Protein AF-A0A957FTQ5-F1 (afdb_monomer_lite)

pLDDT: mean 94.62, std 9.76, range [37.03, 98.94]

Secondary structure (DSSP, 8-state):
------TTSHHHHHHHHHHHHHHHHHH---EEEETTGGGSBHHHHHHHHHHHHT--HHHHSS-GGG-EEEE-----GGGGGGBTBSB--HHHHTTTT-EEEEHHHHHHHH-S-TT--GGGGG---TTTTTTTS--HHHHHHS-HHHHHHHHHHHHHHHHHHHTTTBTT-EEE-TTS-EEEGGGSEETTEES--BSSGGGEEE-S--SSS--HHHHHHHHS-TTS-HHHHHHHHHHHHHHHHTSSSEE---TTGGGT---TT-S--TTSHHHHH---TTSS--STTS-PPPHHHHGGGHHHHHHHHT-GGGS--HHHHHHHHHHHHHHHHHHTT-GGGG--SHHHHHHHEEEES-STTS-TTEEEEEEES-SSS--S-TTEEEEEEEEE-SSS-EEEE-GGGTT---EE-HHHHT-S-TTGGG-EEETTTTEEEE-TTEEEEEEEE-----EEEEETTEE--TTT-EEEEEEEETT--EEEEEEEEE-SSS-EEEEEEEEEESSEEEE----SEE-TT-EEEEEEEE--SS-EEEEEEEEEEESS-TTSPSEEEEEEEEEEPPP-------PPP-PPP-

Sequence (578 aa):
CCQNTATEHNMMEKLMVDSLVTWAKYYKVDSFRFDLMGHHMKSNMLNVRAALDALTLENDGVDGSAIYLYGEGWNFGEVVNNTRGENATQLNMAGTGIGTFSDRLRDAVRGPGPFNSGDSLQQQGFVNGLYYDPNPWQASVSTEAEQKDRLLLLADQIRVGLAGNLADYEFVDRNGNLVTGDQVDYNGSPAGYTEDPQEVVTYVSKHDNQTLYDINAYAIPTTTLMTDRIRIQHLGLSIVSLGQGIHFFHAGSDMLRSKSLDRDSYDSGDWYNVLDFSYEETGWGRGLPRQDTNGSNWYLMEPRLADANLMPESADIVYSKELFKEWMQIRTSTPLFSLETKQDVMERMAFHNTGPDQVPGVIVMSLSDMVDGADLDPRHESVVVVFNATDEAQSLTITETVGMGYVLHPVQQASLDTVVQGATFDTASGTFDVPARTTAVFIVQEPYAELVVTESGTMVENGVSAIDFMSTTVGTQVVKTFTVSNTGTSVLNLSDLTVTGDGFSLVDFGNTAVAPGTATTFQIVLDADMASSYDATVSFVHNGDITTTPFTFDVMGEVVTEPVTEYKTFLPLVFKNN

Structure (mmCIF, N/CA/C/O backbone):
data_AF-A0A957FTQ5-F1
#
_entry.id   AF-A0A957FTQ5-F1
#
loop_
_atom_site.group_PDB
_atom_site.id
_atom_site.type_symbol
_atom_site.label_atom_id
_atom_site.label_alt_id
_atom_site.label_comp_id
_atom_site.label_asym_id
_atom_site.label_entity_id
_atom_site.label_seq_id
_atom_site.pdbx_PDB_ins_code
_atom_site.Cartn_x
_atom_site.Cartn_y
_atom_site.Cartn_z
_atom_site.occupancy
_atom_site.B_iso_or_equiv
_atom_site.auth_seq_id
_atom_site.auth_comp_id
_atom_site.auth_asym_id
_atom_site.auth_atom_id
_atom_site.pdbx_PDB_model_num
ATOM 1 N N . CYS A 1 1 ? 18.681 -20.640 -4.372 1.00 78.69 1 CYS A N 1
ATOM 2 C CA . CYS A 1 1 ? 19.814 -19.982 -3.675 1.00 78.69 1 CYS A CA 1
ATOM 3 C C . CYS A 1 1 ? 20.767 -21.011 -3.057 1.00 78.69 1 CYS A C 1
ATOM 5 O O . CYS A 1 1 ? 21.954 -20.947 -3.345 1.00 78.69 1 CYS A O 1
ATOM 7 N N . CYS A 1 2 ? 20.262 -21.961 -2.262 1.00 93.56 2 CYS A N 1
ATOM 8 C CA . CYS A 1 2 ? 21.055 -22.953 -1.524 1.00 93.56 2 CYS A CA 1
ATOM 9 C C . CYS A 1 2 ? 20.547 -24.384 -1.812 1.00 93.56 2 CYS A C 1
ATOM 11 O O . CYS A 1 2 ? 20.375 -24.750 -2.974 1.00 93.56 2 CYS A O 1
ATOM 13 N N . GLN A 1 3 ? 20.317 -25.202 -0.780 1.00 95.94 3 GLN A N 1
ATOM 14 C CA . GLN A 1 3 ? 19.712 -26.529 -0.885 1.00 95.94 3 GLN A CA 1
ATOM 15 C C . GLN A 1 3 ? 18.188 -26.431 -0.745 1.00 95.94 3 GLN A C 1
ATOM 17 O O . GLN A 1 3 ? 17.690 -26.163 0.347 1.00 95.94 3 GLN A O 1
ATOM 22 N N . ASN A 1 4 ? 17.457 -26.668 -1.836 1.00 96.38 4 ASN A N 1
ATOM 23 C CA . ASN A 1 4 ? 15.994 -26.693 -1.805 1.00 96.38 4 ASN A CA 1
ATOM 24 C C . ASN A 1 4 ? 15.495 -27.778 -0.836 1.00 96.38 4 ASN A C 1
ATOM 26 O O . ASN A 1 4 ? 16.063 -28.874 -0.761 1.00 96.38 4 ASN A O 1
ATOM 30 N N . THR A 1 5 ? 14.436 -27.464 -0.091 1.00 97.25 5 THR A N 1
ATOM 31 C CA . THR A 1 5 ? 13.735 -28.444 0.750 1.00 97.25 5 THR A CA 1
ATOM 32 C C . THR A 1 5 ? 12.653 -29.157 -0.063 1.00 97.25 5 THR A C 1
ATOM 34 O O . THR A 1 5 ? 12.297 -28.703 -1.144 1.00 97.25 5 THR A O 1
ATOM 37 N N . ALA A 1 6 ? 12.153 -30.287 0.442 1.00 97.44 6 ALA A N 1
ATOM 38 C CA . ALA A 1 6 ? 11.118 -31.086 -0.216 1.00 97.44 6 ALA A CA 1
ATOM 39 C C . ALA A 1 6 ? 9.905 -31.217 0.713 1.00 97.44 6 ALA A C 1
ATOM 41 O O . ALA A 1 6 ? 9.793 -32.187 1.469 1.00 97.44 6 ALA A O 1
ATOM 42 N N . THR A 1 7 ? 9.045 -30.196 0.731 1.00 97.06 7 THR A N 1
ATOM 43 C CA . THR A 1 7 ? 7.860 -30.158 1.612 1.00 97.06 7 THR A CA 1
ATOM 44 C C . THR A 1 7 ? 6.735 -31.089 1.164 1.00 97.06 7 THR A C 1
ATOM 46 O O . THR A 1 7 ? 5.869 -31.434 1.963 1.00 97.06 7 THR A O 1
ATOM 49 N N . GLU A 1 8 ? 6.831 -31.639 -0.045 1.00 96.81 8 GLU A N 1
ATOM 50 C CA . GLU A 1 8 ? 6.043 -32.783 -0.502 1.00 96.81 8 GLU A CA 1
ATOM 51 C C . GLU A 1 8 ? 6.326 -34.079 0.286 1.00 96.81 8 GLU A C 1
ATOM 53 O O . GLU A 1 8 ? 5.558 -35.036 0.201 1.00 96.81 8 GLU A O 1
ATOM 58 N N . HIS A 1 9 ? 7.418 -34.149 1.059 1.00 98.31 9 HIS A N 1
ATOM 59 C CA . HIS A 1 9 ? 7.707 -35.286 1.933 1.00 98.31 9 HIS A CA 1
ATOM 60 C C . HIS A 1 9 ? 7.138 -35.079 3.344 1.00 98.31 9 HIS A C 1
ATOM 62 O O . HIS A 1 9 ? 7.484 -34.120 4.034 1.00 98.31 9 HIS A O 1
ATOM 68 N N . ASN A 1 10 ? 6.381 -36.067 3.836 1.00 98.25 10 ASN A N 1
ATOM 69 C CA . ASN A 1 10 ? 5.628 -36.008 5.100 1.00 98.25 10 ASN A CA 1
ATOM 70 C C . ASN A 1 10 ? 6.411 -35.477 6.314 1.00 98.25 10 ASN A C 1
ATOM 72 O O . ASN A 1 10 ? 5.873 -34.728 7.122 1.00 98.25 10 ASN A O 1
ATOM 76 N N . MET A 1 11 ? 7.676 -35.876 6.489 1.00 98.56 11 MET A N 1
ATOM 77 C CA . MET A 1 11 ? 8.453 -35.443 7.660 1.00 98.56 11 MET A CA 1
ATOM 78 C C . MET A 1 11 ? 8.959 -34.005 7.545 1.00 98.56 11 MET A C 1
ATOM 80 O O . MET A 1 11 ? 9.164 -33.361 8.571 1.00 98.56 11 MET A O 1
ATOM 84 N N . MET A 1 12 ? 9.144 -33.500 6.324 1.00 98.56 12 MET A N 1
ATOM 85 C CA . MET A 1 12 ? 9.480 -32.098 6.102 1.00 98.56 12 MET A CA 1
ATOM 86 C C . MET A 1 12 ? 8.242 -31.216 6.292 1.00 98.56 12 MET A C 1
ATOM 88 O O . MET A 1 12 ? 8.332 -30.195 6.968 1.00 98.56 12 MET A O 1
ATOM 92 N N . GLU A 1 13 ? 7.078 -31.638 5.784 1.00 98.50 13 GLU A N 1
ATOM 93 C CA . GLU A 1 13 ? 5.801 -30.973 6.076 1.00 98.50 13 GLU A CA 1
ATOM 94 C C . GLU A 1 13 ? 5.534 -30.927 7.583 1.00 98.50 13 GLU A C 1
ATOM 96 O O . GLU A 1 13 ? 5.262 -29.860 8.128 1.00 98.50 13 GLU A O 1
ATOM 101 N N . LYS A 1 14 ? 5.676 -32.063 8.279 1.00 98.62 14 LYS A N 1
ATOM 102 C CA . LYS A 1 14 ? 5.512 -32.113 9.734 1.00 98.62 14 LYS A CA 1
ATOM 103 C C . LYS A 1 14 ? 6.434 -31.123 10.444 1.00 98.62 14 LYS A C 1
ATOM 105 O O . LYS A 1 14 ? 5.976 -30.407 11.326 1.00 98.62 14 LYS A O 1
ATOM 110 N N . LEU A 1 15 ? 7.715 -31.085 10.070 1.00 98.75 15 LEU A N 1
ATOM 111 C CA . LEU A 1 15 ? 8.677 -30.152 10.657 1.00 98.75 15 LEU A CA 1
ATOM 112 C C . LEU A 1 15 ? 8.245 -28.695 10.450 1.00 98.75 15 LEU A C 1
ATOM 114 O O . LEU A 1 15 ? 8.338 -27.896 11.379 1.00 98.75 15 LEU A O 1
ATOM 118 N N . MET A 1 16 ? 7.761 -28.363 9.251 1.00 98.50 16 MET A N 1
ATOM 119 C CA . MET A 1 16 ? 7.247 -27.035 8.931 1.00 98.50 16 MET A CA 1
ATOM 120 C C . MET A 1 16 ? 6.049 -26.682 9.826 1.00 98.50 16 MET A C 1
ATOM 122 O O . MET A 1 16 ? 6.104 -25.683 10.536 1.00 98.50 16 MET A O 1
ATOM 126 N N . VAL A 1 17 ? 5.012 -27.525 9.868 1.00 98.75 17 VAL A N 1
ATOM 127 C CA . VAL A 1 17 ? 3.804 -27.286 10.681 1.00 98.75 17 VAL A CA 1
ATOM 128 C C . VAL A 1 17 ? 4.137 -27.177 12.174 1.00 98.75 17 VAL A C 1
ATOM 130 O O . VAL A 1 17 ? 3.756 -26.199 12.817 1.00 98.75 17 VAL A O 1
ATOM 133 N N . ASP A 1 18 ? 4.896 -28.132 12.723 1.00 98.75 18 ASP A N 1
ATOM 134 C CA . ASP A 1 18 ? 5.285 -28.139 14.140 1.00 98.75 18 ASP A CA 1
ATOM 135 C C . ASP A 1 18 ? 6.076 -26.869 14.510 1.00 98.75 18 ASP A C 1
ATOM 137 O O . ASP A 1 18 ? 5.90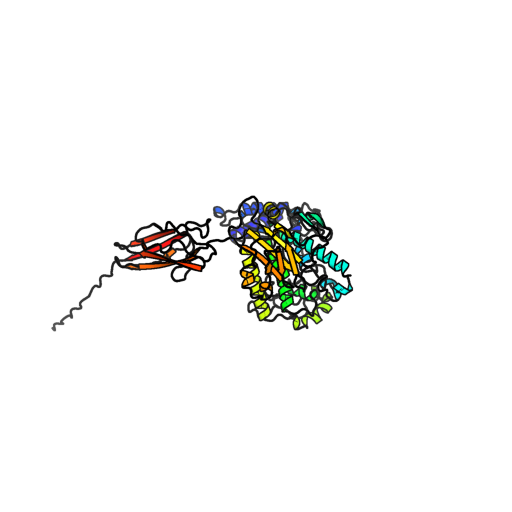0 -26.309 15.597 1.00 98.75 18 ASP A O 1
ATOM 141 N N . SER A 1 19 ? 6.944 -26.394 13.607 1.00 98.69 19 SER A N 1
ATOM 142 C CA . SER A 1 19 ? 7.718 -25.171 13.823 1.00 98.69 19 SER A CA 1
ATOM 143 C C . SER A 1 19 ? 6.811 -23.947 13.913 1.00 98.69 19 SER A C 1
ATOM 145 O O . SER A 1 19 ? 6.982 -23.150 14.834 1.00 98.69 19 SER A O 1
ATOM 147 N N . LEU A 1 20 ? 5.853 -23.780 12.996 1.00 98.62 20 LEU A N 1
ATOM 148 C CA . LEU A 1 20 ? 4.942 -22.631 13.021 1.00 98.62 20 LEU A CA 1
ATOM 149 C C . LEU A 1 20 ? 4.049 -22.628 14.264 1.00 98.62 20 LEU A C 1
ATOM 151 O O . LEU A 1 20 ? 3.944 -21.600 14.930 1.00 98.62 20 LEU A O 1
ATOM 155 N N . VAL A 1 21 ? 3.488 -23.782 14.637 1.00 98.69 21 VAL A N 1
ATOM 156 C CA . VAL A 1 21 ? 2.702 -23.918 15.875 1.00 98.69 21 VAL A CA 1
ATOM 157 C C . VAL A 1 21 ? 3.542 -23.557 17.102 1.00 98.69 21 VAL A C 1
ATOM 159 O O . VAL A 1 21 ? 3.053 -22.894 18.014 1.00 98.69 21 VAL A O 1
ATOM 162 N N . THR A 1 22 ? 4.824 -23.934 17.122 1.00 98.69 22 THR A N 1
ATOM 163 C CA . THR A 1 22 ? 5.744 -23.568 18.210 1.00 98.69 22 THR A CA 1
ATOM 164 C C . THR A 1 22 ? 5.930 -22.050 18.300 1.00 98.69 22 THR A C 1
ATOM 166 O O . THR A 1 22 ? 5.827 -21.491 19.394 1.00 98.69 22 THR A O 1
ATOM 169 N N . TRP A 1 23 ? 6.169 -21.373 17.172 1.00 98.81 23 TRP A N 1
ATOM 170 C CA . TRP A 1 23 ? 6.298 -19.912 17.126 1.00 98.81 23 TRP A CA 1
ATOM 171 C C . TRP A 1 23 ? 5.013 -19.205 17.564 1.00 98.81 23 TRP A C 1
ATOM 173 O O . TRP A 1 23 ? 5.064 -18.339 18.436 1.00 98.81 23 TRP A O 1
ATOM 183 N N . ALA A 1 24 ? 3.860 -19.618 17.041 1.00 98.62 24 ALA A N 1
ATOM 184 C CA . ALA A 1 24 ? 2.569 -19.057 17.428 1.00 98.62 24 ALA A CA 1
ATOM 185 C C . ALA A 1 24 ? 2.313 -19.245 18.934 1.00 98.62 24 ALA A C 1
ATOM 187 O O . ALA A 1 24 ? 2.136 -18.283 19.677 1.00 98.62 24 ALA A O 1
ATOM 188 N N . LYS A 1 25 ? 2.391 -20.483 19.430 1.00 98.19 25 LYS A N 1
ATOM 189 C CA . LYS A 1 25 ? 2.033 -20.813 20.813 1.00 98.19 25 LYS A CA 1
ATOM 190 C C . LYS A 1 25 ? 2.977 -20.208 21.847 1.00 98.19 25 LYS A C 1
ATOM 192 O O . LYS A 1 25 ? 2.510 -19.675 22.854 1.00 98.19 25 LYS A O 1
ATOM 197 N N . TYR A 1 26 ? 4.289 -20.310 21.643 1.00 98.38 26 TYR A N 1
ATOM 198 C CA . TYR A 1 26 ? 5.268 -19.956 22.678 1.00 98.38 26 TYR A CA 1
ATOM 199 C C . TYR A 1 26 ? 5.860 -18.560 22.520 1.00 98.38 26 TYR A C 1
ATOM 201 O O . TYR A 1 26 ? 6.306 -17.992 23.515 1.00 98.38 26 TYR A O 1
ATOM 209 N N . TYR A 1 27 ? 5.837 -18.006 21.308 1.00 98.44 27 TYR A N 1
ATOM 210 C CA . TYR A 1 27 ? 6.378 -16.678 21.018 1.00 98.44 27 TYR A CA 1
ATOM 211 C C . TYR A 1 27 ? 5.308 -15.669 20.609 1.00 98.44 27 TYR A C 1
ATOM 213 O O . TYR A 1 27 ? 5.648 -14.506 20.426 1.00 98.44 27 TYR A O 1
ATOM 221 N N . LYS A 1 28 ? 4.037 -16.093 20.525 1.00 98.12 28 LYS A N 1
ATOM 222 C CA . LYS A 1 28 ? 2.887 -15.220 20.247 1.00 98.12 28 LYS A CA 1
ATOM 223 C C . LYS A 1 28 ? 3.059 -14.453 18.934 1.00 98.12 28 LYS A C 1
ATOM 225 O O . LYS A 1 28 ? 2.785 -13.269 18.864 1.00 98.12 28 LYS A O 1
ATOM 230 N N . VAL A 1 29 ? 3.590 -15.131 17.914 1.00 98.31 29 VAL A N 1
ATOM 231 C CA . VAL A 1 29 ? 3.756 -14.553 16.575 1.00 98.31 29 VAL A CA 1
ATOM 232 C C . VAL A 1 29 ? 2.392 -14.460 15.890 1.00 98.31 29 VAL A C 1
ATOM 234 O O . VAL A 1 29 ? 1.739 -15.486 15.704 1.00 98.31 29 VAL A O 1
ATOM 237 N N . ASP A 1 30 ? 2.011 -13.251 15.477 1.00 97.62 30 ASP A N 1
ATOM 238 C CA . ASP A 1 30 ? 0.689 -12.950 14.901 1.00 97.62 30 ASP A CA 1
ATOM 239 C C . ASP A 1 30 ? 0.612 -13.137 13.377 1.00 97.62 30 ASP A C 1
ATOM 241 O O . ASP A 1 30 ? -0.463 -13.100 12.783 1.00 97.62 30 ASP A O 1
ATOM 245 N N . SER A 1 31 ? 1.746 -13.330 12.699 1.00 98.00 31 SER A N 1
ATOM 246 C CA . SER A 1 31 ? 1.761 -13.548 11.252 1.00 98.00 31 SER A CA 1
ATOM 247 C C . SER A 1 31 ? 3.033 -14.235 10.763 1.00 98.00 31 SER A C 1
ATOM 249 O O . SER A 1 31 ? 4.118 -14.040 11.314 1.00 98.00 31 SER A O 1
ATOM 251 N N . PHE A 1 32 ? 2.913 -15.005 9.678 1.00 98.75 32 PHE A N 1
ATOM 252 C CA . PHE A 1 32 ? 4.036 -15.666 9.019 1.00 98.75 32 PHE A CA 1
ATOM 253 C C . PHE A 1 32 ? 4.122 -15.295 7.538 1.00 98.75 32 PHE A C 1
ATOM 255 O O . PHE A 1 32 ? 3.193 -15.535 6.766 1.00 98.75 32 PHE A O 1
ATOM 262 N N . ARG A 1 33 ? 5.293 -14.779 7.140 1.00 98.75 33 ARG A N 1
ATOM 263 C CA . ARG A 1 33 ? 5.687 -14.583 5.740 1.00 98.75 33 ARG A CA 1
ATOM 264 C C . ARG A 1 33 ? 6.520 -15.769 5.266 1.00 98.75 33 ARG A C 1
ATOM 266 O O . ARG A 1 33 ? 7.644 -15.950 5.733 1.00 98.75 33 ARG A O 1
ATOM 273 N N . PHE A 1 34 ? 6.036 -16.501 4.272 1.00 98.75 34 PHE A N 1
ATOM 274 C CA . PHE A 1 34 ? 6.755 -17.604 3.637 1.00 98.75 34 PHE A CA 1
ATOM 275 C C . PHE A 1 34 ? 7.680 -17.102 2.524 1.00 98.75 34 PHE A C 1
ATOM 277 O O . PHE A 1 34 ? 7.236 -16.547 1.513 1.00 98.75 34 PHE A O 1
ATOM 284 N N . ASP A 1 35 ? 8.982 -17.275 2.745 1.00 98.50 35 ASP A N 1
ATOM 285 C CA . ASP A 1 35 ? 10.015 -17.068 1.730 1.00 98.50 35 ASP A CA 1
ATOM 286 C C . ASP A 1 35 ? 9.852 -18.078 0.597 1.00 98.50 35 ASP A C 1
ATOM 288 O O . ASP A 1 35 ? 9.646 -19.261 0.867 1.00 98.50 35 ASP A O 1
ATOM 292 N N . LEU A 1 36 ? 9.896 -17.604 -0.653 1.00 98.19 36 LEU A N 1
ATOM 293 C CA . LEU A 1 36 ? 9.707 -18.429 -1.851 1.00 98.19 36 LEU A CA 1
ATOM 294 C C . LEU A 1 36 ? 8.556 -19.445 -1.720 1.00 98.19 36 LEU A C 1
ATOM 296 O O . LEU A 1 36 ? 8.712 -20.611 -2.083 1.00 98.19 36 LEU A O 1
ATOM 300 N N . MET A 1 37 ? 7.396 -19.000 -1.218 1.00 98.75 37 MET A N 1
ATOM 301 C CA . MET A 1 37 ? 6.216 -19.837 -0.954 1.00 98.75 37 MET A CA 1
ATOM 302 C C . MET A 1 37 ? 5.847 -20.755 -2.129 1.00 98.75 37 MET A C 1
ATOM 304 O O . MET A 1 37 ? 5.471 -21.902 -1.908 1.00 98.75 37 MET A O 1
ATOM 308 N N . GLY A 1 38 ? 6.065 -20.315 -3.373 1.00 98.31 38 GLY A N 1
ATOM 309 C CA . GLY A 1 38 ? 5.889 -21.136 -4.575 1.00 98.31 38 GLY A CA 1
ATOM 310 C C . GLY A 1 38 ? 6.717 -22.431 -4.632 1.00 98.31 38 GLY A C 1
ATOM 311 O O . GLY A 1 38 ? 6.435 -23.266 -5.483 1.00 98.31 38 GLY A O 1
ATOM 312 N N . HIS A 1 39 ? 7.706 -22.642 -3.756 1.00 98.50 39 HIS A N 1
ATOM 313 C CA . HIS A 1 39 ? 8.457 -23.904 -3.620 1.00 98.50 39 HIS A CA 1
ATOM 314 C C . HIS A 1 39 ? 7.833 -24.886 -2.609 1.00 98.50 39 HIS A C 1
ATOM 316 O O . HIS A 1 39 ? 8.331 -25.999 -2.444 1.00 98.50 39 HIS A O 1
ATOM 322 N N . HIS A 1 40 ? 6.735 -24.504 -1.956 1.00 98.50 40 HIS A N 1
ATOM 323 C CA . HIS A 1 40 ? 5.926 -25.373 -1.105 1.00 98.50 40 HIS A CA 1
ATOM 324 C C . HIS A 1 40 ? 4.700 -25.903 -1.855 1.00 98.50 40 HIS A C 1
ATOM 326 O O . HIS A 1 40 ? 4.244 -25.284 -2.819 1.00 98.50 40 HIS A O 1
ATOM 332 N N . MET A 1 41 ? 4.132 -27.034 -1.423 1.00 98.38 41 MET A N 1
ATOM 333 C CA . MET A 1 41 ? 2.850 -27.495 -1.974 1.00 98.38 41 MET A CA 1
ATOM 334 C C . MET A 1 41 ? 1.708 -26.632 -1.433 1.00 98.38 41 MET A C 1
ATOM 336 O O . MET A 1 41 ? 1.699 -26.282 -0.251 1.00 98.38 41 MET A O 1
ATOM 340 N N . LYS A 1 42 ? 0.683 -26.370 -2.250 1.00 98.69 42 LYS A N 1
ATOM 341 C CA . LYS A 1 42 ? -0.560 -25.725 -1.792 1.00 98.69 42 LYS A CA 1
ATOM 342 C C . LYS A 1 42 ? -1.164 -26.467 -0.598 1.00 98.69 42 LYS A C 1
ATOM 344 O O . LYS A 1 42 ? -1.554 -25.848 0.387 1.00 98.69 42 LYS A O 1
ATOM 349 N N . SER A 1 43 ? -1.161 -27.801 -0.638 1.00 98.62 43 SER A N 1
ATOM 350 C CA . SER A 1 43 ? -1.638 -28.635 0.471 1.00 98.62 43 SER A CA 1
ATOM 351 C C . SER A 1 43 ? -0.868 -28.398 1.770 1.00 98.62 43 SER A C 1
ATOM 353 O O . SER A 1 43 ? -1.472 -28.411 2.837 1.00 98.62 43 SER A O 1
ATOM 355 N N . ASN A 1 44 ? 0.443 -28.139 1.695 1.00 98.50 44 ASN A N 1
ATOM 356 C CA . ASN A 1 44 ? 1.238 -27.842 2.883 1.00 98.50 44 ASN A CA 1
ATOM 357 C C . ASN A 1 44 ? 0.778 -26.530 3.531 1.00 98.50 44 ASN A C 1
ATOM 359 O O . ASN A 1 44 ? 0.652 -26.459 4.751 1.00 98.50 44 ASN A O 1
ATOM 363 N N . MET A 1 45 ? 0.483 -25.512 2.719 1.00 98.75 45 MET A N 1
ATOM 364 C CA . MET A 1 45 ? 0.006 -24.213 3.199 1.00 98.75 45 MET A CA 1
ATOM 365 C C . MET A 1 45 ? -1.380 -24.307 3.843 1.00 98.75 45 MET A C 1
ATOM 367 O O . MET A 1 45 ? -1.601 -23.746 4.913 1.00 98.75 45 MET A O 1
ATOM 371 N N . LEU A 1 46 ? -2.288 -25.088 3.252 1.00 98.81 46 LEU A N 1
ATOM 372 C CA . LEU A 1 46 ? -3.608 -25.356 3.832 1.00 98.81 46 LEU A CA 1
ATOM 373 C C . LEU A 1 46 ? -3.513 -26.144 5.148 1.00 98.81 46 LEU A C 1
ATOM 375 O O . LEU A 1 46 ? -4.237 -25.855 6.098 1.00 98.81 46 LEU A O 1
ATOM 379 N N . ASN A 1 47 ? -2.582 -27.097 5.240 1.00 98.81 47 ASN A N 1
ATOM 380 C CA . ASN A 1 47 ? -2.326 -27.832 6.479 1.00 98.81 47 ASN A CA 1
ATOM 381 C C . ASN A 1 47 ? -1.745 -26.926 7.577 1.00 98.81 47 ASN A C 1
ATOM 383 O O . ASN A 1 47 ? -2.108 -27.075 8.743 1.00 98.81 47 ASN A O 1
ATOM 387 N N . VAL A 1 48 ? -0.884 -25.967 7.220 1.00 98.75 48 VAL A N 1
ATOM 388 C CA . VAL A 1 48 ? -0.404 -24.926 8.145 1.00 98.75 48 VAL A CA 1
ATOM 389 C C . VAL A 1 48 ? -1.559 -24.061 8.642 1.00 98.75 48 VAL A C 1
ATOM 391 O O . VAL A 1 48 ? -1.686 -23.884 9.851 1.00 98.75 48 VAL A O 1
ATOM 394 N N . ARG A 1 49 ? -2.409 -23.556 7.738 1.00 98.69 49 ARG A N 1
ATOM 395 C CA . ARG A 1 49 ? -3.590 -22.750 8.086 1.00 98.69 49 ARG A CA 1
ATOM 396 C C . ARG A 1 49 ? -4.475 -23.481 9.094 1.00 98.69 49 ARG A C 1
ATOM 398 O O . ARG A 1 49 ? -4.684 -22.976 10.192 1.00 98.69 49 ARG A O 1
ATOM 405 N N . ALA A 1 50 ? -4.861 -24.718 8.779 1.00 98.75 50 ALA A N 1
ATOM 406 C CA . ALA A 1 50 ? -5.689 -25.542 9.656 1.00 98.75 50 ALA A CA 1
ATOM 407 C C . ALA A 1 50 ? -5.037 -25.822 11.025 1.00 98.75 50 ALA A C 1
ATOM 409 O O . ALA A 1 50 ? -5.728 -25.880 12.040 1.00 98.75 50 ALA A O 1
ATOM 410 N N . ALA A 1 51 ? -3.713 -26.006 11.073 1.00 98.75 51 ALA A N 1
ATOM 411 C CA . ALA A 1 51 ? -2.996 -26.226 12.327 1.00 98.75 51 ALA A CA 1
ATOM 412 C C . ALA A 1 51 ? -2.938 -24.968 13.206 1.00 98.75 51 ALA A C 1
ATOM 414 O O . ALA A 1 51 ? -2.994 -25.087 14.429 1.00 98.75 51 ALA A O 1
ATOM 415 N N . LEU A 1 52 ? -2.827 -23.783 12.600 1.00 98.69 52 LEU A N 1
ATOM 416 C CA . LEU A 1 52 ? -2.878 -22.513 13.319 1.00 98.69 52 LEU A CA 1
ATOM 417 C C . LEU A 1 52 ? -4.297 -22.213 13.804 1.00 98.69 52 LEU A C 1
ATOM 419 O O . LEU A 1 52 ? -4.446 -21.893 14.974 1.00 98.69 52 LEU A O 1
ATOM 423 N N . ASP A 1 53 ? -5.327 -22.421 12.978 1.00 98.50 53 ASP A N 1
ATOM 424 C CA . ASP A 1 53 ? -6.741 -22.199 13.346 1.00 98.50 53 ASP A CA 1
ATOM 425 C C . ASP A 1 53 ? -7.197 -23.028 14.552 1.00 98.50 53 ASP A C 1
ATOM 427 O O . ASP A 1 53 ? -8.128 -22.656 15.260 1.00 98.50 53 ASP A O 1
ATOM 431 N N . ALA A 1 54 ? -6.540 -24.162 14.800 1.00 98.56 54 ALA A N 1
ATOM 432 C CA . ALA A 1 54 ? -6.826 -25.015 15.946 1.00 98.56 54 ALA A CA 1
ATOM 433 C C . ALA A 1 54 ? -6.324 -24.444 17.288 1.00 98.56 54 ALA A C 1
ATOM 435 O O . ALA A 1 54 ? -6.695 -24.979 18.335 1.00 98.56 54 ALA A O 1
ATOM 436 N N . LEU A 1 55 ? -5.477 -23.407 17.277 1.00 98.56 55 LEU A N 1
ATOM 437 C CA . LEU A 1 55 ? -4.953 -22.784 18.491 1.00 98.56 55 LEU A CA 1
ATOM 438 C C . LEU A 1 55 ? -5.980 -21.818 19.086 1.00 98.56 55 LEU A C 1
ATOM 440 O O . LEU A 1 55 ? -6.505 -20.954 18.385 1.00 98.56 55 LEU A O 1
ATOM 444 N N . THR A 1 56 ? -6.238 -21.935 20.390 1.00 98.56 56 THR A N 1
ATOM 445 C CA . THR A 1 56 ? -7.221 -21.084 21.080 1.00 98.56 56 THR A CA 1
ATOM 446 C C . THR A 1 56 ? -6.629 -20.343 22.273 1.00 98.56 56 THR A C 1
ATOM 448 O O . THR A 1 56 ? -5.663 -20.790 22.899 1.00 98.56 56 THR A O 1
ATOM 451 N N . LEU A 1 57 ? -7.241 -19.213 22.648 1.00 97.38 57 LEU A N 1
ATOM 452 C CA . LEU A 1 57 ? -6.826 -18.450 23.830 1.00 97.38 57 LEU A CA 1
ATOM 453 C C . LEU A 1 57 ? -6.859 -19.309 25.103 1.00 97.38 57 LEU A C 1
ATOM 455 O O . LEU A 1 57 ? -5.952 -19.217 25.924 1.00 97.38 57 LEU A O 1
ATOM 459 N N . GLU A 1 58 ? -7.857 -20.184 25.239 1.00 97.88 58 GLU A N 1
ATOM 460 C CA . GLU A 1 58 ? -8.011 -21.065 26.401 1.00 97.88 58 GLU A CA 1
ATOM 461 C C . GLU A 1 58 ? -6.884 -22.107 26.515 1.00 97.88 58 GLU A C 1
ATOM 463 O O . GLU A 1 58 ? -6.323 -22.294 27.595 1.00 97.88 58 GLU A O 1
ATOM 468 N N . ASN A 1 59 ? -6.533 -22.781 25.415 1.00 97.88 59 ASN A N 1
ATOM 469 C CA . ASN A 1 59 ? -5.623 -23.935 25.450 1.00 97.88 59 ASN A CA 1
ATOM 470 C C . ASN A 1 59 ? -4.167 -23.584 25.112 1.00 97.88 59 ASN A C 1
ATOM 472 O O . ASN A 1 59 ? -3.228 -24.255 25.561 1.00 97.88 59 ASN A O 1
ATOM 476 N N . ASP A 1 60 ? -3.969 -22.543 24.309 1.00 98.25 60 ASP A N 1
ATOM 477 C CA . ASP A 1 60 ? -2.682 -22.186 23.712 1.00 98.25 60 ASP A CA 1
ATOM 478 C C . ASP A 1 60 ? -2.267 -20.745 24.035 1.00 98.25 60 ASP A C 1
ATOM 480 O O . ASP A 1 60 ? -1.096 -20.380 23.871 1.00 98.25 60 ASP A O 1
ATOM 484 N N . GLY A 1 61 ? -3.192 -19.931 24.552 1.00 97.50 61 GLY A N 1
ATOM 485 C CA . GLY A 1 61 ? -2.959 -18.527 24.869 1.00 97.50 61 GLY A CA 1
ATOM 486 C C . GLY A 1 61 ? -2.727 -17.669 23.627 1.00 97.50 61 GLY A C 1
ATOM 487 O O . GLY A 1 61 ? -1.954 -16.718 23.718 1.00 97.50 61 GLY A O 1
ATOM 488 N N . VAL A 1 62 ? -3.286 -18.057 22.477 1.00 98.12 62 VAL A N 1
ATOM 489 C CA . VAL A 1 62 ? -3.330 -17.281 21.223 1.00 98.12 62 VAL A CA 1
ATOM 490 C C . VAL A 1 62 ? -4.645 -17.549 20.504 1.00 98.12 62 VAL A C 1
ATOM 492 O O . VAL A 1 62 ? -5.128 -18.676 20.531 1.00 98.12 62 VAL A O 1
ATOM 495 N N . ASP A 1 63 ? -5.209 -16.540 19.848 1.00 98.19 63 ASP A N 1
ATOM 496 C CA . ASP A 1 63 ? -6.267 -16.760 18.864 1.00 98.19 63 ASP A CA 1
ATOM 497 C C . ASP A 1 63 ? -5.623 -17.127 17.525 1.00 98.19 63 ASP A C 1
ATOM 499 O O . ASP A 1 63 ? -5.101 -16.275 16.807 1.00 98.19 63 ASP A O 1
ATOM 503 N N . GLY A 1 64 ? -5.608 -18.420 17.215 1.00 98.12 64 GLY A N 1
ATOM 504 C CA . GLY A 1 64 ? -5.004 -18.933 15.997 1.00 98.12 64 GLY A CA 1
ATOM 505 C C . GLY A 1 64 ? -5.705 -18.485 14.716 1.00 98.12 64 GLY A C 1
ATOM 506 O O . GLY A 1 64 ? -5.049 -18.354 13.679 1.00 98.12 64 GLY A O 1
ATOM 507 N N . SER A 1 65 ? -7.008 -18.198 14.791 1.00 97.00 65 SER A N 1
ATOM 508 C CA . SER A 1 65 ? -7.802 -17.751 13.642 1.00 97.00 65 SER A CA 1
ATOM 509 C C . SER A 1 65 ? -7.423 -16.340 13.181 1.00 97.00 65 SER A C 1
ATOM 511 O O . SER A 1 65 ? -7.513 -16.039 11.994 1.00 97.00 65 SER A O 1
ATOM 513 N N . ALA A 1 66 ? -6.897 -15.513 14.091 1.00 97.25 66 ALA A N 1
ATOM 514 C CA . ALA A 1 66 ? -6.411 -14.167 13.798 1.00 97.25 66 ALA A CA 1
ATOM 515 C C . ALA A 1 66 ? -4.993 -14.135 13.188 1.00 97.25 66 ALA A C 1
ATOM 517 O O . ALA A 1 66 ? -4.553 -13.092 12.706 1.00 97.25 66 ALA A O 1
ATOM 518 N N . ILE A 1 67 ? -4.254 -15.255 13.197 1.00 98.50 67 ILE A N 1
ATOM 519 C CA . ILE A 1 67 ? -2.883 -15.290 12.669 1.00 98.50 67 ILE A CA 1
ATOM 520 C C . ILE A 1 67 ? -2.916 -15.157 11.149 1.00 98.50 67 ILE A C 1
ATOM 522 O O . ILE A 1 67 ? -3.498 -16.008 10.484 1.00 98.50 67 ILE A O 1
ATOM 526 N N . TYR A 1 68 ? -2.231 -14.174 10.567 1.00 98.44 68 TYR A N 1
ATOM 527 C CA . TYR A 1 68 ? -2.231 -13.975 9.112 1.00 98.44 68 TYR A CA 1
ATOM 528 C C . TYR A 1 68 ? -1.102 -14.744 8.403 1.00 98.44 68 TYR A C 1
ATOM 530 O O . TYR A 1 68 ? 0.052 -14.729 8.846 1.00 98.44 68 TYR A O 1
ATOM 538 N N . LEU A 1 69 ? -1.404 -15.386 7.269 1.00 98.69 69 LEU A N 1
ATOM 539 C CA . LEU A 1 69 ? -0.437 -16.124 6.448 1.00 98.69 69 LEU A CA 1
ATOM 540 C C . LEU A 1 69 ? -0.278 -15.467 5.085 1.00 98.69 69 LEU A C 1
ATOM 542 O O . LEU A 1 69 ? -1.265 -15.227 4.398 1.00 98.69 69 LEU A O 1
ATOM 546 N N . TYR A 1 70 ? 0.966 -15.252 4.664 1.00 98.81 70 TYR A N 1
ATOM 547 C CA . TYR A 1 70 ? 1.251 -14.759 3.321 1.00 98.81 70 TYR A CA 1
ATOM 548 C C . TYR A 1 70 ? 2.640 -15.167 2.833 1.00 98.81 70 TYR A C 1
ATOM 550 O O . TYR A 1 70 ? 3.474 -15.632 3.610 1.00 98.81 70 TYR A O 1
ATOM 558 N N . GLY A 1 71 ? 2.942 -14.982 1.548 1.00 98.75 71 GLY A N 1
ATOM 559 C CA . GLY A 1 71 ? 4.263 -15.327 1.033 1.00 98.75 71 GLY A CA 1
ATOM 560 C C . GLY A 1 71 ? 4.551 -14.936 -0.409 1.00 98.75 71 GLY A C 1
ATOM 561 O O . GLY A 1 71 ? 3.826 -14.195 -1.069 1.00 98.75 71 GLY A O 1
ATOM 562 N N . GLU A 1 72 ? 5.682 -15.430 -0.893 1.00 98.81 72 GLU A N 1
ATOM 563 C CA . GLU A 1 72 ? 6.164 -15.216 -2.257 1.00 98.81 72 GLU A CA 1
ATOM 564 C C . GLU A 1 72 ? 5.703 -16.325 -3.203 1.00 98.81 72 GLU A C 1
ATOM 566 O O . GLU A 1 72 ? 6.393 -17.326 -3.406 1.00 98.81 72 GLU A O 1
ATOM 571 N N . GLY A 1 73 ? 4.530 -16.142 -3.804 1.00 98.25 73 GLY A N 1
ATOM 572 C CA . GLY A 1 73 ? 3.916 -17.104 -4.725 1.00 98.25 73 GLY A CA 1
ATOM 573 C C . GLY A 1 73 ? 4.551 -17.167 -6.123 1.00 98.25 73 GLY A C 1
ATOM 574 O O . GLY A 1 73 ? 3.838 -17.393 -7.100 1.00 98.25 73 GLY A O 1
ATOM 575 N N . TRP A 1 74 ? 5.861 -16.943 -6.252 1.00 98.00 74 TRP A N 1
ATOM 576 C CA . TRP A 1 74 ? 6.564 -16.917 -7.539 1.00 98.00 74 TRP A CA 1
ATOM 577 C C . TRP A 1 74 ? 6.631 -18.311 -8.185 1.00 98.00 74 TRP A C 1
ATOM 579 O O . TRP A 1 74 ? 6.916 -19.305 -7.517 1.00 98.00 74 TRP A O 1
ATOM 589 N N . ASN A 1 75 ? 6.435 -18.385 -9.503 1.00 96.75 75 ASN A N 1
ATOM 590 C CA . ASN A 1 75 ? 6.412 -19.643 -10.258 1.00 96.75 75 ASN A CA 1
ATOM 591 C C . ASN A 1 75 ? 7.701 -19.832 -11.082 1.00 96.75 75 ASN A C 1
ATOM 593 O O . ASN A 1 75 ? 7.789 -19.377 -12.222 1.00 96.75 75 ASN A O 1
ATOM 597 N N . PHE A 1 76 ? 8.716 -20.491 -10.516 1.00 96.31 76 PHE A N 1
ATOM 598 C CA . PHE A 1 76 ? 9.995 -20.754 -11.192 1.00 96.31 76 PHE A CA 1
ATOM 599 C C . PHE A 1 76 ? 10.692 -22.009 -10.638 1.00 96.31 76 PHE A C 1
ATOM 601 O O . PHE A 1 76 ? 10.211 -22.632 -9.698 1.00 96.31 76 PHE A O 1
ATOM 608 N N . GLY A 1 77 ? 11.835 -22.386 -11.220 1.00 96.06 77 GLY A N 1
ATOM 609 C CA . GLY A 1 77 ? 12.657 -23.494 -10.719 1.00 96.06 77 GLY A CA 1
ATOM 610 C C . GLY A 1 77 ? 12.105 -24.879 -11.069 1.00 96.06 77 GLY A C 1
ATOM 611 O O . GLY A 1 77 ? 11.465 -25.069 -12.101 1.00 96.06 77 GLY A O 1
ATOM 612 N N . GLU A 1 78 ? 12.387 -25.875 -10.230 1.00 95.88 78 GLU A N 1
ATOM 613 C CA . GLU A 1 78 ? 11.981 -27.273 -10.424 1.00 95.88 78 GLU A CA 1
ATOM 614 C C . GLU A 1 78 ? 10.495 -27.536 -10.161 1.00 95.88 78 GLU A C 1
ATOM 616 O O . GLU A 1 78 ? 9.988 -28.580 -10.573 1.00 95.88 78 GLU A O 1
ATOM 621 N N . VAL A 1 79 ? 9.828 -26.616 -9.461 1.00 96.62 79 VAL A N 1
ATOM 622 C CA . VAL A 1 79 ? 8.404 -26.680 -9.097 1.00 96.62 79 VAL A CA 1
ATOM 623 C C . VAL A 1 79 ? 7.496 -26.059 -10.156 1.00 96.62 79 VAL A C 1
ATOM 625 O O . VAL A 1 79 ? 6.284 -26.253 -10.098 1.00 96.62 79 VAL A O 1
ATOM 628 N N . VAL A 1 80 ? 8.078 -25.349 -11.131 1.00 95.69 80 VAL A N 1
ATOM 629 C CA . VAL A 1 80 ? 7.352 -24.535 -12.111 1.00 95.69 80 VAL A CA 1
ATOM 630 C C . VAL A 1 80 ? 6.202 -25.304 -12.760 1.00 95.69 80 VAL A C 1
ATOM 632 O O . VAL A 1 80 ? 6.356 -26.470 -13.134 1.00 95.69 80 VAL A O 1
ATOM 635 N N . ASN A 1 81 ? 5.050 -24.652 -12.908 1.00 95.19 81 ASN A N 1
ATOM 636 C CA . ASN A 1 81 ? 3.859 -25.219 -13.551 1.00 95.19 81 ASN A CA 1
ATOM 637 C C . ASN A 1 81 ? 3.448 -26.575 -12.955 1.00 95.19 81 ASN A C 1
ATOM 639 O O . ASN A 1 81 ? 3.154 -27.524 -13.684 1.00 95.19 81 ASN A O 1
ATOM 643 N N . ASN A 1 82 ? 3.455 -26.662 -11.623 1.00 97.38 82 ASN A N 1
ATOM 644 C CA . ASN A 1 82 ? 3.058 -27.838 -10.858 1.00 97.38 82 ASN A CA 1
ATOM 645 C C . ASN A 1 82 ? 3.896 -29.103 -11.142 1.00 97.38 82 ASN A C 1
ATOM 647 O O . ASN A 1 82 ? 3.426 -30.225 -10.940 1.00 97.38 82 ASN A O 1
ATOM 651 N N . THR A 1 83 ? 5.145 -28.963 -11.609 1.00 97.00 83 THR A N 1
ATOM 652 C CA . THR A 1 83 ? 5.984 -30.109 -12.028 1.00 97.00 83 THR A CA 1
ATOM 653 C C . THR A 1 83 ? 6.232 -31.116 -10.893 1.00 97.00 83 THR A C 1
ATOM 655 O O . THR A 1 83 ? 6.471 -32.298 -11.150 1.00 97.00 83 THR A O 1
ATOM 658 N N . ARG A 1 84 ? 6.155 -30.676 -9.630 1.00 95.75 84 ARG A N 1
ATOM 659 C CA . ARG A 1 84 ? 6.330 -31.515 -8.427 1.00 95.75 84 ARG A CA 1
ATOM 660 C C . ARG A 1 84 ? 5.041 -31.747 -7.630 1.00 95.75 84 ARG A C 1
ATOM 662 O O . ARG A 1 84 ? 5.100 -32.351 -6.567 1.00 95.75 84 ARG A O 1
ATOM 669 N N . GLY A 1 85 ? 3.897 -31.321 -8.161 1.00 96.94 85 GLY A N 1
ATOM 670 C CA . GLY A 1 85 ? 2.628 -31.204 -7.442 1.00 96.94 85 GLY A CA 1
ATOM 671 C C . GLY A 1 85 ? 2.098 -29.774 -7.516 1.00 96.94 85 GLY A C 1
ATOM 672 O O . GLY A 1 85 ? 2.825 -28.877 -7.934 1.00 96.94 85 GLY A O 1
ATOM 673 N N . GLU A 1 86 ? 0.833 -29.563 -7.146 1.00 98.25 86 GLU A N 1
ATOM 674 C CA . GLU A 1 86 ? 0.236 -28.221 -7.104 1.00 98.25 86 GLU A CA 1
ATOM 675 C C . GLU A 1 86 ? 0.958 -27.368 -6.053 1.00 98.25 86 GLU A C 1
ATOM 677 O O . GLU A 1 86 ? 0.787 -27.557 -4.845 1.00 98.25 86 GLU A O 1
ATOM 682 N N . ASN A 1 87 ? 1.819 -26.463 -6.515 1.00 98.00 87 ASN A N 1
ATOM 683 C CA . ASN A 1 87 ? 2.659 -25.636 -5.658 1.00 98.00 87 ASN A CA 1
ATOM 684 C C . ASN A 1 87 ? 1.961 -24.320 -5.283 1.00 98.00 87 ASN A C 1
ATOM 686 O O . ASN A 1 87 ? 1.043 -23.879 -5.968 1.00 98.00 87 ASN A O 1
ATOM 690 N N . ALA A 1 88 ? 2.369 -23.681 -4.190 1.00 98.50 88 ALA A N 1
ATOM 691 C CA . ALA A 1 88 ? 1.712 -22.497 -3.631 1.00 98.50 88 ALA A CA 1
ATOM 692 C C . ALA A 1 88 ? 2.080 -21.197 -4.384 1.00 98.50 88 ALA A C 1
ATOM 694 O O . ALA A 1 88 ? 2.688 -20.276 -3.837 1.00 98.50 88 ALA A O 1
ATOM 695 N N . THR A 1 89 ? 1.747 -21.145 -5.677 1.00 98.62 89 THR A N 1
ATOM 696 C CA . THR A 1 89 ? 1.917 -19.964 -6.544 1.00 98.62 89 THR A CA 1
ATOM 697 C C . THR A 1 89 ? 0.782 -18.957 -6.364 1.00 98.62 89 THR A C 1
ATOM 699 O O . THR A 1 89 ? -0.279 -19.324 -5.877 1.00 98.62 89 THR A O 1
ATOM 702 N N . GLN A 1 90 ? 0.963 -17.712 -6.818 1.00 98.62 90 GLN A N 1
ATOM 703 C CA . GLN A 1 90 ? -0.088 -16.678 -6.807 1.00 98.62 90 GLN A CA 1
ATOM 704 C C . GLN A 1 90 ? -1.435 -17.194 -7.338 1.00 98.62 90 GLN A C 1
ATOM 706 O O . GLN A 1 90 ? -2.440 -17.089 -6.649 1.00 98.62 90 GLN A O 1
ATOM 711 N N . LEU A 1 91 ? -1.435 -17.829 -8.517 1.00 97.75 91 LEU A N 1
ATOM 712 C CA . LEU A 1 91 ? -2.652 -18.375 -9.131 1.00 97.75 91 LEU A CA 1
ATOM 713 C C . LEU A 1 91 ? -3.240 -19.544 -8.333 1.00 97.75 91 LEU A C 1
ATOM 715 O O . LEU A 1 91 ? -4.447 -19.627 -8.155 1.00 97.75 91 LEU A O 1
ATOM 719 N N . ASN A 1 92 ? -2.398 -20.460 -7.846 1.00 98.44 92 ASN A N 1
ATOM 720 C CA . ASN A 1 92 ? -2.888 -21.631 -7.117 1.00 98.44 92 ASN A CA 1
ATOM 721 C C . ASN A 1 92 ? -3.389 -21.279 -5.704 1.00 98.44 92 ASN A C 1
ATOM 723 O O . ASN A 1 92 ? -4.165 -22.052 -5.143 1.00 98.44 92 ASN A O 1
ATOM 727 N N . MET A 1 93 ? -2.932 -20.169 -5.116 1.00 98.69 93 MET A N 1
ATOM 728 C CA . MET A 1 93 ? -3.323 -19.722 -3.773 1.00 98.69 93 MET A CA 1
ATOM 729 C C . MET A 1 93 ? -4.580 -18.846 -3.751 1.00 98.69 93 MET A C 1
ATOM 731 O O . MET A 1 93 ? -5.084 -18.572 -2.665 1.00 98.69 93 MET A O 1
ATOM 735 N N . ALA A 1 94 ? -5.110 -18.455 -4.909 1.00 98.25 94 ALA A N 1
ATOM 736 C CA . ALA A 1 94 ? -6.402 -17.785 -4.990 1.00 98.25 94 ALA A CA 1
ATOM 737 C C . ALA A 1 94 ? -7.518 -18.653 -4.370 1.00 98.25 94 ALA A C 1
ATOM 739 O O . ALA A 1 94 ? -7.533 -19.878 -4.551 1.00 98.25 94 ALA A O 1
ATOM 740 N N . GLY A 1 95 ? -8.413 -18.029 -3.606 1.00 98.19 95 GLY A N 1
ATOM 741 C CA . GLY A 1 95 ? -9.522 -18.680 -2.898 1.00 98.19 95 GLY A CA 1
ATOM 742 C C . GLY A 1 95 ? -9.129 -19.454 -1.632 1.00 98.19 95 GLY A C 1
ATOM 743 O O . GLY A 1 95 ? -9.925 -20.235 -1.109 1.00 98.19 95 GLY A O 1
ATOM 744 N N . THR A 1 96 ? -7.897 -19.303 -1.139 1.00 98.38 96 THR A N 1
ATOM 745 C CA . THR A 1 96 ? -7.411 -20.002 0.067 1.00 98.38 96 THR A CA 1
ATOM 746 C C . THR A 1 96 ? -7.381 -19.131 1.321 1.00 98.38 96 THR A C 1
ATOM 748 O O . THR A 1 96 ? -7.196 -19.670 2.413 1.00 98.38 96 THR A O 1
ATOM 751 N N . GLY A 1 97 ? -7.507 -17.807 1.180 1.00 97.25 97 GLY A N 1
ATOM 752 C CA . GLY A 1 97 ? -7.310 -16.842 2.266 1.00 97.25 97 GLY A CA 1
ATOM 753 C C . GLY A 1 97 ? -5.844 -16.659 2.691 1.00 97.25 97 GLY A C 1
ATOM 754 O O . GLY A 1 97 ? -5.580 -16.073 3.739 1.00 97.25 97 GLY A O 1
ATOM 755 N N . ILE A 1 98 ? -4.877 -17.182 1.925 1.00 98.69 98 ILE A N 1
ATOM 756 C CA . ILE A 1 98 ? -3.438 -17.019 2.181 1.00 98.69 98 ILE A CA 1
ATOM 757 C C . ILE A 1 98 ? -2.863 -15.993 1.204 1.00 98.69 98 ILE A C 1
ATOM 759 O O . ILE A 1 98 ? -2.875 -16.191 -0.011 1.00 98.69 98 ILE A O 1
ATOM 763 N N . GLY A 1 99 ? -2.291 -14.922 1.751 1.00 98.69 99 GLY A N 1
ATOM 764 C CA . GLY A 1 99 ? -1.787 -13.791 0.989 1.00 98.69 99 GLY A CA 1
ATOM 765 C C . GLY A 1 99 ? -0.593 -14.100 0.087 1.00 98.69 99 GLY A C 1
ATOM 766 O O . GLY A 1 99 ? 0.293 -14.897 0.407 1.00 98.69 99 GLY A O 1
ATOM 767 N N . THR A 1 100 ? -0.484 -13.378 -1.022 1.00 98.88 100 THR A N 1
ATOM 768 C CA . THR A 1 100 ? 0.710 -13.375 -1.872 1.00 98.88 100 THR A CA 1
ATOM 769 C C . THR A 1 100 ? 1.134 -11.964 -2.233 1.00 98.88 100 THR A C 1
ATOM 771 O O . THR A 1 100 ? 0.307 -11.093 -2.493 1.00 98.88 100 THR A O 1
ATOM 774 N N . PHE A 1 101 ? 2.446 -11.726 -2.273 1.00 98.81 101 PHE A N 1
ATOM 775 C CA . PHE A 1 101 ? 2.973 -10.469 -2.801 1.00 98.81 101 PHE A CA 1
ATOM 776 C C . PHE A 1 101 ? 2.526 -10.262 -4.255 1.00 98.81 101 PHE A C 1
ATOM 778 O O . PHE A 1 101 ? 2.756 -11.137 -5.091 1.00 98.81 101 PHE A O 1
ATOM 785 N N . SER A 1 102 ? 1.948 -9.096 -4.564 1.00 98.31 102 SER A N 1
ATOM 786 C CA . SER A 1 102 ? 1.662 -8.688 -5.945 1.00 98.31 102 SER A CA 1
ATOM 787 C C . SER A 1 102 ? 2.820 -7.870 -6.507 1.00 98.31 102 SER A C 1
ATOM 789 O O . SER A 1 102 ? 3.145 -6.776 -6.050 1.00 98.31 102 SER A O 1
ATOM 791 N N . ASP A 1 103 ? 3.456 -8.427 -7.527 1.00 97.88 103 ASP A N 1
ATOM 792 C CA . ASP A 1 103 ? 4.480 -7.818 -8.372 1.00 97.88 103 ASP A CA 1
ATOM 793 C C . ASP A 1 103 ? 3.906 -6.910 -9.474 1.00 97.88 103 ASP A C 1
ATOM 795 O O . ASP A 1 103 ? 4.649 -6.113 -10.050 1.00 97.88 103 ASP A O 1
ATOM 799 N N . ARG A 1 104 ? 2.590 -6.968 -9.718 1.00 98.25 104 ARG A N 1
ATOM 800 C CA . ARG A 1 104 ? 1.890 -6.184 -10.749 1.00 98.25 104 ARG A CA 1
ATOM 801 C C . ARG A 1 104 ? 1.901 -4.694 -10.428 1.00 98.25 104 ARG A C 1
ATOM 803 O O . ARG A 1 104 ? 2.577 -3.921 -11.104 1.00 98.25 104 ARG A O 1
ATOM 810 N N . LEU A 1 105 ? 1.196 -4.304 -9.358 1.00 97.94 105 LEU A N 1
ATOM 811 C CA . LEU A 1 105 ? 1.126 -2.913 -8.889 1.00 97.94 105 LEU A CA 1
ATOM 812 C C . LEU A 1 105 ? 2.527 -2.375 -8.624 1.00 97.94 105 LEU A C 1
ATOM 814 O O . LEU A 1 105 ? 2.872 -1.259 -8.998 1.00 97.94 105 LEU A O 1
ATOM 818 N N . ARG A 1 106 ? 3.351 -3.222 -8.017 1.00 98.38 106 ARG A N 1
ATOM 819 C CA . ARG A 1 106 ? 4.734 -2.953 -7.686 1.00 98.38 106 ARG A CA 1
ATOM 820 C C . ARG A 1 106 ? 5.527 -2.403 -8.879 1.00 98.38 106 ARG A C 1
ATOM 822 O O . ARG A 1 106 ? 6.111 -1.325 -8.768 1.00 98.38 106 ARG A O 1
ATOM 829 N N . ASP A 1 107 ? 5.568 -3.139 -9.989 1.00 98.38 107 ASP A N 1
ATOM 830 C CA . ASP A 1 107 ? 6.320 -2.741 -11.186 1.00 98.38 107 ASP A CA 1
ATOM 831 C C . ASP A 1 107 ? 5.634 -1.596 -11.930 1.00 98.38 107 ASP A C 1
ATOM 833 O O . ASP A 1 107 ? 6.305 -0.686 -12.414 1.00 98.38 107 ASP A O 1
ATOM 837 N N . ALA A 1 108 ? 4.300 -1.596 -11.968 1.00 98.62 108 ALA A N 1
ATOM 838 C CA . ALA A 1 108 ? 3.535 -0.547 -12.626 1.00 98.62 108 ALA A CA 1
ATOM 839 C C . ALA A 1 108 ? 3.755 0.832 -11.990 1.00 98.62 108 ALA A C 1
ATOM 841 O O . ALA A 1 108 ? 3.937 1.824 -12.698 1.00 98.62 108 ALA A O 1
ATOM 842 N N . VAL A 1 109 ? 3.815 0.895 -10.659 1.00 98.56 109 VAL A N 1
ATOM 843 C CA . VAL A 1 109 ? 4.091 2.135 -9.933 1.00 98.56 109 VAL A CA 1
ATOM 844 C C . VAL A 1 109 ? 5.531 2.580 -10.162 1.00 98.56 109 VAL A C 1
ATOM 846 O O . VAL A 1 109 ? 5.756 3.683 -10.662 1.00 98.56 109 VAL A O 1
ATOM 849 N N . ARG A 1 110 ? 6.515 1.743 -9.807 1.00 95.38 110 ARG A N 1
ATOM 850 C CA . ARG A 1 110 ? 7.914 2.190 -9.729 1.00 95.38 110 ARG A CA 1
ATOM 851 C C . ARG A 1 110 ? 8.659 2.199 -11.062 1.00 95.38 110 ARG A C 1
ATOM 853 O O . ARG A 1 110 ? 9.707 2.829 -11.138 1.00 95.38 110 ARG A O 1
ATOM 860 N N . GLY A 1 111 ? 8.188 1.478 -12.077 1.00 89.38 111 GLY A N 1
ATOM 861 C CA . GLY A 1 111 ? 8.881 1.348 -13.358 1.00 89.38 111 GLY A CA 1
ATOM 862 C C . GLY A 1 111 ? 9.779 0.118 -13.433 1.00 89.38 111 GLY A C 1
ATOM 863 O O . GLY A 1 111 ? 9.265 -0.950 -13.768 1.00 89.38 111 GLY A O 1
ATOM 864 N N . PRO A 1 112 ? 11.104 0.223 -13.198 1.00 87.81 112 PRO A N 1
ATOM 865 C CA . PRO A 1 112 ? 12.001 -0.888 -13.470 1.00 87.81 112 PRO A CA 1
ATOM 866 C C . PRO A 1 112 ? 11.590 -2.106 -12.642 1.00 87.81 112 PRO A C 1
ATOM 868 O O . PRO A 1 112 ? 11.403 -2.030 -11.422 1.00 87.81 112 PRO A O 1
ATOM 871 N N . GLY A 1 113 ? 11.450 -3.231 -13.331 1.00 87.75 113 GLY A N 1
ATOM 872 C CA . GLY A 1 113 ? 11.258 -4.530 -12.719 1.00 87.75 113 GLY A CA 1
ATOM 873 C C . GLY A 1 113 ? 12.556 -5.058 -12.095 1.00 87.75 113 GLY A C 1
ATOM 874 O O . GLY A 1 113 ? 13.650 -4.540 -12.338 1.00 87.75 113 GLY A O 1
ATOM 875 N N . PRO A 1 114 ? 12.469 -6.148 -11.321 1.00 84.19 114 PRO A N 1
ATOM 876 C CA . PRO A 1 114 ? 13.588 -6.684 -10.539 1.00 84.19 114 PRO A CA 1
ATOM 877 C C . PRO A 1 114 ? 14.747 -7.223 -11.394 1.00 84.19 114 PRO A C 1
ATOM 879 O O . PRO A 1 114 ? 15.859 -7.396 -10.901 1.00 84.19 114 PRO A O 1
ATOM 882 N N . PHE A 1 115 ? 14.509 -7.492 -12.682 1.00 90.06 115 PHE A N 1
ATOM 883 C CA . PHE A 1 115 ? 15.521 -8.016 -13.607 1.00 90.06 115 PHE A CA 1
ATOM 884 C C . PHE A 1 115 ? 16.152 -6.940 -14.501 1.00 90.06 115 PHE A C 1
ATOM 886 O O . PHE A 1 115 ? 17.042 -7.254 -15.298 1.00 90.06 115 PHE A O 1
ATOM 893 N N . ASN A 1 116 ? 15.720 -5.680 -14.389 1.00 94.69 116 ASN A N 1
ATOM 894 C CA . ASN A 1 116 ? 16.350 -4.585 -15.113 1.00 94.69 116 ASN A CA 1
ATOM 895 C C . ASN A 1 116 ? 17.802 -4.397 -14.644 1.00 94.69 116 ASN A C 1
ATOM 897 O O . ASN A 1 116 ? 18.135 -4.478 -13.462 1.00 94.69 116 ASN A O 1
ATOM 901 N N . SER A 1 117 ? 18.689 -4.155 -15.602 1.00 94.56 117 SER A N 1
ATOM 902 C CA . SER A 1 117 ? 20.114 -3.897 -15.377 1.00 94.56 117 SER A CA 1
ATOM 903 C C . SER A 1 117 ? 20.679 -3.029 -16.500 1.00 94.56 117 SER A C 1
ATOM 905 O O . SER A 1 117 ? 20.037 -2.855 -17.546 1.00 94.56 117 SER A O 1
ATOM 907 N N . GLY A 1 118 ? 21.860 -2.449 -16.279 1.00 95.56 118 GLY A N 1
ATOM 908 C CA . GLY A 1 118 ? 22.427 -1.451 -17.182 1.00 95.56 118 GLY A CA 1
ATOM 909 C C . GLY A 1 118 ? 21.442 -0.309 -17.426 1.00 95.56 118 GLY A C 1
ATOM 910 O O . GLY A 1 118 ? 20.664 0.049 -16.540 1.00 95.56 118 GLY A O 1
ATOM 911 N N . ASP A 1 119 ? 21.430 0.229 -18.645 1.00 96.69 119 ASP A N 1
ATOM 912 C CA . ASP A 1 119 ? 20.638 1.420 -18.970 1.00 96.69 119 ASP A CA 1
ATOM 913 C C . ASP A 1 119 ? 19.132 1.241 -18.733 1.00 96.69 119 ASP A C 1
ATOM 915 O O . ASP A 1 119 ? 18.451 2.219 -18.431 1.00 96.69 119 ASP A O 1
ATOM 919 N N . SER A 1 120 ? 18.628 0.000 -18.784 1.00 96.12 120 SER A N 1
ATOM 920 C CA . SER A 1 120 ? 17.214 -0.312 -18.538 1.00 96.12 120 SER A CA 1
ATOM 921 C C . SER A 1 120 ? 16.751 -0.070 -17.097 1.00 96.12 120 SER A C 1
ATOM 923 O O . SER A 1 120 ? 15.550 -0.032 -16.854 1.00 96.12 120 SER A O 1
ATOM 925 N N . LEU A 1 121 ? 17.666 0.149 -16.142 1.00 96.75 121 LEU A N 1
ATOM 926 C CA . LEU A 1 121 ? 17.312 0.628 -14.796 1.00 96.75 121 LEU A CA 1
ATOM 927 C C . LEU A 1 121 ? 16.680 2.023 -14.812 1.00 96.75 121 LEU A C 1
ATOM 929 O O . LEU A 1 121 ? 16.026 2.402 -13.850 1.00 96.75 121 LEU A O 1
ATOM 933 N N . GLN A 1 122 ? 16.866 2.783 -15.891 1.00 97.44 122 GLN A N 1
ATOM 934 C CA . GLN A 1 122 ? 16.278 4.110 -16.069 1.00 97.44 122 GLN A CA 1
ATOM 935 C C . GLN A 1 122 ? 14.851 4.044 -16.630 1.00 97.44 122 GLN A C 1
ATOM 937 O O . GLN A 1 122 ? 14.275 5.081 -16.940 1.00 97.44 122 GLN A O 1
ATOM 942 N N . GLN A 1 123 ? 14.273 2.854 -16.800 1.00 98.00 123 GLN A N 1
ATOM 943 C CA . GLN A 1 123 ? 12.886 2.712 -17.231 1.00 98.00 123 GLN A CA 1
ATOM 944 C C . GLN A 1 123 ? 11.932 3.401 -16.256 1.00 98.00 123 GLN A C 1
ATOM 946 O O . GLN A 1 123 ? 12.044 3.231 -15.048 1.00 98.00 123 GLN A O 1
ATOM 951 N N . GLN A 1 124 ? 10.980 4.167 -16.782 1.00 98.62 124 GLN A N 1
ATOM 952 C CA . GLN A 1 124 ? 9.988 4.853 -15.957 1.00 98.62 124 GLN A CA 1
ATOM 953 C C . GLN A 1 124 ? 8.711 4.018 -15.796 1.00 98.62 124 GLN A C 1
ATOM 955 O O . GLN A 1 124 ? 8.354 3.201 -16.649 1.00 98.62 124 GLN A O 1
ATOM 960 N N . GLY A 1 125 ? 8.041 4.226 -14.668 1.00 98.44 125 GLY A N 1
ATOM 961 C CA . GLY A 1 125 ? 6.716 3.725 -14.329 1.00 98.44 125 GLY A CA 1
ATOM 962 C C . GLY A 1 125 ? 5.719 4.864 -14.155 1.00 98.44 125 GLY A C 1
ATOM 963 O O . GLY A 1 125 ? 5.966 5.996 -14.576 1.00 98.44 125 GLY A O 1
ATOM 964 N N . PHE A 1 126 ? 4.588 4.558 -13.521 1.00 98.81 126 PHE A N 1
ATOM 965 C CA . PHE A 1 126 ? 3.474 5.491 -13.384 1.00 98.81 126 PHE A CA 1
ATOM 966 C C . PHE A 1 126 ? 3.830 6.761 -12.604 1.00 98.81 126 PHE A C 1
ATOM 968 O O . PHE A 1 126 ? 3.405 7.834 -13.008 1.00 98.81 126 PHE A O 1
ATOM 975 N N . VAL A 1 127 ? 4.601 6.667 -11.509 1.00 98.50 127 VAL A N 1
ATOM 976 C CA . VAL A 1 127 ? 4.823 7.830 -10.620 1.00 98.50 127 VAL A CA 1
ATOM 977 C C . VAL A 1 127 ? 6.045 8.674 -10.972 1.00 98.50 127 VAL A C 1
ATOM 979 O O . VAL A 1 127 ? 6.176 9.789 -10.473 1.00 98.50 127 VAL A O 1
ATOM 982 N N . ASN A 1 128 ? 6.956 8.170 -11.806 1.00 97.81 128 ASN A N 1
ATOM 983 C CA . ASN A 1 128 ? 8.278 8.772 -11.997 1.00 97.81 128 ASN A CA 1
ATOM 984 C C . ASN A 1 128 ? 8.570 9.238 -13.428 1.00 97.81 128 ASN A C 1
ATOM 986 O O . ASN A 1 128 ? 9.740 9.353 -13.792 1.00 97.81 128 ASN A O 1
ATOM 990 N N . GLY A 1 129 ? 7.531 9.577 -14.198 1.00 97.31 129 GLY A N 1
ATOM 991 C CA . GLY A 1 129 ? 7.666 10.417 -15.394 1.00 97.31 129 GLY A CA 1
ATOM 992 C C . GLY A 1 129 ? 7.453 9.733 -16.740 1.00 97.31 129 GLY A C 1
ATOM 993 O O . GLY A 1 129 ? 7.696 10.360 -17.767 1.00 97.31 129 GLY A O 1
ATOM 994 N N . LEU A 1 130 ? 7.001 8.475 -16.790 1.00 98.50 130 LEU A N 1
ATOM 995 C CA . LEU A 1 130 ? 6.719 7.834 -18.077 1.00 98.50 130 LEU A CA 1
ATOM 996 C C . LEU A 1 130 ? 5.701 8.681 -18.863 1.00 98.50 130 LEU A C 1
ATOM 998 O O . LEU A 1 130 ? 4.648 9.003 -18.327 1.00 98.50 130 LEU A O 1
ATOM 1002 N N . TYR A 1 131 ? 6.010 9.024 -20.119 1.00 98.56 131 TYR A N 1
ATOM 1003 C CA . TYR A 1 131 ? 5.229 9.899 -21.011 1.00 98.56 131 TYR A CA 1
ATOM 1004 C C . TYR A 1 131 ? 5.170 11.389 -20.624 1.00 98.56 131 TYR A C 1
ATOM 1006 O O . TYR A 1 131 ? 5.435 12.223 -21.486 1.00 98.56 131 TYR A O 1
ATOM 1014 N N . TYR A 1 132 ? 4.847 11.743 -19.378 1.00 97.62 132 TYR A N 1
ATOM 1015 C CA . TYR A 1 132 ? 4.625 13.148 -18.995 1.00 97.62 132 TYR A CA 1
ATOM 1016 C C . TYR A 1 132 ? 5.902 13.897 -18.576 1.00 97.62 132 TYR A C 1
ATOM 1018 O O . TYR A 1 132 ? 5.964 15.108 -18.719 1.00 97.62 132 TYR A O 1
ATOM 1026 N N . ASP A 1 133 ? 6.940 13.195 -18.115 1.00 97.81 133 ASP A N 1
ATOM 1027 C CA . ASP A 1 133 ? 8.234 13.782 -17.729 1.00 97.81 133 ASP A CA 1
ATOM 1028 C C . ASP A 1 133 ? 9.380 12.803 -18.070 1.00 97.81 133 ASP A C 1
ATOM 1030 O O . ASP A 1 133 ? 10.032 12.238 -17.178 1.00 97.81 133 ASP A O 1
ATOM 1034 N N . PRO A 1 134 ? 9.574 12.474 -19.366 1.00 98.06 134 PRO A N 1
ATOM 1035 C CA . PRO A 1 134 ? 10.444 11.380 -19.757 1.00 98.06 134 PRO A CA 1
ATOM 1036 C C . PRO A 1 134 ? 11.914 11.722 -19.517 1.00 98.06 134 PRO A C 1
ATOM 1038 O O . PRO A 1 134 ? 12.431 12.736 -19.993 1.00 98.06 134 PRO A O 1
ATOM 1041 N N . ASN A 1 135 ? 12.634 10.831 -18.839 1.00 97.56 135 ASN A N 1
ATOM 1042 C CA . ASN A 1 135 ? 14.076 10.990 -18.687 1.00 97.56 135 ASN A CA 1
ATOM 1043 C C . ASN A 1 135 ? 14.802 10.784 -20.039 1.00 97.56 135 ASN A C 1
ATOM 1045 O O . ASN A 1 135 ? 14.241 10.196 -20.974 1.00 97.56 135 ASN A O 1
ATOM 1049 N N . PRO A 1 136 ? 16.072 11.224 -20.172 1.00 97.31 136 PRO A N 1
ATOM 1050 C CA . PRO A 1 136 ? 16.789 11.150 -21.446 1.00 97.31 136 PRO A CA 1
ATOM 1051 C C . PRO A 1 136 ? 16.896 9.738 -22.031 1.00 97.31 136 PRO A C 1
ATOM 1053 O O . PRO A 1 136 ? 16.889 9.580 -23.252 1.00 97.31 136 PRO A O 1
ATOM 1056 N N . TRP A 1 137 ? 16.990 8.709 -21.183 1.00 97.12 137 TRP A N 1
ATOM 1057 C CA . TRP A 1 137 ? 17.042 7.327 -21.644 1.00 97.12 137 TRP A CA 1
ATOM 1058 C C . TRP A 1 137 ? 15.686 6.878 -22.188 1.00 97.12 137 TRP A C 1
ATOM 1060 O O . TRP A 1 137 ? 15.627 6.423 -23.330 1.00 97.12 137 TRP A O 1
ATOM 1070 N N . GLN A 1 138 ? 14.601 7.083 -21.435 1.00 97.38 138 GLN A N 1
ATOM 1071 C CA . GLN A 1 138 ? 13.238 6.729 -21.835 1.00 97.38 138 GLN A CA 1
ATOM 1072 C C . GLN A 1 138 ? 12.862 7.380 -23.174 1.00 97.38 138 GLN A C 1
ATOM 1074 O O . GLN A 1 138 ? 12.387 6.697 -24.087 1.00 97.38 138 GLN A O 1
ATOM 1079 N N . ALA A 1 139 ? 13.168 8.673 -23.325 1.00 97.56 139 ALA A N 1
ATOM 1080 C CA . ALA A 1 139 ? 12.956 9.427 -24.560 1.00 97.56 139 ALA A CA 1
ATOM 1081 C C . ALA A 1 139 ? 13.796 8.911 -25.745 1.00 97.56 139 ALA A C 1
ATOM 1083 O O . ALA A 1 139 ? 13.409 9.083 -26.899 1.00 97.56 139 ALA A O 1
ATOM 1084 N N . SER A 1 140 ? 14.946 8.278 -25.484 1.00 97.88 140 SER A N 1
ATOM 1085 C CA . SER A 1 140 ? 15.827 7.746 -26.532 1.00 97.88 140 SER A CA 1
ATOM 1086 C C . SER A 1 140 ? 15.433 6.355 -27.036 1.00 97.88 140 SER A C 1
ATOM 1088 O O . SER A 1 140 ? 15.789 5.998 -28.159 1.00 97.88 140 SER A O 1
ATOM 1090 N N . VAL A 1 141 ? 14.716 5.569 -26.225 1.00 97.50 141 VAL A N 1
ATOM 1091 C CA . VAL A 1 141 ? 14.397 4.160 -26.523 1.00 97.50 141 VAL A CA 1
ATOM 1092 C C . VAL A 1 141 ? 12.939 3.918 -26.908 1.00 97.50 141 VAL A C 1
ATOM 1094 O O . VAL A 1 141 ? 12.607 2.810 -27.319 1.00 97.50 141 VAL A O 1
ATOM 1097 N N . SER A 1 142 ? 12.069 4.921 -26.769 1.00 97.62 142 SER A N 1
ATOM 1098 C CA . SER A 1 142 ? 10.636 4.791 -27.050 1.00 97.62 142 SER A CA 1
ATOM 1099 C C . SER A 1 142 ? 10.029 6.099 -27.545 1.00 97.62 142 SER A C 1
ATOM 1101 O O . SER A 1 142 ? 10.391 7.183 -27.087 1.00 97.62 142 SER A O 1
ATOM 1103 N N . THR A 1 143 ? 9.081 5.993 -28.469 1.00 98.50 143 THR A N 1
ATOM 1104 C CA . THR A 1 143 ? 8.282 7.120 -28.958 1.00 98.50 143 THR A CA 1
ATOM 1105 C C . THR A 1 143 ? 7.243 7.554 -27.926 1.00 98.50 143 THR A C 1
ATOM 1107 O O . THR A 1 143 ? 6.826 6.768 -27.081 1.00 98.50 143 THR A O 1
ATOM 1110 N N . GLU A 1 144 ? 6.762 8.792 -28.025 1.00 98.31 144 GLU A N 1
ATOM 1111 C CA . GLU A 1 144 ? 5.699 9.314 -27.154 1.00 98.31 144 GLU A CA 1
ATOM 1112 C C . GLU A 1 144 ? 4.436 8.431 -27.170 1.00 98.31 144 GLU A C 1
ATOM 1114 O O . GLU A 1 144 ? 3.844 8.175 -26.125 1.00 98.31 144 GLU A O 1
ATOM 1119 N N . ALA A 1 145 ? 4.060 7.889 -28.335 1.00 98.44 145 ALA A N 1
ATOM 1120 C CA . ALA A 1 145 ? 2.913 6.990 -28.465 1.00 98.44 145 ALA A CA 1
ATOM 1121 C C . ALA A 1 145 ? 3.117 5.658 -27.721 1.00 98.44 145 ALA A C 1
ATOM 1123 O O . ALA A 1 145 ? 2.199 5.186 -27.052 1.00 98.44 145 ALA A O 1
ATOM 1124 N N . GLU A 1 146 ? 4.317 5.071 -27.796 1.00 98.56 146 GLU A N 1
ATOM 1125 C CA . GLU A 1 146 ? 4.667 3.853 -27.048 1.00 98.56 146 GLU A CA 1
ATOM 1126 C C . GLU A 1 146 ? 4.721 4.116 -25.539 1.00 98.56 146 GLU A C 1
ATOM 1128 O O . GLU A 1 146 ? 4.253 3.297 -24.750 1.00 98.56 146 GLU A O 1
ATOM 1133 N N . GLN A 1 147 ? 5.249 5.273 -25.128 1.00 98.62 147 GLN A N 1
ATOM 1134 C CA . GLN A 1 147 ? 5.265 5.683 -23.723 1.00 98.62 147 GLN A CA 1
ATOM 1135 C C . GLN A 1 147 ? 3.848 5.879 -23.185 1.00 98.62 147 GLN A C 1
ATOM 1137 O O . GLN A 1 147 ? 3.551 5.402 -22.091 1.00 98.62 147 GLN A O 1
ATOM 1142 N N . LYS A 1 148 ? 2.967 6.529 -23.958 1.00 98.69 148 LYS A N 1
ATOM 1143 C CA . LYS A 1 148 ? 1.562 6.722 -23.593 1.00 98.69 148 LYS A CA 1
ATOM 1144 C C . LYS A 1 148 ? 0.843 5.385 -23.452 1.00 98.69 148 LYS A C 1
ATOM 1146 O O . LYS A 1 148 ? 0.248 5.146 -22.409 1.00 98.69 148 LYS A O 1
ATOM 1151 N N . ASP A 1 149 ? 0.919 4.501 -24.452 1.00 98.62 149 ASP A N 1
ATOM 1152 C CA . ASP A 1 149 ? 0.274 3.179 -24.373 1.00 98.62 149 ASP A CA 1
ATOM 1153 C C . ASP A 1 149 ? 0.780 2.380 -23.166 1.00 98.62 149 ASP A C 1
ATOM 1155 O O . ASP A 1 149 ? -0.016 1.814 -22.414 1.00 98.62 149 ASP A O 1
ATOM 1159 N N . ARG A 1 150 ? 2.097 2.407 -22.914 1.00 98.44 150 ARG A N 1
ATOM 1160 C CA . ARG A 1 150 ? 2.668 1.762 -21.732 1.00 98.44 150 ARG A CA 1
ATOM 1161 C C . ARG A 1 150 ? 2.139 2.386 -20.446 1.00 98.44 150 ARG A C 1
ATOM 1163 O O . ARG A 1 150 ? 1.718 1.633 -19.580 1.00 98.44 150 ARG A O 1
ATOM 1170 N N . LEU A 1 151 ? 2.135 3.712 -20.308 1.00 98.81 151 LEU A N 1
ATOM 1171 C CA . LEU A 1 151 ? 1.624 4.396 -19.115 1.00 98.81 151 LEU A CA 1
ATOM 1172 C C . LEU A 1 151 ? 0.164 4.029 -18.841 1.00 98.81 151 LEU A C 1
ATOM 1174 O O . LEU A 1 151 ? -0.194 3.763 -17.696 1.00 98.81 151 LEU A O 1
ATOM 1178 N N . LEU A 1 152 ? -0.664 3.976 -19.883 1.00 98.88 152 LEU A N 1
ATOM 1179 C CA . LEU A 1 152 ? -2.065 3.595 -19.755 1.00 98.88 152 LEU A CA 1
ATOM 1180 C C . LEU A 1 152 ? -2.226 2.118 -19.349 1.00 98.88 152 LEU A C 1
ATOM 1182 O O . LEU A 1 152 ? -3.080 1.812 -18.523 1.00 98.88 152 LEU A O 1
ATOM 1186 N N . LEU A 1 153 ? -1.372 1.209 -19.843 1.00 98.81 153 LEU A N 1
ATOM 1187 C CA . LEU A 1 153 ? -1.334 -0.180 -19.360 1.00 98.81 153 LEU A CA 1
ATOM 1188 C C . LEU A 1 153 ? -0.950 -0.247 -17.878 1.00 98.81 153 LEU A C 1
ATOM 1190 O O . LEU A 1 153 ? -1.553 -1.004 -17.122 1.00 98.81 153 LEU A O 1
ATOM 1194 N N . LEU A 1 154 ? 0.056 0.529 -17.460 1.00 98.88 154 LEU A N 1
ATOM 1195 C CA . LEU A 1 154 ? 0.463 0.583 -16.056 1.00 98.88 154 LEU A CA 1
ATOM 1196 C C . LEU A 1 154 ? -0.678 1.114 -15.179 1.00 98.88 154 LEU A C 1
ATOM 1198 O O . LEU A 1 154 ? -0.886 0.599 -14.085 1.00 98.88 154 LEU A O 1
ATOM 1202 N N . ALA A 1 155 ? -1.452 2.088 -15.665 1.00 98.94 155 ALA A N 1
ATOM 1203 C CA . ALA A 1 155 ? -2.629 2.583 -14.957 1.00 98.94 155 ALA A CA 1
ATOM 1204 C C . ALA A 1 155 ? -3.695 1.487 -14.777 1.00 98.94 155 ALA A C 1
ATOM 1206 O O . ALA A 1 155 ? -4.218 1.338 -13.677 1.00 98.94 155 ALA A O 1
ATOM 1207 N N . ASP A 1 156 ? -3.962 0.667 -15.800 1.00 98.94 156 ASP A N 1
ATOM 1208 C CA . ASP A 1 156 ? -4.878 -0.480 -15.687 1.00 98.94 156 ASP A CA 1
ATOM 1209 C C . ASP A 1 156 ? -4.375 -1.520 -14.672 1.00 98.94 156 ASP A C 1
ATOM 1211 O O . ASP A 1 156 ? -5.137 -1.990 -13.830 1.00 98.94 156 ASP A O 1
ATOM 1215 N N . GLN A 1 157 ? -3.075 -1.830 -14.675 1.00 98.94 157 GLN A N 1
ATOM 1216 C CA . GLN A 1 157 ? -2.464 -2.731 -13.686 1.00 98.94 157 GLN A CA 1
ATOM 1217 C C . GLN A 1 157 ? -2.558 -2.177 -12.254 1.00 98.94 157 GLN A C 1
ATOM 1219 O O . GLN A 1 157 ? -2.772 -2.936 -11.307 1.00 98.94 157 GLN A O 1
ATOM 1224 N N . ILE A 1 158 ? -2.413 -0.859 -12.080 1.00 98.94 158 ILE A N 1
ATOM 1225 C CA . ILE A 1 158 ? -2.567 -0.197 -10.779 1.00 98.94 158 ILE A CA 1
ATOM 1226 C C . ILE A 1 158 ? -4.026 -0.224 -10.328 1.00 98.94 158 ILE A C 1
ATOM 1228 O O . ILE A 1 158 ? -4.262 -0.519 -9.163 1.00 98.94 158 ILE A O 1
ATOM 1232 N N . ARG A 1 159 ? -4.998 0.016 -11.220 1.00 98.94 159 ARG A N 1
ATOM 1233 C CA . ARG A 1 159 ? -6.435 -0.110 -10.907 1.00 98.94 159 ARG A CA 1
ATOM 1234 C C . ARG A 1 159 ? -6.766 -1.503 -10.379 1.00 98.94 159 ARG A C 1
ATOM 1236 O O . ARG A 1 159 ? -7.376 -1.624 -9.322 1.00 98.94 159 ARG A O 1
ATOM 1243 N N . VAL A 1 160 ? -6.272 -2.547 -11.044 1.00 98.88 160 VAL A N 1
ATOM 1244 C CA . VAL A 1 160 ? -6.421 -3.929 -10.562 1.00 98.88 160 VAL A CA 1
ATOM 1245 C C . VAL A 1 160 ? -5.807 -4.097 -9.171 1.00 98.88 160 VAL A C 1
ATOM 1247 O O . VAL A 1 160 ? -6.459 -4.627 -8.276 1.00 98.88 160 VAL A O 1
ATOM 1250 N N . GLY A 1 161 ? -4.585 -3.607 -8.949 1.00 98.75 161 GLY A N 1
ATOM 1251 C CA . GLY A 1 161 ? -3.934 -3.686 -7.639 1.00 98.75 161 GLY A CA 1
ATOM 1252 C C . GLY A 1 161 ? -4.653 -2.904 -6.531 1.00 98.75 161 GLY A C 1
ATOM 1253 O O . GLY A 1 161 ? -4.729 -3.394 -5.408 1.00 98.75 161 GLY A O 1
ATOM 1254 N N . LEU A 1 162 ? -5.208 -1.729 -6.842 1.00 98.88 162 LEU A N 1
ATOM 1255 C CA . LEU A 1 162 ? -6.021 -0.922 -5.926 1.00 98.88 162 LEU A CA 1
ATOM 1256 C C . LEU A 1 162 ? -7.317 -1.645 -5.541 1.00 98.88 162 LEU A C 1
ATOM 1258 O O . LEU A 1 162 ? -7.738 -1.535 -4.398 1.00 98.88 162 LEU A O 1
ATOM 1262 N N . ALA A 1 163 ? -7.912 -2.423 -6.447 1.00 98.75 163 ALA A N 1
ATOM 1263 C CA . ALA A 1 163 ? -9.113 -3.222 -6.198 1.00 98.75 163 ALA A CA 1
ATOM 1264 C C . ALA A 1 163 ? -8.817 -4.600 -5.567 1.00 98.75 163 ALA A C 1
ATOM 1266 O O . ALA A 1 163 ? -9.508 -5.577 -5.839 1.00 98.75 163 ALA A O 1
ATOM 1267 N N . GLY A 1 164 ? -7.752 -4.724 -4.767 1.00 98.38 164 GLY A N 1
ATOM 1268 C CA . GLY A 1 164 ? -7.405 -5.983 -4.095 1.00 98.38 164 GLY A CA 1
ATOM 1269 C C . GLY A 1 164 ? -6.824 -7.051 -5.027 1.00 98.38 164 GLY A C 1
ATOM 1270 O O . GLY A 1 164 ? -6.766 -8.224 -4.663 1.00 98.38 164 GLY A O 1
ATOM 1271 N N . ASN A 1 165 ? -6.385 -6.658 -6.230 1.00 98.62 165 ASN A N 1
ATOM 1272 C CA . ASN A 1 165 ? -5.817 -7.534 -7.260 1.00 98.62 165 ASN A CA 1
ATOM 1273 C C . ASN A 1 165 ? -6.752 -8.693 -7.666 1.00 98.62 165 ASN A C 1
ATOM 1275 O O . ASN A 1 165 ? -6.290 -9.756 -8.104 1.00 98.62 165 ASN A O 1
ATOM 1279 N N . LEU A 1 166 ? -8.061 -8.453 -7.529 1.00 98.88 166 LEU A N 1
ATOM 1280 C CA . LEU A 1 166 ? -9.142 -9.395 -7.797 1.00 98.88 166 LEU A CA 1
ATOM 1281 C C . LEU A 1 166 ? -9.175 -9.788 -9.274 1.00 98.88 166 LEU A C 1
ATOM 1283 O O . LEU A 1 166 ? -9.116 -8.931 -10.159 1.00 98.88 166 LEU A O 1
ATOM 1287 N N . ALA A 1 167 ? -9.298 -11.089 -9.539 1.00 98.81 167 ALA A N 1
ATOM 1288 C CA . ALA A 1 167 ? -9.401 -11.618 -10.899 1.00 98.81 167 ALA A CA 1
ATOM 1289 C C . ALA A 1 167 ? -10.642 -11.081 -11.629 1.00 98.81 167 ALA A C 1
ATOM 1291 O O . ALA A 1 167 ? -10.547 -10.654 -12.774 1.00 98.81 167 ALA A O 1
ATOM 1292 N N . ASP A 1 168 ? -11.777 -11.021 -10.932 1.00 98.31 168 ASP A N 1
ATOM 1293 C CA . ASP A 1 168 ? -13.077 -10.730 -11.544 1.00 98.31 168 ASP A CA 1
ATOM 1294 C C . ASP A 1 168 ? -13.497 -9.256 -11.433 1.00 98.31 168 ASP A C 1
ATOM 1296 O O . ASP A 1 168 ? -14.644 -8.936 -11.728 1.00 98.31 168 ASP A O 1
ATOM 1300 N N . TYR A 1 169 ? -12.626 -8.355 -10.961 1.00 98.75 169 TYR A N 1
ATOM 1301 C CA . TYR A 1 169 ? -13.009 -6.946 -10.820 1.00 98.75 169 TYR A CA 1
ATOM 1302 C C . TYR A 1 169 ? -13.161 -6.293 -12.190 1.00 98.75 169 TYR A C 1
ATOM 1304 O O . TYR A 1 169 ? -12.205 -6.260 -12.966 1.00 98.75 169 TYR A O 1
ATOM 1312 N N . GLU A 1 170 ? -14.362 -5.793 -12.480 1.00 98.56 170 GLU A N 1
ATOM 1313 C CA . GLU A 1 170 ? -14.716 -5.230 -13.780 1.00 98.56 170 GLU A CA 1
ATOM 1314 C C . GLU A 1 170 ? -14.448 -3.722 -13.844 1.00 98.56 170 GLU A C 1
ATOM 1316 O O . GLU A 1 170 ? -14.861 -2.954 -12.977 1.00 98.56 170 GLU A O 1
ATOM 1321 N N . PHE A 1 171 ? -13.784 -3.270 -14.907 1.00 98.69 171 PHE A N 1
ATOM 1322 C CA . PHE A 1 171 ? -13.613 -1.847 -15.204 1.00 98.69 171 PHE A CA 1
ATOM 1323 C C . PHE A 1 171 ? -13.369 -1.611 -16.699 1.00 98.69 171 PHE A C 1
ATOM 1325 O O . PHE A 1 171 ? -13.153 -2.542 -17.474 1.00 98.69 171 PHE A O 1
ATOM 1332 N N . VAL A 1 172 ? -13.425 -0.348 -17.124 1.00 98.75 172 VAL A N 1
ATOM 1333 C CA . VAL A 1 172 ? -13.106 0.039 -18.506 1.00 98.75 172 VAL A CA 1
ATOM 1334 C C . VAL A 1 172 ? -11.590 0.189 -18.661 1.00 98.75 172 VAL A C 1
ATOM 1336 O O . VAL A 1 172 ? -10.987 1.049 -18.016 1.00 98.75 172 VAL A O 1
ATOM 1339 N N . AS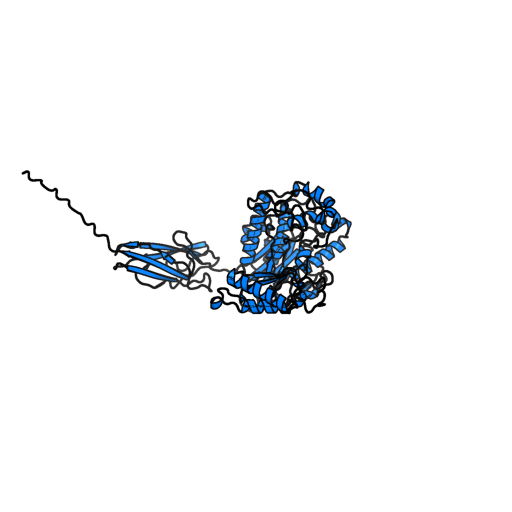P A 1 173 ? -10.977 -0.622 -19.525 1.00 98.75 173 ASP A N 1
ATOM 1340 C CA . ASP A 1 173 ? -9.534 -0.599 -19.797 1.00 98.75 173 ASP A CA 1
ATOM 1341 C C . ASP A 1 173 ? -9.100 0.635 -20.608 1.00 98.75 173 ASP A C 1
ATOM 1343 O O . ASP A 1 173 ? -9.914 1.435 -21.086 1.00 98.75 173 ASP A O 1
ATOM 1347 N N . ARG A 1 174 ? -7.792 0.777 -20.840 1.00 98.56 174 ARG A N 1
ATOM 1348 C CA . ARG A 1 174 ? -7.239 1.842 -21.689 1.00 98.56 174 ARG A CA 1
ATOM 1349 C C . ARG A 1 174 ? -7.748 1.871 -23.130 1.00 98.56 174 ARG A C 1
ATOM 1351 O O . ARG A 1 174 ? -7.584 2.885 -23.798 1.00 98.56 174 ARG A O 1
ATOM 1358 N N . ASN A 1 175 ? -8.323 0.782 -23.630 1.00 98.31 175 ASN A N 1
ATOM 1359 C CA . ASN A 1 175 ? -8.843 0.678 -24.991 1.00 98.31 175 ASN A CA 1
ATOM 1360 C C . ASN A 1 175 ? -10.353 0.963 -25.060 1.00 98.31 175 ASN A C 1
ATOM 1362 O O . ASN A 1 175 ? -10.905 1.026 -26.159 1.00 98.31 175 ASN A O 1
ATOM 1366 N N . GLY A 1 176 ? -11.017 1.154 -23.915 1.00 98.44 176 GLY A N 1
ATOM 1367 C CA . GLY A 1 176 ? -12.458 1.389 -23.826 1.00 98.44 176 GLY A CA 1
ATOM 1368 C C . GLY A 1 176 ? -13.292 0.109 -23.748 1.00 98.44 176 GLY A C 1
ATOM 1369 O O . GLY A 1 176 ? -14.510 0.172 -23.913 1.00 98.44 176 GLY A O 1
ATOM 1370 N N . ASN A 1 177 ? -12.664 -1.044 -23.518 1.00 98.50 177 ASN A N 1
ATOM 1371 C CA . ASN A 1 177 ? -13.354 -2.313 -23.326 1.00 98.50 177 ASN A CA 1
ATOM 1372 C C . ASN A 1 177 ? -13.687 -2.504 -21.845 1.00 98.50 177 ASN A C 1
ATOM 1374 O O . ASN A 1 177 ? -12.860 -2.213 -20.985 1.00 98.50 177 ASN A O 1
ATOM 1378 N N . LEU A 1 178 ? -14.867 -3.049 -21.550 1.00 98.62 178 LEU A N 1
ATOM 1379 C CA . LEU A 1 178 ? -15.150 -3.596 -20.225 1.00 98.62 178 LEU A CA 1
ATOM 1380 C C . LEU A 1 178 ? -14.359 -4.901 -20.068 1.00 98.62 178 LEU A C 1
ATOM 1382 O O . LEU A 1 178 ? -14.555 -5.823 -20.865 1.00 98.62 178 LEU A O 1
ATOM 1386 N N . VAL A 1 179 ? -13.462 -4.950 -19.086 1.00 98.75 179 VAL A N 1
ATOM 1387 C CA . VAL A 1 179 ? -12.590 -6.098 -18.807 1.00 98.75 179 VAL A CA 1
ATOM 1388 C C . VAL A 1 179 ? -12.615 -6.457 -17.329 1.00 98.75 179 VAL A C 1
ATOM 1390 O O . VAL A 1 179 ? -12.890 -5.603 -16.488 1.00 98.75 179 VAL A O 1
ATOM 1393 N N . THR A 1 180 ? -12.271 -7.702 -17.021 1.00 98.81 180 THR A N 1
ATOM 1394 C CA . THR A 1 180 ? -11.964 -8.170 -15.664 1.00 98.81 180 THR A CA 1
ATOM 1395 C C . THR A 1 180 ? -10.469 -8.025 -15.354 1.00 98.81 180 THR A C 1
ATOM 1397 O O . THR A 1 180 ? -9.634 -7.917 -16.257 1.00 98.81 180 THR A O 1
ATOM 1400 N N . GLY A 1 181 ? -10.095 -8.032 -14.073 1.00 98.75 181 GLY A N 1
ATOM 1401 C CA . GLY A 1 181 ? -8.700 -7.910 -13.642 1.00 98.75 181 GLY A CA 1
ATOM 1402 C C . GLY A 1 181 ? -7.760 -8.970 -14.231 1.00 98.75 181 GLY A C 1
ATOM 1403 O O . GLY A 1 181 ? -6.605 -8.662 -14.536 1.00 98.75 181 GLY A O 1
ATOM 1404 N N . ASP A 1 182 ? -8.233 -10.196 -14.451 1.00 98.62 182 ASP A N 1
ATOM 1405 C CA . ASP A 1 182 ? -7.462 -11.283 -15.071 1.00 98.62 182 ASP A CA 1
ATOM 1406 C C . ASP A 1 182 ? -7.223 -11.100 -16.585 1.00 98.62 182 ASP A C 1
ATOM 1408 O O . ASP A 1 182 ? -6.298 -11.687 -17.149 1.00 98.62 182 ASP A O 1
ATOM 1412 N N . GLN A 1 183 ? -8.001 -10.243 -17.249 1.00 98.75 183 GLN A N 1
ATOM 1413 C CA . GLN A 1 183 ? -7.842 -9.920 -18.670 1.00 98.75 183 GLN A CA 1
ATOM 1414 C C . GLN A 1 183 ? -6.798 -8.824 -18.916 1.00 98.75 183 GLN A C 1
ATOM 1416 O O . GLN A 1 183 ? -6.355 -8.636 -20.053 1.00 98.75 183 GLN A O 1
ATOM 1421 N N . VAL A 1 184 ? -6.376 -8.111 -17.870 1.00 98.75 184 VAL A N 1
ATOM 1422 C CA . VAL A 1 184 ? -5.311 -7.109 -17.952 1.00 98.75 184 VAL A CA 1
ATOM 1423 C C . VAL A 1 184 ? -3.960 -7.819 -17.990 1.00 98.75 184 VAL A C 1
ATOM 1425 O O . VAL A 1 184 ? -3.605 -8.561 -17.076 1.00 98.75 184 VAL A O 1
ATOM 1428 N N . ASP A 1 185 ? -3.180 -7.579 -19.046 1.00 98.50 185 ASP A N 1
ATOM 1429 C CA . ASP A 1 185 ? -1.867 -8.206 -19.208 1.00 98.50 185 ASP A CA 1
ATOM 1430 C C . ASP A 1 185 ? -0.850 -7.695 -18.180 1.00 98.50 185 ASP A C 1
ATOM 1432 O O . ASP A 1 185 ? -0.683 -6.492 -17.978 1.00 98.50 185 ASP A O 1
ATOM 1436 N N . TYR A 1 186 ? -0.095 -8.622 -17.605 1.00 98.00 186 TYR A N 1
ATOM 1437 C CA . TYR A 1 186 ? 1.157 -8.393 -16.902 1.00 98.00 186 TYR A CA 1
ATOM 1438 C C . TYR A 1 186 ? 2.206 -9.376 -17.427 1.00 98.00 186 TYR A C 1
ATOM 1440 O O . TYR A 1 186 ? 2.323 -10.509 -16.958 1.00 98.00 186 TYR A O 1
ATOM 1448 N N . ASN A 1 187 ? 2.984 -8.939 -18.420 1.00 95.31 187 ASN A N 1
ATOM 1449 C CA . ASN A 1 187 ? 4.093 -9.710 -18.994 1.00 95.31 187 ASN A CA 1
ATOM 1450 C C . ASN A 1 187 ? 3.659 -11.109 -19.491 1.00 95.31 187 ASN A C 1
ATOM 1452 O O . ASN A 1 187 ? 4.387 -12.090 -19.318 1.00 95.31 187 ASN A O 1
ATOM 1456 N N . GLY A 1 188 ? 2.472 -11.217 -20.095 1.00 95.94 188 GLY A N 1
ATOM 1457 C CA . GLY A 1 188 ? 1.893 -12.477 -20.571 1.00 95.94 188 GLY A CA 1
ATOM 1458 C C . GLY A 1 188 ? 1.158 -13.298 -19.506 1.00 95.94 188 GLY A C 1
ATOM 1459 O O . GLY A 1 188 ? 0.776 -14.433 -19.783 1.00 95.94 188 GLY A O 1
ATOM 1460 N N . SER A 1 189 ? 0.987 -12.761 -18.296 1.00 96.62 189 SER A N 1
ATOM 1461 C CA . SER A 1 189 ? 0.204 -13.345 -17.197 1.00 96.62 189 SER A CA 1
ATOM 1462 C C . SER A 1 189 ? -0.950 -12.414 -16.809 1.00 96.62 189 SER A C 1
ATOM 1464 O O . SER A 1 189 ? -0.855 -11.216 -17.065 1.00 96.62 189 SER A O 1
ATOM 1466 N N . PRO A 1 190 ? -2.020 -12.913 -16.168 1.00 98.25 190 PRO A N 1
ATOM 1467 C CA . PRO A 1 190 ? -3.103 -12.057 -15.693 1.00 98.25 190 PRO A CA 1
ATOM 1468 C C . PRO A 1 190 ? -2.613 -11.118 -14.578 1.00 98.25 190 PRO A C 1
ATOM 1470 O O . PRO A 1 190 ? -1.853 -11.530 -13.683 1.00 98.25 190 PRO A O 1
ATOM 1473 N N . ALA A 1 191 ? -3.024 -9.848 -14.630 1.00 98.56 191 ALA A N 1
ATOM 1474 C CA . ALA A 1 191 ? -2.728 -8.892 -13.572 1.00 98.56 191 ALA A CA 1
ATOM 1475 C C . ALA A 1 191 ? -3.516 -9.249 -12.302 1.00 98.56 191 ALA A C 1
ATOM 1477 O O . ALA A 1 191 ? -2.911 -9.449 -11.248 1.00 98.56 191 ALA A O 1
ATOM 1478 N N . GLY A 1 192 ? -4.835 -9.397 -12.426 1.00 98.69 192 GLY A N 1
ATOM 1479 C CA . GLY A 1 192 ? -5.730 -9.850 -11.364 1.00 98.69 192 GLY A CA 1
ATOM 1480 C C . GLY A 1 192 ? -5.674 -11.364 -11.207 1.00 98.69 192 GLY A C 1
ATOM 1481 O O . GLY A 1 192 ? -5.621 -12.092 -12.194 1.00 98.69 192 GLY A O 1
ATOM 1482 N N . TYR A 1 193 ? -5.652 -11.847 -9.969 1.00 98.75 193 TYR A N 1
ATOM 1483 C CA . TYR A 1 193 ? -5.611 -13.286 -9.696 1.00 98.75 193 TYR A CA 1
ATOM 1484 C C . TYR A 1 193 ? -6.275 -13.711 -8.388 1.00 98.75 193 TYR A C 1
ATOM 1486 O O . TYR A 1 193 ? -6.478 -14.906 -8.210 1.00 98.75 193 TYR A O 1
ATOM 1494 N N . THR A 1 194 ? -6.564 -12.795 -7.463 1.00 98.81 194 THR A N 1
ATOM 1495 C CA . THR A 1 194 ? -7.136 -13.151 -6.158 1.00 98.81 194 THR A CA 1
ATOM 1496 C C . THR A 1 194 ? -8.641 -13.384 -6.257 1.00 98.81 194 THR A C 1
ATOM 1498 O O . THR A 1 194 ? -9.312 -12.831 -7.138 1.00 98.81 194 THR A O 1
ATOM 1501 N N . GLU A 1 195 ? -9.179 -14.194 -5.343 1.00 98.50 195 GLU A N 1
ATOM 1502 C CA . GLU A 1 195 ? -10.630 -14.328 -5.148 1.00 98.50 195 GLU A CA 1
ATOM 1503 C C . GLU A 1 195 ? -11.143 -13.443 -4.008 1.00 98.50 195 GLU A C 1
ATOM 1505 O O . GLU A 1 195 ? -12.339 -13.166 -3.954 1.00 98.50 195 GLU A O 1
ATOM 1510 N N . ASP A 1 196 ? -10.251 -12.967 -3.140 1.00 98.12 196 ASP A N 1
ATOM 1511 C CA . ASP A 1 196 ? -10.564 -12.095 -2.012 1.00 98.12 196 ASP A CA 1
ATOM 1512 C C . ASP A 1 196 ? -9.468 -11.019 -1.841 1.00 98.12 196 ASP A C 1
ATOM 1514 O O . ASP A 1 196 ? -8.284 -11.326 -2.040 1.00 98.12 196 ASP A O 1
ATOM 1518 N N . PRO A 1 197 ? -9.804 -9.751 -1.513 1.00 97.81 197 PRO A N 1
ATOM 1519 C CA . PRO A 1 197 ? -8.801 -8.695 -1.347 1.00 97.81 197 PRO A CA 1
ATOM 1520 C C . PRO A 1 197 ? -7.756 -9.020 -0.268 1.00 97.81 197 PRO A C 1
ATOM 1522 O O . PRO A 1 197 ? -6.616 -8.564 -0.368 1.00 97.81 197 PRO A O 1
ATOM 1525 N N . GLN A 1 198 ? -8.078 -9.859 0.718 1.00 96.94 198 GLN A N 1
ATOM 1526 C CA . GLN A 1 198 ? -7.138 -10.268 1.764 1.00 96.94 198 GLN A CA 1
ATOM 1527 C C . GLN A 1 198 ? -6.026 -11.193 1.239 1.00 96.94 198 GLN A C 1
ATOM 1529 O O . GLN A 1 198 ? -5.049 -11.446 1.938 1.00 96.94 198 GLN A O 1
ATOM 1534 N N . GLU A 1 199 ? -6.122 -11.689 0.003 1.00 98.62 199 GLU A N 1
ATOM 1535 C CA . GLU A 1 199 ? -5.124 -12.578 -0.604 1.00 98.62 199 GLU A CA 1
ATOM 1536 C C . GLU A 1 199 ? -3.991 -11.828 -1.317 1.00 98.62 199 GLU A C 1
ATOM 1538 O O . GLU A 1 199 ? -3.023 -12.450 -1.777 1.00 98.62 199 GLU A O 1
ATOM 1543 N N . VAL A 1 200 ? -4.071 -10.497 -1.413 1.00 98.56 200 VAL A N 1
ATOM 1544 C CA . VAL A 1 200 ? -3.002 -9.682 -1.992 1.00 98.56 200 VAL A CA 1
ATOM 1545 C C . VAL A 1 200 ? -2.210 -8.942 -0.924 1.00 98.56 200 VAL A C 1
ATOM 1547 O O . VAL A 1 200 ? -2.758 -8.328 -0.016 1.00 98.56 200 VAL A O 1
ATOM 1550 N N . VAL A 1 201 ? -0.887 -8.944 -1.086 1.00 98.75 201 VAL A N 1
ATOM 1551 C CA . VAL A 1 201 ? 0.030 -8.048 -0.379 1.00 98.75 201 VAL A CA 1
ATOM 1552 C C . VAL A 1 201 ? 0.666 -7.095 -1.391 1.00 98.75 201 VAL A C 1
ATOM 1554 O O . VAL A 1 201 ? 1.563 -7.472 -2.153 1.00 98.75 201 VAL A O 1
ATOM 1557 N N . THR A 1 202 ? 0.194 -5.852 -1.424 1.00 98.38 202 THR A N 1
ATOM 1558 C CA . THR A 1 202 ? 0.687 -4.804 -2.330 1.00 98.38 202 THR A CA 1
ATOM 1559 C C . THR A 1 202 ? 1.883 -4.070 -1.729 1.00 98.38 202 THR A C 1
ATOM 1561 O O . THR A 1 202 ? 1.983 -3.871 -0.518 1.00 98.38 202 THR A O 1
ATOM 1564 N N . TYR A 1 203 ? 2.844 -3.699 -2.577 1.00 98.75 203 TYR A N 1
ATOM 1565 C CA . TYR A 1 203 ? 4.076 -3.042 -2.149 1.00 98.75 203 TYR A CA 1
ATOM 1566 C C . TYR A 1 203 ? 4.776 -2.343 -3.311 1.00 98.75 203 TYR A C 1
ATOM 1568 O O . TYR A 1 203 ? 4.623 -2.731 -4.464 1.00 98.75 203 TYR A O 1
ATOM 1576 N N . VAL A 1 204 ? 5.618 -1.356 -2.999 1.00 98.50 204 VAL A N 1
ATOM 1577 C CA . VAL A 1 204 ? 6.473 -0.656 -3.981 1.00 98.50 204 VAL A CA 1
ATOM 1578 C C . VAL A 1 204 ? 7.949 -0.658 -3.598 1.00 98.50 204 VAL A C 1
ATOM 1580 O O . VAL A 1 204 ? 8.793 -0.199 -4.362 1.00 98.50 204 VAL A O 1
ATOM 1583 N N . SER A 1 205 ? 8.317 -1.275 -2.477 1.00 98.06 205 SER A N 1
ATOM 1584 C CA . SER A 1 205 ? 9.707 -1.480 -2.046 1.00 98.06 205 SER A CA 1
ATOM 1585 C C . SER A 1 205 ? 9.763 -2.587 -0.997 1.00 98.06 205 SER A C 1
ATOM 1587 O O . SER A 1 205 ? 8.799 -2.792 -0.257 1.00 98.06 205 SER A O 1
ATOM 1589 N N . LYS A 1 206 ? 10.873 -3.326 -0.956 1.00 98.12 206 LYS A N 1
ATOM 1590 C CA . LYS A 1 206 ? 11.125 -4.440 -0.032 1.00 98.12 206 LYS A CA 1
ATOM 1591 C C . LYS A 1 206 ? 12.628 -4.500 0.285 1.00 98.12 206 LYS A C 1
ATOM 1593 O O . LYS A 1 206 ? 13.385 -3.618 -0.109 1.00 98.12 206 LYS A O 1
ATOM 1598 N N . HIS A 1 207 ? 13.042 -5.480 1.084 1.00 98.44 207 HIS A N 1
ATOM 1599 C CA . HIS A 1 207 ? 14.438 -5.665 1.470 1.00 98.44 207 HIS A CA 1
ATOM 1600 C C . HIS A 1 207 ? 15.324 -6.097 0.292 1.00 98.44 207 HIS A C 1
ATOM 1602 O O . HIS A 1 207 ? 16.488 -5.705 0.253 1.00 98.44 207 HIS A O 1
ATOM 1608 N N . ASP A 1 208 ? 14.782 -6.892 -0.626 1.00 96.62 208 ASP A N 1
ATOM 1609 C CA . ASP A 1 208 ? 15.381 -7.306 -1.888 1.00 96.62 208 ASP A CA 1
ATOM 1610 C C . ASP A 1 208 ? 15.142 -6.249 -2.974 1.00 96.62 208 ASP A C 1
ATOM 1612 O O . ASP A 1 208 ? 14.119 -5.557 -2.972 1.00 96.62 208 ASP A O 1
ATOM 1616 N N . ASN A 1 209 ? 16.065 -6.168 -3.934 1.00 97.94 209 ASN A N 1
ATOM 1617 C CA . ASN A 1 209 ? 16.136 -5.099 -4.933 1.00 97.94 209 ASN A CA 1
ATOM 1618 C C . ASN A 1 209 ? 16.440 -3.727 -4.297 1.00 97.94 209 ASN A C 1
ATOM 1620 O O . ASN A 1 209 ? 16.732 -3.602 -3.103 1.00 97.94 209 ASN A O 1
ATOM 1624 N N . GLN A 1 210 ? 16.446 -2.686 -5.126 1.00 98.50 210 GLN A N 1
ATOM 1625 C CA . GLN A 1 210 ? 16.674 -1.310 -4.694 1.00 98.50 210 GLN A CA 1
ATOM 1626 C C . GLN A 1 210 ? 15.544 -0.822 -3.773 1.00 98.50 210 GLN A C 1
ATOM 1628 O O . GLN A 1 210 ? 14.385 -1.228 -3.902 1.00 98.50 210 GLN A O 1
ATOM 1633 N N . THR A 1 211 ? 15.867 0.107 -2.868 1.00 98.81 211 THR A N 1
ATOM 1634 C CA . THR A 1 211 ? 14.841 0.834 -2.106 1.00 98.81 211 THR A CA 1
ATOM 1635 C C . THR A 1 211 ? 13.984 1.702 -3.037 1.00 98.81 211 THR A C 1
ATOM 1637 O O . THR A 1 211 ? 14.365 1.969 -4.178 1.00 98.81 211 THR A O 1
ATOM 1640 N N . LEU A 1 212 ? 12.834 2.193 -2.550 1.00 98.69 212 LEU A N 1
ATOM 1641 C CA . LEU A 1 212 ? 11.995 3.109 -3.334 1.00 98.69 212 LEU A CA 1
ATOM 1642 C C . LEU A 1 212 ? 12.744 4.398 -3.713 1.00 98.69 212 LEU A C 1
ATOM 1644 O O . LEU A 1 212 ? 12.601 4.874 -4.834 1.00 98.69 212 LEU A O 1
ATOM 1648 N N . TYR A 1 213 ? 13.575 4.927 -2.810 1.00 98.69 213 TYR A N 1
ATOM 1649 C CA . TYR A 1 213 ? 14.376 6.115 -3.103 1.00 98.69 213 TYR A CA 1
ATOM 1650 C C . TYR A 1 213 ? 15.427 5.822 -4.185 1.00 98.69 213 TYR A C 1
ATOM 1652 O O . TYR A 1 213 ? 15.535 6.545 -5.175 1.00 98.69 213 TYR A O 1
ATOM 1660 N N . ASP A 1 214 ? 16.143 4.705 -4.045 1.00 98.62 214 ASP A N 1
ATOM 1661 C CA . ASP A 1 214 ? 17.222 4.313 -4.952 1.00 98.62 214 ASP A CA 1
ATOM 1662 C C . ASP A 1 214 ? 16.717 4.009 -6.366 1.00 98.62 214 ASP A C 1
ATOM 1664 O O . ASP A 1 214 ? 17.329 4.429 -7.350 1.00 98.62 214 ASP A O 1
ATOM 1668 N N . ILE A 1 215 ? 15.588 3.304 -6.496 1.00 97.81 215 ILE A N 1
ATOM 1669 C CA . ILE A 1 215 ? 15.017 3.004 -7.815 1.00 97.81 215 ILE A CA 1
ATOM 1670 C C . ILE A 1 215 ? 14.495 4.272 -8.500 1.00 97.81 215 ILE A C 1
ATOM 1672 O O . ILE A 1 215 ? 14.701 4.465 -9.699 1.00 97.81 215 ILE A O 1
ATOM 1676 N N . ASN A 1 216 ? 13.915 5.193 -7.728 1.00 98.06 216 ASN A N 1
ATOM 1677 C CA . ASN A 1 216 ? 13.493 6.500 -8.217 1.00 98.06 216 ASN A CA 1
ATOM 1678 C C . ASN A 1 216 ? 14.680 7.366 -8.658 1.00 98.06 216 ASN A C 1
ATOM 1680 O O . ASN A 1 216 ? 14.559 8.106 -9.632 1.00 98.06 216 ASN A O 1
ATOM 1684 N N . ALA A 1 217 ? 15.848 7.247 -8.025 1.00 97.69 217 ALA A N 1
ATOM 1685 C CA . ALA A 1 217 ? 17.046 7.965 -8.459 1.00 97.69 217 ALA A CA 1
ATOM 1686 C C . ALA A 1 217 ? 17.561 7.519 -9.844 1.00 97.69 217 ALA A C 1
ATOM 1688 O O . ALA A 1 217 ? 18.253 8.285 -10.523 1.00 97.69 217 ALA A O 1
ATOM 1689 N N . TYR A 1 218 ? 17.219 6.309 -10.301 1.00 97.88 218 TYR A N 1
ATOM 1690 C CA . TYR A 1 218 ? 17.475 5.904 -11.684 1.00 97.88 218 TYR A CA 1
ATOM 1691 C C . TYR A 1 218 ? 16.464 6.482 -12.671 1.00 97.88 218 TYR A C 1
ATOM 1693 O O . TYR A 1 218 ? 16.880 6.944 -13.735 1.00 97.88 218 TYR A O 1
ATOM 1701 N N . ALA A 1 219 ? 15.176 6.425 -12.324 1.00 97.19 219 ALA A N 1
ATOM 1702 C CA . ALA A 1 219 ? 14.067 6.684 -13.239 1.00 97.19 219 ALA A CA 1
ATOM 1703 C C . ALA A 1 219 ? 13.672 8.167 -13.341 1.00 97.19 219 ALA A C 1
ATOM 1705 O O . ALA A 1 219 ? 13.359 8.639 -14.433 1.00 97.19 219 ALA A O 1
ATOM 1706 N N . ILE A 1 220 ? 13.704 8.919 -12.239 1.00 97.62 220 ILE A N 1
ATOM 1707 C CA . ILE A 1 220 ? 13.326 10.338 -12.228 1.00 97.62 220 ILE A CA 1
ATOM 1708 C C . ILE A 1 220 ? 14.410 11.160 -12.950 1.00 97.62 220 ILE A C 1
ATOM 1710 O O . ILE A 1 220 ? 15.597 10.976 -12.646 1.00 97.62 220 ILE A O 1
ATOM 1714 N N . PRO A 1 221 ? 14.050 12.103 -13.845 1.00 95.88 221 PRO A N 1
ATOM 1715 C CA . PRO A 1 221 ? 15.005 13.032 -14.449 1.00 95.88 221 PRO A CA 1
ATOM 1716 C C . PRO A 1 221 ? 15.913 13.686 -13.400 1.00 95.88 221 PRO A C 1
ATOM 1718 O O . PRO A 1 221 ? 15.462 14.111 -12.340 1.00 95.88 221 PRO A O 1
ATOM 1721 N N . THR A 1 222 ? 17.218 13.784 -13.654 1.00 92.56 222 THR A N 1
ATOM 1722 C CA . THR A 1 222 ? 18.173 14.303 -12.651 1.00 92.56 222 THR A CA 1
ATOM 1723 C C . THR A 1 222 ? 17.927 15.772 -12.293 1.00 92.56 222 THR A C 1
ATOM 1725 O O . THR A 1 222 ? 18.275 16.202 -11.201 1.00 92.56 222 THR A O 1
ATOM 1728 N N . THR A 1 223 ? 17.253 16.526 -13.165 1.00 93.81 223 THR A N 1
ATOM 1729 C CA . THR A 1 223 ? 16.872 17.929 -12.950 1.00 93.81 223 THR A CA 1
ATOM 1730 C C . THR A 1 223 ? 15.674 18.126 -12.018 1.00 93.81 223 THR A C 1
ATOM 1732 O O . THR A 1 223 ? 15.407 19.261 -11.632 1.00 93.81 223 THR A O 1
ATOM 1735 N N . THR A 1 224 ? 14.943 17.065 -11.658 1.00 97.31 224 THR A N 1
ATOM 1736 C CA . THR A 1 224 ? 13.795 17.146 -10.741 1.00 97.31 224 THR A CA 1
ATOM 1737 C C . THR A 1 224 ? 14.255 17.512 -9.328 1.00 97.31 224 THR A C 1
ATOM 1739 O O . THR A 1 224 ? 15.181 16.892 -8.791 1.00 97.31 224 THR A O 1
ATOM 1742 N N . LEU A 1 225 ? 13.593 18.505 -8.728 1.00 97.12 225 LEU A N 1
ATOM 1743 C CA . LEU A 1 225 ? 13.902 19.028 -7.394 1.00 97.12 225 LEU A CA 1
ATOM 1744 C C . LEU A 1 225 ? 13.634 17.989 -6.297 1.00 97.12 225 LEU A C 1
ATOM 1746 O O . LEU A 1 225 ? 12.747 17.148 -6.440 1.00 97.12 225 LEU A O 1
ATOM 1750 N N . MET A 1 226 ? 14.351 18.084 -5.171 1.00 97.94 226 MET A N 1
ATOM 1751 C CA . MET A 1 226 ? 14.148 17.189 -4.021 1.00 97.94 226 MET A CA 1
ATOM 1752 C C . MET A 1 226 ? 12.698 17.208 -3.519 1.00 97.94 226 MET A C 1
ATOM 1754 O O . MET A 1 226 ? 12.116 16.151 -3.297 1.00 97.94 226 MET A O 1
ATOM 1758 N N . THR A 1 227 ? 12.070 18.386 -3.451 1.00 96.94 227 THR A N 1
ATOM 1759 C CA . THR A 1 227 ? 10.656 18.526 -3.066 1.00 96.94 227 THR A CA 1
ATOM 1760 C C . THR A 1 227 ? 9.734 17.682 -3.944 1.00 96.94 227 THR A C 1
ATOM 1762 O O . THR A 1 227 ? 8.864 16.984 -3.432 1.00 96.94 227 THR A O 1
ATOM 1765 N N . ASP A 1 228 ? 9.962 17.662 -5.258 1.00 98.00 228 ASP A N 1
ATOM 1766 C CA . ASP A 1 228 ? 9.165 16.863 -6.192 1.00 98.00 228 ASP A CA 1
ATOM 1767 C C . ASP A 1 228 ? 9.506 15.372 -6.112 1.00 98.00 228 ASP A C 1
ATOM 1769 O O . ASP A 1 228 ? 8.617 14.534 -6.251 1.00 98.00 228 ASP A O 1
ATOM 1773 N N . ARG A 1 229 ? 10.767 15.011 -5.831 1.00 98.50 229 ARG A N 1
ATOM 1774 C CA . ARG A 1 229 ? 11.179 13.614 -5.595 1.00 98.50 229 ARG A CA 1
ATOM 1775 C C . ARG A 1 229 ? 10.481 13.018 -4.381 1.00 98.50 229 ARG A C 1
ATOM 1777 O O . ARG A 1 229 ? 10.018 11.881 -4.457 1.00 98.50 229 ARG A O 1
ATOM 1784 N N . ILE A 1 230 ? 10.360 13.784 -3.298 1.00 98.56 230 ILE A N 1
ATOM 1785 C CA . ILE A 1 230 ? 9.594 13.374 -2.116 1.00 98.56 230 ILE A CA 1
ATOM 1786 C C . ILE A 1 230 ? 8.126 13.179 -2.504 1.00 98.56 230 ILE A C 1
ATOM 1788 O O . ILE A 1 230 ? 7.534 12.159 -2.170 1.00 98.56 230 ILE A O 1
ATOM 1792 N N . ARG A 1 231 ? 7.531 14.080 -3.291 1.00 98.38 231 ARG A N 1
ATOM 1793 C CA . ARG A 1 231 ? 6.134 13.916 -3.732 1.00 98.38 231 ARG A CA 1
ATOM 1794 C C . ARG A 1 231 ? 5.939 12.691 -4.631 1.00 98.38 231 ARG A C 1
ATOM 1796 O O . ARG A 1 231 ? 4.978 11.956 -4.440 1.00 98.38 231 ARG A O 1
ATOM 1803 N N . ILE A 1 232 ? 6.888 12.382 -5.516 1.00 98.62 232 ILE A N 1
ATOM 1804 C CA . ILE A 1 232 ? 6.902 11.142 -6.318 1.00 98.62 232 ILE A CA 1
ATOM 1805 C C . ILE A 1 232 ? 7.021 9.891 -5.430 1.00 98.62 232 ILE A C 1
ATOM 1807 O O . ILE A 1 232 ? 6.305 8.909 -5.639 1.00 98.62 232 ILE A O 1
ATOM 1811 N N . GLN A 1 233 ? 7.886 9.923 -4.410 1.00 98.75 233 GLN A N 1
ATOM 1812 C CA . GLN A 1 233 ? 7.981 8.865 -3.400 1.00 98.75 233 GLN A CA 1
ATOM 1813 C C . GLN A 1 233 ? 6.623 8.661 -2.708 1.00 98.75 233 GLN A C 1
ATOM 1815 O O . GLN A 1 233 ? 6.139 7.531 -2.616 1.00 98.75 233 GLN A O 1
ATOM 1820 N N . HIS A 1 234 ? 5.984 9.748 -2.268 1.00 98.69 234 HIS A N 1
ATOM 1821 C CA . HIS A 1 234 ? 4.703 9.707 -1.563 1.00 98.69 234 HIS A CA 1
ATOM 1822 C C . HIS A 1 234 ? 3.524 9.332 -2.458 1.00 98.69 234 HIS A C 1
ATOM 1824 O O . HIS A 1 234 ? 2.626 8.654 -1.971 1.00 98.69 234 HIS A O 1
ATOM 1830 N N . LEU A 1 235 ? 3.542 9.660 -3.751 1.00 98.56 235 LEU A N 1
ATOM 1831 C CA . LEU A 1 235 ? 2.601 9.115 -4.732 1.00 98.56 235 LEU A CA 1
ATOM 1832 C C . LEU A 1 235 ? 2.670 7.587 -4.737 1.00 98.56 235 LEU A C 1
ATOM 1834 O O . LEU A 1 235 ? 1.651 6.928 -4.534 1.00 98.56 235 LEU A O 1
ATOM 1838 N N . GLY A 1 236 ? 3.874 7.020 -4.869 1.00 98.50 236 GLY A N 1
ATOM 1839 C CA . GLY A 1 236 ? 4.063 5.568 -4.852 1.00 98.50 236 GLY A CA 1
ATOM 1840 C C . GLY A 1 236 ? 3.619 4.915 -3.541 1.00 98.50 236 GLY A C 1
ATOM 1841 O O . GLY A 1 236 ? 2.982 3.864 -3.563 1.00 98.50 236 GLY A O 1
ATOM 1842 N N . LEU A 1 237 ? 3.906 5.550 -2.400 1.00 98.81 237 LEU A N 1
ATOM 1843 C CA . LEU A 1 237 ? 3.457 5.071 -1.090 1.00 98.81 237 LEU A CA 1
ATOM 1844 C C . LEU A 1 237 ? 1.939 5.189 -0.925 1.00 98.81 237 LEU A C 1
ATOM 1846 O O . LEU A 1 237 ? 1.329 4.257 -0.421 1.00 98.81 237 LEU A O 1
ATOM 1850 N N . SER A 1 238 ? 1.321 6.277 -1.382 1.00 98.75 238 SER A N 1
ATOM 1851 C CA . SER A 1 238 ? -0.125 6.500 -1.264 1.00 98.75 238 SER A CA 1
ATOM 1852 C C . SER A 1 238 ? -0.949 5.527 -2.109 1.00 98.75 238 SER A C 1
ATOM 1854 O O . SER A 1 238 ? -1.986 5.070 -1.644 1.00 98.75 238 SER A O 1
ATOM 1856 N N . ILE A 1 239 ? -0.469 5.144 -3.302 1.00 98.75 239 ILE A N 1
ATOM 1857 C CA . ILE A 1 239 ? -1.114 4.114 -4.135 1.00 98.75 239 ILE A CA 1
ATOM 1858 C C . ILE A 1 239 ? -1.166 2.780 -3.383 1.00 98.75 239 ILE A C 1
ATOM 1860 O O . ILE A 1 239 ? -2.161 2.071 -3.459 1.00 98.75 239 ILE A O 1
ATOM 1864 N N . VAL A 1 240 ? -0.116 2.448 -2.625 1.00 98.56 240 VAL A N 1
ATOM 1865 C CA . VAL A 1 240 ? -0.142 1.275 -1.744 1.00 98.56 240 VAL A CA 1
ATOM 1866 C C . VAL A 1 240 ? -1.077 1.527 -0.561 1.00 98.56 240 VAL A C 1
ATOM 1868 O O . VAL A 1 240 ? -1.981 0.740 -0.343 1.00 98.56 240 VAL A O 1
ATOM 1871 N N . SER A 1 241 ? -0.913 2.628 0.174 1.00 98.31 241 SER A N 1
ATOM 1872 C CA . SER A 1 241 ? -1.667 2.908 1.405 1.00 98.31 241 SER A CA 1
ATOM 1873 C C . SER A 1 241 ? -3.181 3.019 1.226 1.00 98.31 241 SER A C 1
ATOM 1875 O O . SER A 1 241 ? -3.905 2.787 2.188 1.00 98.31 241 SER A O 1
ATOM 1877 N N . LEU A 1 242 ? -3.667 3.425 0.054 1.00 98.62 242 LEU A N 1
ATOM 1878 C CA . LEU A 1 242 ? -5.083 3.736 -0.178 1.00 98.62 242 LEU A CA 1
ATOM 1879 C C . LEU A 1 242 ? -5.803 2.686 -1.041 1.00 98.62 242 LEU A C 1
ATOM 1881 O O . LEU A 1 242 ? -6.979 2.862 -1.342 1.00 98.62 242 LEU A O 1
ATOM 1885 N N . GLY A 1 243 ? -5.118 1.611 -1.443 1.00 97.62 243 GLY A N 1
ATOM 1886 C CA . GLY A 1 243 ? -5.752 0.463 -2.096 1.00 97.62 243 GLY A CA 1
ATOM 1887 C C . GLY A 1 243 ? -6.486 -0.453 -1.111 1.00 97.62 243 GLY A C 1
ATOM 1888 O O . GLY A 1 243 ? -6.355 -0.311 0.104 1.00 97.62 243 GLY A O 1
ATOM 1889 N N . GLN A 1 244 ? -7.223 -1.420 -1.652 1.00 98.56 244 GLN A N 1
ATOM 1890 C CA . GLN A 1 244 ? -7.817 -2.537 -0.916 1.00 98.56 244 GLN A CA 1
ATOM 1891 C C . GLN A 1 244 ? -6.802 -3.675 -0.714 1.00 98.56 244 GLN A C 1
ATOM 1893 O O . GLN A 1 244 ? -5.779 -3.756 -1.405 1.00 98.56 244 GLN A O 1
ATOM 1898 N N . GLY A 1 245 ? -7.114 -4.580 0.213 1.00 96.56 245 GLY A N 1
ATOM 1899 C CA . GLY A 1 245 ? -6.262 -5.710 0.586 1.00 96.56 245 GLY A CA 1
ATOM 1900 C C . GLY A 1 245 ? -5.172 -5.347 1.593 1.00 96.56 245 GLY A C 1
ATOM 1901 O O . GLY A 1 245 ? -5.313 -4.407 2.374 1.00 96.56 245 GLY A O 1
ATOM 1902 N N . ILE A 1 246 ? -4.076 -6.110 1.602 1.00 97.81 246 ILE A N 1
ATOM 1903 C CA . ILE A 1 246 ? -2.989 -5.935 2.573 1.00 97.81 246 ILE A CA 1
ATOM 1904 C C . ILE A 1 246 ? -1.842 -5.121 1.971 1.00 97.81 246 ILE A C 1
ATOM 1906 O O . ILE A 1 246 ? -1.445 -5.301 0.817 1.00 97.81 246 ILE A O 1
ATOM 1910 N N . HIS A 1 247 ? -1.247 -4.252 2.788 1.00 96.62 247 HIS A N 1
ATOM 1911 C CA . HIS A 1 247 ? -0.184 -3.338 2.372 1.00 96.62 247 HIS A CA 1
ATOM 1912 C C . HIS A 1 247 ? 1.120 -3.633 3.085 1.00 96.62 247 HIS A C 1
ATOM 1914 O O . HIS A 1 247 ? 1.161 -3.880 4.290 1.00 96.62 247 HIS A O 1
ATOM 1920 N N . PHE A 1 248 ? 2.211 -3.563 2.335 1.00 98.62 248 PHE A N 1
ATOM 1921 C CA . PHE A 1 248 ? 3.544 -3.808 2.847 1.00 98.62 248 PHE A CA 1
ATOM 1922 C C . PHE A 1 248 ? 4.464 -2.629 2.541 1.00 98.62 248 PHE A C 1
ATOM 1924 O O . PHE A 1 248 ? 4.643 -2.225 1.389 1.00 98.62 248 PHE A O 1
ATOM 1931 N N . PHE A 1 249 ? 5.126 -2.139 3.587 1.00 98.62 249 PHE A N 1
ATOM 1932 C CA . PHE A 1 249 ? 6.107 -1.066 3.501 1.00 98.62 249 PHE A CA 1
ATOM 1933 C C . PHE A 1 249 ? 7.473 -1.569 3.952 1.00 98.62 249 PHE A C 1
ATOM 1935 O O . PHE A 1 249 ? 7.628 -2.173 5.013 1.00 98.62 249 PHE A O 1
ATOM 1942 N N . HIS A 1 250 ? 8.498 -1.302 3.147 1.00 98.75 250 HIS A N 1
ATOM 1943 C CA . HIS A 1 250 ? 9.871 -1.548 3.559 1.00 98.75 250 HIS A CA 1
ATOM 1944 C C . HIS A 1 250 ? 10.288 -0.512 4.603 1.00 98.75 250 HIS A C 1
ATOM 1946 O O . HIS A 1 250 ? 10.150 0.687 4.354 1.00 98.75 250 HIS A O 1
ATOM 1952 N N . ALA A 1 251 ? 10.835 -0.973 5.732 1.00 98.75 251 ALA A N 1
ATOM 1953 C CA . ALA A 1 251 ? 11.354 -0.104 6.783 1.00 98.75 251 ALA A CA 1
ATOM 1954 C C . ALA A 1 251 ? 12.275 0.976 6.197 1.00 98.75 251 ALA A C 1
ATOM 1956 O O . ALA A 1 251 ? 13.244 0.664 5.491 1.00 98.75 251 ALA A O 1
ATOM 1957 N N . GLY A 1 252 ? 11.944 2.230 6.485 1.00 98.44 252 GLY A N 1
ATOM 1958 C CA . GLY A 1 252 ? 12.656 3.404 6.016 1.00 98.44 252 GLY A CA 1
ATOM 1959 C C . GLY A 1 252 ? 12.104 4.037 4.730 1.00 98.44 252 GLY A C 1
ATOM 1960 O O . GLY A 1 252 ? 12.618 5.063 4.291 1.00 98.44 252 GLY A O 1
ATOM 1961 N N . SER A 1 253 ? 11.078 3.458 4.092 1.00 98.44 253 SER A N 1
ATOM 1962 C CA . SER A 1 253 ? 10.478 4.057 2.881 1.00 98.44 253 SER A CA 1
ATOM 1963 C C . SER A 1 253 ? 9.833 5.419 3.159 1.00 98.44 253 SER A C 1
ATOM 1965 O O . SER A 1 253 ? 9.835 6.276 2.278 1.00 98.44 253 SER A O 1
ATOM 1967 N N . ASP A 1 254 ? 9.342 5.605 4.384 1.00 98.19 254 ASP A N 1
ATOM 1968 C CA . ASP A 1 254 ? 8.806 6.838 4.964 1.00 98.19 254 ASP A CA 1
ATOM 1969 C C . ASP A 1 254 ? 9.872 7.919 5.189 1.00 98.19 254 ASP A C 1
ATOM 1971 O O . ASP A 1 254 ? 9.546 9.096 5.225 1.00 98.19 254 ASP A O 1
ATOM 1975 N N . MET A 1 255 ? 11.145 7.539 5.288 1.00 97.81 255 MET A N 1
ATOM 1976 C CA . MET A 1 255 ? 12.284 8.424 5.574 1.00 97.81 255 MET A CA 1
ATOM 1977 C C . MET A 1 255 ? 13.317 8.420 4.439 1.00 97.81 255 MET A C 1
ATOM 1979 O O . MET A 1 255 ? 14.509 8.604 4.671 1.00 97.81 255 MET A O 1
ATOM 1983 N N . LEU A 1 256 ? 12.865 8.180 3.200 1.00 98.69 256 LEU A N 1
ATOM 1984 C CA . LEU A 1 256 ? 13.695 8.245 1.988 1.00 98.69 256 LEU A CA 1
ATOM 1985 C C . LEU A 1 256 ? 14.923 7.315 2.025 1.00 98.69 256 LEU A C 1
ATOM 1987 O O . LEU A 1 256 ? 15.964 7.627 1.446 1.00 98.69 256 LEU A O 1
ATOM 1991 N N . ARG A 1 257 ? 14.815 6.163 2.703 1.00 98.75 257 ARG A N 1
ATOM 1992 C CA . ARG A 1 257 ? 15.931 5.226 2.888 1.00 98.75 257 ARG A CA 1
ATOM 1993 C C . ARG A 1 257 ? 16.604 4.870 1.571 1.00 98.75 257 ARG A C 1
ATOM 1995 O O . ARG A 1 257 ? 15.958 4.415 0.624 1.00 98.75 257 ARG A O 1
ATOM 2002 N N . SER A 1 258 ? 17.925 4.932 1.592 1.00 98.81 258 SER A N 1
ATOM 2003 C CA . SER A 1 258 ? 18.819 4.520 0.523 1.00 98.81 258 SER A CA 1
ATOM 2004 C C . SER A 1 258 ? 19.757 3.422 1.018 1.00 98.81 258 SER A C 1
ATOM 2006 O O . SER A 1 258 ? 20.158 3.397 2.182 1.00 98.81 258 SER A O 1
ATOM 2008 N N . LYS A 1 259 ? 20.143 2.527 0.111 1.00 98.81 259 LYS A N 1
ATOM 2009 C CA . LYS A 1 259 ? 21.237 1.566 0.305 1.00 98.81 259 LYS A CA 1
ATOM 2010 C C . LYS A 1 259 ? 22.434 1.903 -0.581 1.00 98.81 259 LYS A C 1
ATOM 2012 O O . LYS A 1 259 ? 23.215 1.032 -0.954 1.00 98.81 259 LYS A O 1
ATOM 2017 N N . SER A 1 260 ? 22.569 3.176 -0.947 1.00 98.50 260 SER A N 1
ATOM 2018 C CA . SER A 1 260 ? 23.559 3.679 -1.898 1.00 98.50 260 SER A CA 1
ATOM 2019 C C . SER A 1 260 ? 23.455 2.955 -3.245 1.00 98.50 260 SER A C 1
ATOM 2021 O O . SER A 1 260 ? 24.461 2.569 -3.839 1.00 98.50 260 SER A O 1
ATOM 2023 N N . LEU A 1 261 ? 22.214 2.758 -3.711 1.00 98.38 261 LEU A N 1
ATOM 2024 C CA . LEU A 1 261 ? 21.848 2.070 -4.953 1.00 98.38 261 LEU A CA 1
ATOM 2025 C C . LEU A 1 261 ? 22.117 0.552 -4.974 1.00 98.38 261 LEU A C 1
ATOM 2027 O O . LEU A 1 261 ? 22.052 -0.052 -6.049 1.00 98.38 261 LEU A O 1
ATOM 2031 N N . ASP A 1 262 ? 22.401 -0.080 -3.830 1.00 98.56 262 ASP A N 1
ATOM 2032 C CA . ASP A 1 262 ? 22.587 -1.534 -3.742 1.00 98.56 262 ASP A CA 1
ATOM 2033 C C . ASP A 1 262 ? 21.276 -2.285 -4.025 1.00 98.56 262 ASP A C 1
ATOM 2035 O O . ASP A 1 262 ? 20.269 -2.083 -3.341 1.00 98.56 262 ASP A O 1
ATOM 2039 N N . ARG A 1 263 ? 21.290 -3.183 -5.018 1.00 97.81 263 ARG A N 1
ATOM 2040 C CA . ARG A 1 263 ? 20.127 -4.021 -5.348 1.00 97.81 263 ARG A CA 1
ATOM 2041 C C . ARG A 1 263 ? 19.989 -5.273 -4.481 1.00 97.81 263 ARG A C 1
ATOM 2043 O O . ARG A 1 263 ? 18.936 -5.892 -4.494 1.00 97.81 263 ARG A O 1
ATOM 2050 N N . ASP A 1 264 ? 21.050 -5.740 -3.831 1.00 97.88 264 ASP A N 1
ATOM 2051 C CA . ASP A 1 264 ? 21.026 -7.022 -3.117 1.00 97.88 264 ASP A CA 1
ATOM 2052 C C . ASP A 1 264 ? 21.940 -6.956 -1.898 1.00 97.88 264 ASP A C 1
ATOM 2054 O O . ASP A 1 264 ? 23.079 -7.427 -1.891 1.00 97.88 264 ASP A O 1
ATOM 2058 N N . SER A 1 265 ? 21.419 -6.301 -0.864 1.00 98.19 265 SER A N 1
ATOM 2059 C CA . SER A 1 265 ? 22.196 -5.875 0.295 1.00 98.19 265 SER A CA 1
ATOM 2060 C C . SER A 1 265 ? 22.237 -6.897 1.434 1.00 98.19 265 SER A C 1
ATOM 2062 O O . SER A 1 265 ? 22.572 -6.526 2.565 1.00 98.19 265 SER A O 1
ATOM 2064 N N . TYR A 1 266 ? 21.893 -8.164 1.166 1.00 97.88 266 TYR A N 1
ATOM 2065 C CA . TYR A 1 266 ? 21.734 -9.215 2.185 1.00 97.88 266 TYR A CA 1
ATOM 2066 C C . TYR A 1 266 ? 22.974 -9.386 3.082 1.00 97.88 266 TYR A C 1
ATOM 2068 O O . TYR A 1 266 ? 22.851 -9.721 4.256 1.00 97.88 266 TYR A O 1
ATOM 2076 N N . ASP A 1 267 ? 24.161 -9.120 2.530 1.00 97.69 267 ASP A N 1
ATOM 2077 C CA . ASP A 1 267 ? 25.462 -9.220 3.198 1.00 97.69 267 ASP A CA 1
ATOM 2078 C C . ASP A 1 267 ? 26.341 -7.999 2.856 1.00 97.69 267 ASP A C 1
ATOM 2080 O O . ASP A 1 267 ? 27.543 -8.085 2.610 1.00 97.69 267 ASP A O 1
ATOM 2084 N N . SER A 1 268 ? 25.711 -6.823 2.770 1.00 98.31 268 SER A N 1
ATOM 2085 C CA . SER A 1 268 ? 26.398 -5.529 2.596 1.00 98.31 268 SER A CA 1
ATOM 2086 C C . SER A 1 268 ? 26.694 -4.833 3.936 1.00 98.31 268 SER A C 1
ATOM 2088 O O . SER A 1 268 ? 27.216 -3.720 3.964 1.00 98.31 268 SER A O 1
ATOM 2090 N N . GLY A 1 269 ? 26.395 -5.493 5.061 1.00 98.19 269 GLY A N 1
ATOM 2091 C CA . GLY A 1 269 ? 26.666 -5.011 6.418 1.00 98.19 269 GLY A CA 1
ATOM 2092 C C . GLY A 1 269 ? 25.909 -3.735 6.801 1.00 98.19 269 GLY A C 1
ATOM 2093 O O . GLY A 1 269 ? 25.088 -3.212 6.041 1.00 98.19 269 GLY A O 1
ATOM 2094 N N . ASP A 1 270 ? 26.214 -3.226 7.995 1.00 98.38 270 ASP A N 1
ATOM 2095 C CA . ASP A 1 270 ? 25.557 -2.044 8.573 1.00 98.38 270 ASP A CA 1
ATOM 2096 C C . ASP A 1 270 ? 25.789 -0.777 7.741 1.00 98.38 270 ASP A C 1
ATOM 2098 O O . ASP A 1 270 ? 24.940 0.110 7.693 1.00 98.38 270 ASP A O 1
ATOM 2102 N N . TRP A 1 271 ? 26.932 -0.702 7.050 1.00 98.38 271 TRP A N 1
ATOM 2103 C CA . TRP A 1 271 ? 27.324 0.464 6.264 1.00 98.38 271 TRP A CA 1
ATOM 2104 C C . TRP A 1 271 ? 26.290 0.819 5.189 1.00 98.38 271 TRP A C 1
ATOM 2106 O O . TRP A 1 271 ? 25.869 1.971 5.125 1.00 98.38 271 TRP A O 1
ATOM 2116 N N . TYR A 1 272 ? 25.851 -0.157 4.388 1.00 98.44 272 TYR A N 1
ATOM 2117 C CA . TYR A 1 272 ? 24.865 0.060 3.321 1.00 98.44 272 TYR A CA 1
ATOM 2118 C C . TYR A 1 272 ? 23.415 -0.118 3.789 1.00 98.44 272 TYR A C 1
ATOM 2120 O O . TYR A 1 272 ? 22.508 0.390 3.144 1.00 98.44 272 TYR A O 1
ATOM 2128 N N . ASN A 1 273 ? 23.165 -0.831 4.894 1.00 98.62 273 ASN A N 1
ATOM 2129 C CA . ASN A 1 273 ? 21.804 -1.140 5.354 1.00 98.62 273 ASN A CA 1
ATOM 2130 C C . ASN A 1 273 ? 21.267 -0.209 6.448 1.00 98.62 273 ASN A C 1
ATOM 2132 O O . ASN A 1 273 ? 20.202 -0.508 6.996 1.00 98.62 273 ASN A O 1
ATOM 2136 N N . VAL A 1 274 ? 21.971 0.885 6.746 1.00 97.88 274 VAL A N 1
ATOM 2137 C CA . VAL A 1 274 ? 21.643 1.827 7.822 1.00 97.88 274 VAL A CA 1
ATOM 2138 C C . VAL A 1 274 ? 20.160 2.236 7.836 1.00 97.88 274 VAL A C 1
ATOM 2140 O O . VAL A 1 274 ? 19.521 2.426 6.799 1.00 97.88 274 VAL A O 1
ATOM 2143 N N . LEU A 1 275 ? 19.622 2.348 9.049 1.00 98.19 275 LEU A N 1
ATOM 2144 C CA . LEU A 1 275 ? 18.371 3.024 9.376 1.00 98.19 275 LEU A CA 1
ATOM 2145 C C . LEU A 1 275 ? 18.714 4.049 10.452 1.00 98.19 275 LEU A C 1
ATOM 2147 O O . LEU A 1 275 ? 18.977 3.677 11.597 1.00 98.19 275 LEU A O 1
ATOM 2151 N N . ASP A 1 276 ? 18.786 5.318 10.066 1.00 98.00 276 ASP A N 1
ATOM 2152 C CA . ASP A 1 276 ? 19.151 6.393 10.979 1.00 98.00 276 ASP A CA 1
ATOM 2153 C C . ASP A 1 276 ? 17.904 7.058 11.575 1.00 98.00 276 ASP A C 1
ATOM 2155 O O . ASP A 1 276 ? 17.261 7.910 10.967 1.00 98.00 276 ASP A O 1
ATOM 2159 N N . PHE A 1 277 ? 17.581 6.684 12.812 1.00 98.12 277 PHE A N 1
ATOM 2160 C CA . PHE A 1 277 ? 16.462 7.265 13.557 1.00 98.12 277 PHE A CA 1
ATOM 2161 C C . PHE A 1 277 ? 16.782 8.623 14.203 1.00 98.12 277 PHE A C 1
ATOM 2163 O O . PHE A 1 277 ? 15.919 9.175 14.886 1.00 98.12 277 PHE A O 1
ATOM 2170 N N . SER A 1 278 ? 17.993 9.167 14.017 1.00 98.19 278 SER A N 1
ATOM 2171 C CA . SER A 1 278 ? 18.250 10.587 14.295 1.00 98.19 278 SER A CA 1
ATOM 2172 C C . SER A 1 278 ? 17.728 11.501 13.182 1.00 98.19 278 SER A C 1
ATOM 2174 O O . SER A 1 278 ? 17.535 12.689 13.429 1.00 98.19 278 SER A O 1
ATOM 2176 N N . TYR A 1 279 ? 17.390 10.926 12.018 1.00 98.19 279 TYR A N 1
ATOM 2177 C CA . TYR A 1 279 ? 16.891 11.623 10.830 1.00 98.19 279 TYR A CA 1
ATOM 2178 C C . TYR A 1 279 ? 17.899 12.627 10.254 1.00 98.19 279 TYR A C 1
ATOM 2180 O O . TYR A 1 279 ? 17.502 13.664 9.726 1.00 98.19 279 TYR A O 1
ATOM 2188 N N . GLU A 1 280 ? 19.195 12.340 10.365 1.00 97.81 280 GLU A N 1
ATOM 2189 C CA . GLU A 1 280 ? 20.270 13.182 9.829 1.00 97.81 280 GLU A CA 1
ATOM 2190 C C . GLU A 1 280 ? 20.757 12.674 8.462 1.00 97.81 280 GLU A C 1
ATOM 2192 O O . GLU A 1 280 ? 21.236 13.456 7.643 1.00 97.81 280 GLU A O 1
ATOM 2197 N N . GLU A 1 281 ? 20.611 11.375 8.180 1.00 96.62 281 GLU A N 1
ATOM 2198 C CA . GLU A 1 281 ? 20.983 10.769 6.898 1.00 96.62 281 GLU A CA 1
ATOM 2199 C C . GLU A 1 281 ? 20.039 9.637 6.457 1.00 96.62 281 GLU A C 1
ATOM 2201 O O . GLU A 1 281 ? 19.330 9.027 7.253 1.00 96.62 281 GLU A O 1
ATOM 2206 N N . THR A 1 282 ? 20.063 9.301 5.163 1.00 98.12 282 THR A N 1
ATOM 2207 C CA . THR A 1 282 ? 19.227 8.227 4.587 1.00 98.12 282 THR A CA 1
ATOM 2208 C C . THR A 1 282 ? 19.992 6.959 4.215 1.00 98.12 282 THR A C 1
ATOM 2210 O O . THR A 1 282 ? 19.379 5.971 3.814 1.00 98.12 282 THR A O 1
ATOM 2213 N N . GLY A 1 283 ? 21.328 6.989 4.278 1.00 97.62 283 GLY A N 1
ATOM 2214 C CA . GLY A 1 283 ? 22.202 5.977 3.673 1.00 97.62 283 GLY A CA 1
ATOM 2215 C C . GLY A 1 283 ? 22.566 6.247 2.204 1.00 97.62 283 GLY A C 1
ATOM 2216 O O . GLY A 1 283 ? 23.214 5.416 1.566 1.00 97.62 283 GLY A O 1
ATOM 2217 N N . TRP A 1 284 ? 22.164 7.388 1.631 1.00 98.50 284 TRP A N 1
ATOM 2218 C CA . TRP A 1 284 ? 22.603 7.837 0.300 1.00 98.50 284 TRP A CA 1
ATOM 2219 C C . TRP A 1 284 ? 24.083 8.223 0.264 1.00 98.50 284 TRP A C 1
ATOM 2221 O O . TRP A 1 284 ? 24.635 8.715 1.245 1.00 98.50 284 TRP A O 1
ATOM 2231 N N . GLY A 1 285 ? 24.738 8.004 -0.881 1.00 97.06 285 GLY A N 1
ATOM 2232 C CA . GLY A 1 285 ? 26.102 8.490 -1.113 1.00 97.06 285 GLY A CA 1
ATOM 2233 C C . GLY A 1 285 ? 27.196 7.762 -0.323 1.00 97.06 285 GLY A C 1
ATOM 2234 O O . GLY A 1 285 ? 28.310 8.268 -0.207 1.00 97.06 285 GLY A O 1
ATOM 2235 N N . ARG A 1 286 ? 26.935 6.555 0.195 1.00 96.56 286 ARG A N 1
ATOM 2236 C CA . ARG A 1 286 ? 27.885 5.760 0.999 1.00 96.56 286 ARG A CA 1
ATOM 2237 C C . ARG A 1 286 ? 28.904 4.965 0.168 1.00 96.56 286 ARG A C 1
ATOM 2239 O O . ARG A 1 286 ? 29.468 3.974 0.630 1.00 96.56 286 ARG A O 1
ATOM 2246 N N . GLY A 1 287 ? 29.185 5.434 -1.044 1.00 97.69 287 GLY A N 1
ATOM 2247 C CA . GLY A 1 287 ? 30.072 4.786 -2.007 1.00 97.69 287 GLY A CA 1
ATOM 2248 C C . GLY A 1 287 ? 29.355 3.790 -2.918 1.00 97.69 287 GLY A C 1
ATOM 2249 O O . GLY A 1 287 ? 28.163 3.519 -2.769 1.00 97.69 287 GLY A O 1
ATOM 2250 N N . LEU A 1 288 ? 30.097 3.277 -3.902 1.00 98.62 288 LEU A N 1
ATOM 2251 C CA . LEU A 1 288 ? 29.585 2.287 -4.845 1.00 98.62 288 LEU A CA 1
ATOM 2252 C C . LEU A 1 288 ? 29.333 0.949 -4.128 1.00 98.62 288 LEU A C 1
ATOM 2254 O O . LEU A 1 288 ? 30.247 0.442 -3.472 1.00 98.62 288 LEU A O 1
ATOM 2258 N N . PRO A 1 289 ? 28.140 0.349 -4.286 1.00 98.19 289 PRO A N 1
ATOM 2259 C CA . PRO A 1 289 ? 27.780 -0.892 -3.612 1.00 98.19 289 PRO A CA 1
ATOM 2260 C C . PRO A 1 289 ? 28.554 -2.086 -4.182 1.00 98.19 289 PRO A C 1
ATOM 2262 O O . PRO A 1 289 ? 29.241 -1.975 -5.201 1.00 98.19 289 PRO A O 1
ATOM 2265 N N . ARG A 1 290 ? 28.449 -3.248 -3.526 1.00 97.75 290 ARG A N 1
ATOM 2266 C CA . ARG A 1 290 ? 29.272 -4.437 -3.812 1.00 97.75 290 ARG A CA 1
ATOM 2267 C C . ARG A 1 290 ? 29.355 -4.785 -5.304 1.00 97.75 290 ARG A C 1
ATOM 2269 O O . ARG A 1 290 ? 28.350 -4.836 -6.013 1.00 97.75 290 ARG A O 1
ATOM 2276 N N . GLN A 1 291 ? 30.569 -5.075 -5.771 1.00 97.88 291 GLN A N 1
ATOM 2277 C CA . GLN A 1 291 ? 30.855 -5.290 -7.192 1.00 97.88 291 GLN A CA 1
ATOM 2278 C C . GLN A 1 291 ? 30.167 -6.529 -7.780 1.00 97.88 291 GLN A C 1
ATOM 2280 O O . GLN A 1 291 ? 29.771 -6.509 -8.942 1.00 97.88 291 GLN A O 1
ATOM 2285 N N . ASP A 1 292 ? 30.046 -7.611 -7.013 1.00 96.38 292 ASP A N 1
ATOM 2286 C CA . ASP A 1 292 ? 29.521 -8.895 -7.485 1.00 96.38 292 ASP A CA 1
ATOM 2287 C C . ASP A 1 292 ? 28.055 -8.809 -7.922 1.00 96.38 292 ASP A C 1
ATOM 2289 O O . ASP A 1 292 ? 27.662 -9.456 -8.893 1.00 96.38 292 ASP A O 1
ATOM 2293 N N . THR A 1 293 ? 27.265 -7.963 -7.260 1.00 95.62 293 THR A N 1
ATOM 2294 C CA . THR A 1 293 ? 25.853 -7.753 -7.586 1.00 95.62 293 THR A CA 1
ATOM 2295 C C . THR A 1 293 ? 25.613 -6.476 -8.391 1.00 95.62 293 THR A C 1
ATOM 2297 O O . THR A 1 293 ? 24.703 -6.464 -9.222 1.00 95.62 293 THR A O 1
ATOM 2300 N N . ASN A 1 294 ? 26.432 -5.434 -8.218 1.00 98.00 294 ASN A N 1
ATOM 2301 C CA . ASN A 1 294 ? 26.166 -4.097 -8.762 1.00 98.00 294 ASN A CA 1
ATOM 2302 C C . ASN A 1 294 ? 27.200 -3.587 -9.776 1.00 98.00 294 ASN A C 1
ATOM 2304 O O . ASN A 1 294 ? 26.951 -2.576 -10.432 1.00 98.00 294 ASN A O 1
ATOM 2308 N N . GLY A 1 295 ? 28.346 -4.255 -9.935 1.00 97.94 295 GLY A N 1
ATOM 2309 C CA . GLY A 1 295 ? 29.493 -3.732 -10.688 1.00 97.94 295 GLY A CA 1
ATOM 2310 C C . GLY A 1 295 ? 29.195 -3.390 -12.150 1.00 97.94 295 GLY A C 1
ATOM 2311 O O . GLY A 1 295 ? 29.770 -2.449 -12.690 1.00 97.94 295 GLY A O 1
ATOM 2312 N N . SER A 1 296 ? 28.251 -4.094 -12.782 1.00 97.19 296 SER A N 1
ATOM 2313 C CA . SER A 1 296 ? 27.800 -3.791 -14.149 1.00 97.19 296 SER A CA 1
ATOM 2314 C C . SER A 1 296 ? 27.044 -2.467 -14.267 1.00 97.19 296 SER A C 1
ATOM 2316 O O . SER A 1 296 ? 26.943 -1.935 -15.365 1.00 97.19 296 SER A O 1
ATOM 2318 N N . ASN A 1 297 ? 26.521 -1.936 -13.161 1.00 98.00 297 ASN A N 1
ATOM 2319 C CA . ASN A 1 297 ? 25.682 -0.739 -13.113 1.00 98.00 297 ASN A CA 1
ATOM 2320 C C . ASN A 1 297 ? 26.423 0.475 -12.527 1.00 98.00 297 ASN A C 1
ATOM 2322 O O . ASN A 1 297 ? 25.870 1.573 -12.507 1.00 98.00 297 ASN A O 1
ATOM 2326 N N . TRP A 1 298 ? 27.673 0.315 -12.070 1.00 98.56 298 TRP A N 1
ATOM 2327 C CA . TRP A 1 298 ? 28.444 1.391 -11.434 1.00 98.56 298 TRP A CA 1
ATOM 2328 C C . TRP A 1 298 ? 28.567 2.650 -12.296 1.00 98.56 298 TRP A C 1
ATOM 2330 O O . TRP A 1 298 ? 28.539 3.750 -11.758 1.00 98.56 298 TRP A O 1
ATOM 2340 N N . TYR A 1 299 ? 28.612 2.512 -13.624 1.00 98.19 299 TYR A N 1
ATOM 2341 C CA . TYR A 1 299 ? 28.669 3.658 -14.537 1.00 98.19 299 TYR A CA 1
ATOM 2342 C C . TYR A 1 299 ? 27.407 4.543 -14.491 1.00 98.19 299 TYR A C 1
ATOM 2344 O O . TYR A 1 299 ? 27.486 5.731 -14.793 1.00 98.19 299 TYR A O 1
ATOM 2352 N N . LEU A 1 300 ? 26.252 3.989 -14.099 1.00 97.50 300 LEU A N 1
ATOM 2353 C CA . LEU A 1 300 ? 25.027 4.754 -13.840 1.00 97.50 300 LEU A CA 1
ATOM 2354 C C . LEU A 1 300 ? 24.980 5.296 -12.410 1.00 97.50 300 LEU A C 1
ATOM 2356 O O . LEU A 1 300 ? 24.380 6.348 -12.186 1.00 97.50 300 LEU A O 1
ATOM 2360 N N . MET A 1 301 ? 25.579 4.570 -11.461 1.00 98.44 301 MET A N 1
ATOM 2361 C CA . MET A 1 301 ? 25.578 4.895 -10.032 1.00 98.44 301 MET A CA 1
ATOM 2362 C C . MET A 1 301 ? 26.528 6.041 -9.701 1.00 98.44 301 MET A C 1
ATOM 2364 O O . MET A 1 301 ? 26.132 6.974 -9.016 1.00 98.44 301 MET A O 1
ATOM 2368 N N . GLU A 1 302 ? 27.767 5.990 -10.190 1.00 98.19 302 GLU A N 1
ATOM 2369 C CA . GLU A 1 302 ? 28.827 6.948 -9.863 1.00 98.19 302 GLU A CA 1
ATOM 2370 C C . GLU A 1 302 ? 28.409 8.415 -10.074 1.00 98.19 302 GLU A C 1
ATOM 2372 O O . GLU A 1 302 ? 28.504 9.183 -9.114 1.00 98.19 302 GLU A O 1
ATOM 2377 N N . PRO A 1 303 ? 27.876 8.831 -11.244 1.00 97.25 303 PRO A N 1
ATOM 2378 C CA . PRO A 1 303 ? 27.449 10.217 -11.422 1.00 97.25 303 PRO A CA 1
ATOM 2379 C C . PRO A 1 303 ? 26.259 10.606 -10.534 1.00 97.25 303 PRO A C 1
ATOM 2381 O O . PRO A 1 303 ? 26.155 11.766 -10.157 1.00 97.25 303 PRO A O 1
ATOM 2384 N N . ARG A 1 304 ? 25.378 9.661 -10.176 1.00 97.69 304 ARG A N 1
ATOM 2385 C CA . ARG A 1 304 ? 24.215 9.920 -9.308 1.00 97.69 304 ARG A CA 1
ATOM 2386 C C . ARG A 1 304 ? 24.627 10.070 -7.849 1.00 97.69 304 ARG A C 1
ATOM 2388 O O . ARG A 1 304 ? 24.223 11.018 -7.193 1.00 97.69 304 ARG A O 1
ATOM 2395 N N . LEU A 1 305 ? 25.472 9.171 -7.352 1.00 98.25 305 LEU A N 1
ATOM 2396 C CA . LEU A 1 305 ? 25.987 9.229 -5.983 1.00 98.25 305 LEU A CA 1
ATOM 2397 C C . LEU A 1 305 ? 26.860 10.471 -5.746 1.00 98.25 305 LEU A C 1
ATOM 2399 O O . LEU A 1 305 ? 26.982 10.914 -4.609 1.00 98.25 305 LEU A O 1
ATOM 2403 N N . ALA A 1 306 ? 27.453 11.033 -6.804 1.00 97.06 306 ALA A N 1
ATOM 2404 C CA . ALA A 1 306 ? 28.199 12.288 -6.751 1.00 97.06 306 ALA A CA 1
ATOM 2405 C C . ALA A 1 306 ? 27.315 13.551 -6.846 1.00 97.06 306 ALA A C 1
ATOM 2407 O O . ALA A 1 306 ? 27.815 14.651 -6.605 1.00 97.06 306 ALA A O 1
ATOM 2408 N N . ASP A 1 307 ? 26.035 13.424 -7.210 1.00 96.62 307 ASP A N 1
ATOM 2409 C CA . ASP A 1 307 ? 25.121 14.558 -7.349 1.00 96.62 307 ASP A CA 1
ATOM 2410 C C . ASP A 1 307 ? 24.533 14.948 -5.988 1.00 96.62 307 ASP A C 1
ATOM 2412 O O . ASP A 1 307 ? 23.702 14.242 -5.414 1.00 96.62 307 ASP A O 1
ATOM 2416 N N . ALA A 1 308 ? 24.948 16.111 -5.481 1.00 94.69 308 ALA A N 1
ATOM 2417 C CA . ALA A 1 308 ? 24.462 16.647 -4.214 1.00 94.69 308 ALA A CA 1
ATOM 2418 C C . ALA A 1 308 ? 22.947 16.922 -4.221 1.00 94.69 308 ALA A C 1
ATOM 2420 O O . ALA A 1 308 ? 22.331 16.894 -3.162 1.00 94.69 308 ALA A O 1
ATOM 2421 N N . ASN A 1 309 ? 22.323 17.123 -5.391 1.00 94.88 309 ASN A N 1
ATOM 2422 C CA . ASN A 1 309 ? 20.872 17.324 -5.485 1.00 94.88 309 ASN A CA 1
ATOM 2423 C C . ASN A 1 309 ? 20.070 16.038 -5.224 1.00 94.88 309 ASN A C 1
ATOM 2425 O O . ASN A 1 309 ? 18.850 16.099 -5.091 1.00 94.88 309 ASN A O 1
ATOM 2429 N N . LEU A 1 310 ? 20.733 14.878 -5.184 1.00 96.94 310 LEU A N 1
ATOM 2430 C CA . LEU A 1 310 ? 20.128 13.584 -4.866 1.00 96.94 310 LEU A CA 1
ATOM 2431 C C . LEU A 1 310 ? 20.376 13.154 -3.416 1.00 96.94 310 LEU A C 1
ATOM 2433 O O . LEU A 1 310 ? 20.031 12.029 -3.063 1.00 96.94 310 LEU A O 1
ATOM 2437 N N . MET A 1 311 ? 20.970 14.004 -2.578 1.00 97.00 311 MET A N 1
ATOM 2438 C CA . MET A 1 311 ? 21.205 13.716 -1.164 1.00 97.00 311 MET A CA 1
ATOM 2439 C C . MET A 1 311 ? 20.115 14.381 -0.311 1.00 97.00 311 MET A C 1
ATOM 2441 O O . MET A 1 311 ? 20.120 15.606 -0.217 1.00 97.00 311 MET A O 1
ATOM 2445 N N . PRO A 1 312 ? 19.186 13.620 0.302 1.00 97.75 312 PRO A N 1
ATOM 2446 C CA . PRO A 1 312 ? 18.176 14.203 1.180 1.00 97.75 312 PRO A CA 1
ATOM 2447 C C . PRO A 1 312 ? 18.812 14.805 2.431 1.00 97.75 312 PRO A C 1
ATOM 2449 O O . PRO A 1 312 ? 19.694 14.191 3.039 1.00 97.75 312 PRO A O 1
ATOM 2452 N N . GLU A 1 313 ? 18.342 15.982 2.827 1.00 98.00 313 GLU A N 1
ATOM 2453 C CA . GLU A 1 313 ? 18.727 16.634 4.077 1.00 98.00 313 GLU A CA 1
ATOM 2454 C C . GLU A 1 313 ? 17.784 16.227 5.221 1.00 98.00 313 GLU A C 1
ATOM 2456 O O . GLU A 1 313 ? 16.684 15.727 4.995 1.00 98.00 313 GLU A O 1
ATOM 2461 N N . SER A 1 314 ? 18.167 16.494 6.474 1.00 98.56 314 SER A N 1
ATOM 2462 C CA . SER A 1 314 ? 17.339 16.161 7.647 1.00 98.56 314 SER A CA 1
ATOM 2463 C C . SER A 1 314 ? 15.897 16.689 7.547 1.00 98.56 314 SER A C 1
ATOM 2465 O O . SER A 1 314 ? 14.941 15.989 7.889 1.00 98.56 314 SER A O 1
ATOM 2467 N N . ALA A 1 315 ? 15.716 17.896 7.000 1.00 98.44 315 ALA A N 1
ATOM 2468 C CA . ALA A 1 315 ? 14.392 18.476 6.787 1.00 98.44 315 ALA A CA 1
ATOM 2469 C C . ALA A 1 315 ? 13.535 17.652 5.807 1.00 98.44 315 ALA A C 1
ATOM 2471 O O . ALA A 1 315 ? 12.349 17.458 6.069 1.00 98.44 315 ALA A O 1
ATOM 2472 N N . ASP A 1 316 ? 14.131 17.120 4.735 1.00 98.62 316 ASP A N 1
ATOM 2473 C CA . ASP A 1 316 ? 13.456 16.261 3.755 1.00 98.62 316 ASP A CA 1
ATOM 2474 C C . ASP A 1 316 ? 13.007 14.941 4.391 1.00 98.62 316 ASP A C 1
ATOM 2476 O O . ASP A 1 316 ? 11.889 14.474 4.167 1.00 98.62 316 ASP A O 1
ATOM 2480 N N . ILE A 1 317 ? 13.872 14.356 5.225 1.00 98.75 317 ILE A N 1
ATOM 2481 C CA . ILE A 1 317 ? 13.631 13.087 5.921 1.00 98.75 317 ILE A CA 1
ATOM 2482 C C . ILE A 1 317 ? 12.471 13.238 6.908 1.00 98.75 317 ILE A C 1
ATOM 2484 O O . ILE A 1 317 ? 11.535 12.434 6.909 1.00 98.75 317 ILE A O 1
ATOM 2488 N N . VAL A 1 318 ? 12.514 14.282 7.742 1.00 98.62 318 VAL A N 1
ATOM 2489 C CA . VAL A 1 318 ? 11.454 14.570 8.716 1.00 98.62 318 VAL A CA 1
ATOM 2490 C C . VAL A 1 318 ? 10.141 14.879 8.003 1.00 98.62 318 VAL A C 1
ATOM 2492 O O . VAL A 1 318 ? 9.107 14.355 8.413 1.00 98.62 318 VAL A O 1
ATOM 2495 N N . TYR A 1 319 ? 10.181 15.674 6.932 1.00 98.62 319 TYR A N 1
ATOM 2496 C CA . TYR A 1 319 ? 9.008 15.998 6.126 1.00 98.62 319 TYR A CA 1
ATOM 2497 C C . TYR A 1 319 ? 8.367 14.742 5.519 1.00 98.62 319 TYR A C 1
ATOM 2499 O O . TYR A 1 319 ? 7.186 14.494 5.748 1.00 98.62 319 TYR A O 1
ATOM 2507 N N . SER A 1 320 ? 9.155 13.895 4.848 1.00 98.69 320 SER A N 1
ATOM 2508 C CA . SER A 1 320 ? 8.712 12.608 4.291 1.00 98.69 320 SER A CA 1
ATOM 2509 C C . SER A 1 320 ? 8.058 11.719 5.362 1.00 98.69 320 SER A C 1
ATOM 2511 O O . SER A 1 320 ? 6.961 11.189 5.179 1.00 98.69 320 SER A O 1
ATOM 2513 N N . LYS A 1 321 ? 8.675 11.617 6.543 1.00 98.31 321 LYS A N 1
ATOM 2514 C CA . LYS A 1 321 ? 8.149 10.809 7.651 1.00 98.31 321 LYS A CA 1
ATOM 2515 C C . LYS A 1 321 ? 6.798 11.334 8.155 1.00 98.31 321 LYS A C 1
ATOM 2517 O O . LYS A 1 321 ? 5.899 10.541 8.433 1.00 98.31 321 LYS A O 1
ATOM 2522 N N . GLU A 1 322 ? 6.626 12.651 8.275 1.00 98.31 322 GLU A N 1
ATOM 2523 C CA . GLU A 1 322 ? 5.338 13.234 8.678 1.00 98.31 322 GLU A CA 1
ATOM 2524 C C . GLU A 1 322 ? 4.253 13.030 7.607 1.00 98.31 322 GLU A C 1
ATOM 2526 O O . GLU A 1 322 ? 3.155 12.594 7.952 1.00 98.31 322 GLU A O 1
ATOM 2531 N N . LEU A 1 323 ? 4.568 13.191 6.317 1.00 98.38 323 LE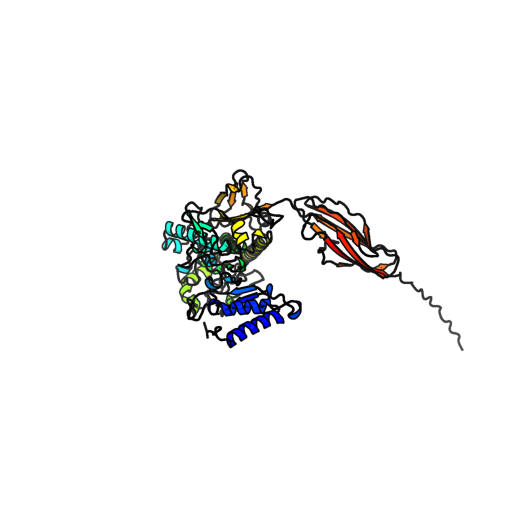U A N 1
ATOM 2532 C CA . LEU A 1 323 ? 3.624 12.883 5.234 1.00 98.38 323 LEU A CA 1
ATOM 2533 C C . LEU A 1 323 ? 3.211 11.402 5.213 1.00 98.38 323 LEU A C 1
ATOM 2535 O O . LEU A 1 323 ? 2.089 11.062 4.844 1.00 98.38 323 LEU A O 1
ATOM 2539 N N . PHE A 1 324 ? 4.095 10.483 5.610 1.00 98.62 324 PHE A N 1
ATOM 2540 C CA . PHE A 1 324 ? 3.733 9.066 5.682 1.00 98.62 324 PHE A CA 1
ATOM 2541 C C . PHE A 1 324 ? 2.732 8.794 6.812 1.00 98.62 324 PHE A C 1
ATOM 2543 O O . PHE A 1 324 ? 1.818 7.984 6.648 1.00 98.62 324 PHE A O 1
ATOM 2550 N N . LYS A 1 325 ? 2.859 9.501 7.942 1.00 98.50 325 LYS A N 1
ATOM 2551 C CA . LYS A 1 325 ? 1.881 9.426 9.037 1.00 98.50 325 LYS A CA 1
ATOM 2552 C C . LYS A 1 325 ? 0.508 9.922 8.596 1.00 98.50 325 LYS A C 1
ATOM 2554 O O . LYS A 1 325 ? -0.484 9.312 8.985 1.00 98.50 325 LYS A O 1
ATOM 2559 N N . GLU A 1 326 ? 0.448 10.962 7.766 1.00 98.50 326 GLU A N 1
ATOM 2560 C CA . GLU A 1 326 ? -0.808 11.441 7.176 1.00 98.50 326 GLU A CA 1
ATOM 2561 C C . GLU A 1 326 ? -1.502 10.331 6.367 1.00 98.50 326 GLU A C 1
ATOM 2563 O O . GLU A 1 326 ? -2.703 10.120 6.530 1.00 98.50 326 GLU A O 1
ATOM 2568 N N . TRP A 1 327 ? -0.761 9.537 5.581 1.00 98.44 327 TRP A N 1
ATOM 2569 C CA . TRP A 1 327 ? -1.341 8.391 4.866 1.00 98.44 327 TRP A CA 1
ATOM 2570 C C . TRP A 1 327 ? -1.920 7.329 5.793 1.00 98.44 327 TRP A C 1
ATOM 2572 O O . TRP A 1 327 ? -2.984 6.788 5.500 1.00 98.44 327 TRP A O 1
ATOM 2582 N N . MET A 1 328 ? -1.247 7.032 6.907 1.00 97.88 328 MET A N 1
ATOM 2583 C CA . MET A 1 328 ? -1.770 6.075 7.884 1.00 97.88 328 MET A CA 1
ATOM 2584 C C . MET A 1 328 ? -3.038 6.608 8.552 1.00 97.88 328 MET A C 1
ATOM 2586 O O . MET A 1 328 ? -4.005 5.867 8.667 1.00 97.88 328 MET A O 1
ATOM 2590 N N . GLN A 1 329 ? -3.070 7.898 8.904 1.00 97.94 329 GLN A N 1
ATOM 2591 C CA . GLN A 1 329 ? -4.258 8.544 9.469 1.00 97.94 329 GLN A CA 1
ATOM 2592 C C . GLN A 1 329 ? -5.447 8.517 8.504 1.00 97.94 329 GLN A C 1
ATOM 2594 O O . GLN A 1 329 ? -6.555 8.207 8.929 1.00 97.94 329 GLN A O 1
ATOM 2599 N N . ILE A 1 330 ? -5.222 8.822 7.221 1.00 98.25 330 ILE A N 1
ATOM 2600 C CA . ILE A 1 330 ? -6.265 8.784 6.185 1.00 98.25 330 ILE A CA 1
ATOM 2601 C C . ILE A 1 330 ? -6.754 7.354 5.968 1.00 98.25 330 ILE A C 1
ATOM 2603 O O . ILE A 1 330 ? -7.954 7.121 5.929 1.00 98.25 330 ILE A O 1
ATOM 2607 N N . ARG A 1 331 ? -5.849 6.377 5.858 1.00 97.19 331 ARG A N 1
ATOM 2608 C CA . ARG A 1 331 ? -6.248 4.980 5.662 1.00 97.19 331 ARG A CA 1
ATOM 2609 C C . ARG A 1 331 ? -7.159 4.489 6.790 1.00 97.19 331 ARG A C 1
ATOM 2611 O O . ARG A 1 331 ? -8.118 3.776 6.529 1.00 97.19 331 ARG A O 1
ATOM 2618 N N . THR A 1 332 ? -6.848 4.850 8.034 1.00 95.44 332 THR A N 1
ATOM 2619 C CA . THR A 1 332 ? -7.613 4.413 9.210 1.00 95.44 332 THR A CA 1
ATOM 2620 C C . THR A 1 332 ? -8.801 5.317 9.543 1.00 95.44 332 THR A C 1
ATOM 2622 O O . THR A 1 332 ? -9.464 5.073 10.547 1.00 95.44 332 THR A O 1
ATOM 2625 N N . SER A 1 333 ? -9.061 6.380 8.771 1.00 94.19 333 SER A N 1
ATOM 2626 C CA . SER A 1 333 ? -10.160 7.311 9.070 1.00 94.19 333 SER A CA 1
ATOM 2627 C C . SER A 1 333 ? -11.533 6.758 8.692 1.00 94.19 333 SER A C 1
ATOM 2629 O O . SER A 1 333 ? -12.536 7.221 9.233 1.00 94.19 333 SER A O 1
ATOM 2631 N N . THR A 1 334 ? -11.567 5.766 7.799 1.00 94.88 334 THR A N 1
ATOM 2632 C CA . THR A 1 334 ? -12.782 5.134 7.285 1.00 94.88 334 THR A CA 1
ATOM 2633 C C . THR A 1 334 ? -12.539 3.652 6.965 1.00 94.88 334 THR A C 1
ATOM 2635 O O . THR A 1 334 ? -11.502 3.318 6.379 1.00 94.88 334 THR A O 1
ATOM 2638 N N . PRO A 1 335 ? -13.473 2.739 7.298 1.00 95.56 335 PRO A N 1
ATOM 2639 C CA . PRO A 1 335 ? -13.397 1.336 6.890 1.00 95.56 335 PRO A CA 1
ATOM 2640 C C . PRO A 1 335 ? -13.505 1.144 5.372 1.00 95.56 335 PRO A C 1
ATOM 2642 O O . PRO A 1 335 ? -13.117 0.090 4.873 1.00 95.56 335 PRO A O 1
ATOM 2645 N N . LEU A 1 336 ? -13.934 2.158 4.609 1.00 97.19 336 LEU A N 1
ATOM 2646 C CA . LEU A 1 336 ? -14.020 2.082 3.149 1.00 97.19 336 LEU A CA 1
ATOM 2647 C C . LEU A 1 336 ? -12.665 1.793 2.473 1.00 97.19 336 LEU A C 1
ATOM 2649 O O . LEU A 1 336 ? -12.639 1.237 1.378 1.00 97.19 336 LEU A O 1
ATOM 2653 N N . PHE A 1 337 ? -11.530 2.117 3.105 1.00 97.94 337 PHE A N 1
ATOM 2654 C CA . PHE A 1 337 ? -10.192 1.755 2.602 1.00 97.94 337 PHE A CA 1
ATOM 2655 C C . PHE A 1 337 ? -9.766 0.307 2.911 1.00 97.94 337 PHE A C 1
ATOM 2657 O O . PHE A 1 337 ? -8.698 -0.120 2.469 1.00 97.94 337 PHE A O 1
ATOM 2664 N N . SER A 1 338 ? -10.544 -0.429 3.706 1.00 96.44 338 SER A N 1
ATOM 2665 C CA . SER A 1 338 ? -10.223 -1.782 4.182 1.00 96.44 338 SER A CA 1
ATOM 2666 C C . SER A 1 338 ? -11.424 -2.721 4.036 1.00 96.44 338 SER A C 1
ATOM 2668 O O . SER A 1 338 ? -11.780 -3.427 4.974 1.00 96.44 338 SER A O 1
ATOM 2670 N N . LEU A 1 339 ? -12.058 -2.715 2.861 1.00 97.12 339 LEU A N 1
ATOM 2671 C CA . LEU A 1 339 ? -13.157 -3.623 2.545 1.00 97.12 339 LEU A CA 1
ATOM 2672 C C . LEU A 1 339 ? -12.641 -5.065 2.577 1.00 97.12 339 LEU A C 1
ATOM 2674 O O . LEU A 1 339 ? -11.700 -5.419 1.865 1.00 97.12 339 LEU A O 1
ATOM 2678 N N . GLU A 1 340 ? -13.251 -5.888 3.425 1.00 94.31 340 GLU A N 1
ATOM 2679 C CA . GLU A 1 340 ? -12.730 -7.221 3.735 1.00 94.31 340 GLU A CA 1
ATOM 2680 C C . GLU A 1 340 ? -13.127 -8.278 2.708 1.00 94.31 340 GLU A C 1
ATOM 2682 O O . GLU A 1 340 ? -12.480 -9.316 2.642 1.00 94.31 340 GLU A O 1
ATOM 2687 N N . THR A 1 341 ? -14.177 -8.036 1.918 1.00 96.50 341 THR A N 1
ATOM 2688 C CA . THR A 1 341 ? -14.727 -9.040 1.006 1.00 96.50 341 THR A CA 1
ATOM 2689 C C . THR A 1 341 ? -14.670 -8.589 -0.443 1.00 96.50 341 THR A C 1
ATOM 2691 O O . THR A 1 341 ? -14.814 -7.408 -0.770 1.00 96.50 341 THR A O 1
ATOM 2694 N N . LYS A 1 342 ? -14.548 -9.562 -1.352 1.00 97.31 342 LYS A N 1
ATOM 2695 C CA . LYS A 1 342 ? -14.715 -9.325 -2.792 1.00 97.31 342 LYS A CA 1
ATOM 2696 C C . LYS A 1 342 ? -16.025 -8.603 -3.108 1.00 97.31 342 LYS A C 1
ATOM 2698 O O . LYS A 1 342 ? -16.022 -7.718 -3.953 1.00 97.31 342 LYS A O 1
ATOM 2703 N N . GLN A 1 343 ? -17.128 -8.986 -2.465 1.00 96.25 343 GLN A N 1
ATOM 2704 C CA . GLN A 1 343 ? -18.440 -8.400 -2.739 1.00 96.25 343 GLN A CA 1
ATOM 2705 C C . GLN A 1 343 ? -18.459 -6.903 -2.417 1.00 96.25 343 GLN A C 1
ATOM 2707 O O . GLN A 1 343 ? -18.850 -6.114 -3.274 1.00 96.25 343 GLN A O 1
ATOM 2712 N N . ASP A 1 344 ? -17.956 -6.515 -1.245 1.00 97.00 344 ASP A N 1
ATOM 2713 C CA . ASP A 1 344 ? -17.883 -5.106 -0.859 1.00 97.00 344 ASP A CA 1
ATOM 2714 C C . ASP A 1 344 ? -17.025 -4.303 -1.839 1.00 97.00 344 ASP A C 1
ATOM 2716 O O . ASP A 1 344 ? -17.421 -3.214 -2.249 1.00 97.00 344 ASP A O 1
ATOM 2720 N N . VAL A 1 345 ? -15.881 -4.846 -2.275 1.00 98.12 345 VAL A N 1
ATOM 2721 C CA . VAL A 1 345 ? -15.038 -4.182 -3.283 1.00 98.12 345 VAL A CA 1
ATOM 2722 C C . VAL A 1 345 ? -15.803 -3.974 -4.594 1.00 98.12 345 VAL A C 1
ATOM 2724 O O . VAL A 1 345 ? -15.765 -2.874 -5.137 1.00 98.12 345 VAL A O 1
ATOM 2727 N N . MET A 1 346 ? -16.526 -4.984 -5.091 1.00 97.06 346 MET A N 1
ATOM 2728 C CA . MET A 1 346 ? -17.300 -4.866 -6.338 1.00 97.06 346 MET A CA 1
ATOM 2729 C C . MET A 1 346 ? -18.440 -3.848 -6.243 1.00 97.06 346 MET A C 1
ATOM 2731 O O . MET A 1 346 ? -18.739 -3.170 -7.222 1.00 97.06 346 MET A O 1
ATOM 2735 N N . GLU A 1 347 ? -19.111 -3.772 -5.096 1.00 96.25 347 GLU A N 1
ATOM 2736 C CA . GLU A 1 347 ? -20.302 -2.934 -4.921 1.00 96.25 347 GLU A CA 1
ATOM 2737 C C . GLU A 1 347 ? -19.953 -1.473 -4.620 1.00 96.25 347 GLU A C 1
ATOM 2739 O O . GLU A 1 347 ? -20.697 -0.569 -5.001 1.00 96.25 347 GLU A O 1
ATOM 2744 N N . ARG A 1 348 ? -18.828 -1.231 -3.939 1.00 97.62 348 ARG A N 1
ATOM 2745 C CA . ARG A 1 348 ? -18.511 0.073 -3.337 1.00 97.62 348 ARG A CA 1
ATOM 2746 C C . ARG A 1 348 ? -17.390 0.814 -4.040 1.00 97.62 348 ARG A C 1
ATOM 2748 O O . ARG A 1 348 ? -17.267 2.023 -3.852 1.00 97.62 348 ARG A O 1
ATOM 2755 N N . MET A 1 349 ? -16.559 0.122 -4.816 1.00 98.12 349 MET A N 1
ATOM 2756 C CA . MET A 1 349 ? -15.418 0.718 -5.501 1.00 98.12 349 MET A CA 1
ATOM 2757 C C . MET A 1 349 ? -15.728 0.987 -6.972 1.00 98.12 349 MET A C 1
ATOM 2759 O O . MET A 1 349 ? -16.343 0.175 -7.654 1.00 98.12 349 MET A O 1
ATOM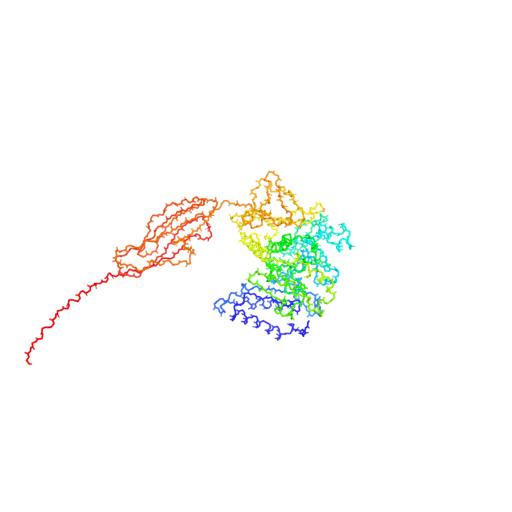 2763 N N . ALA A 1 350 ? -15.252 2.120 -7.485 1.00 98.12 350 ALA A N 1
ATOM 2764 C CA . ALA A 1 350 ? -15.261 2.396 -8.916 1.00 98.12 350 ALA A CA 1
ATOM 2765 C C . ALA A 1 350 ? -14.022 3.190 -9.337 1.00 98.12 350 ALA A C 1
ATOM 2767 O O . ALA A 1 350 ? -13.423 3.918 -8.540 1.00 98.12 350 ALA A O 1
ATOM 2768 N N . PHE A 1 351 ? -13.653 3.071 -10.615 1.00 98.75 351 PHE A N 1
ATOM 2769 C CA . PHE A 1 351 ? -12.611 3.893 -11.224 1.00 98.75 351 PHE A CA 1
ATOM 2770 C C . PHE A 1 351 ? -13.201 4.882 -12.220 1.00 98.75 351 PHE A C 1
ATOM 2772 O O . PHE A 1 351 ? -13.994 4.518 -13.088 1.00 98.75 351 PHE A O 1
ATOM 2779 N N . HIS A 1 352 ? -12.718 6.116 -12.135 1.00 98.44 352 HIS A N 1
ATOM 2780 C CA . HIS A 1 352 ? -13.000 7.200 -13.068 1.00 98.44 352 HIS A CA 1
ATOM 2781 C C . HIS A 1 352 ? -11.723 7.554 -13.837 1.00 98.44 352 HIS A C 1
ATOM 2783 O O . HIS A 1 352 ? -10.636 7.054 -13.526 1.00 98.44 352 HIS A O 1
ATOM 2789 N N . ASN A 1 353 ? -11.841 8.410 -14.856 1.00 98.56 353 ASN A N 1
ATOM 2790 C CA . ASN A 1 353 ? -10.748 8.691 -15.794 1.00 98.56 353 ASN A CA 1
ATOM 2791 C C . ASN A 1 353 ? -10.198 7.393 -16.430 1.00 98.56 353 ASN A C 1
ATOM 2793 O O . ASN A 1 353 ? -9.035 7.032 -16.256 1.00 98.56 353 ASN A O 1
ATOM 2797 N N . THR A 1 354 ? -11.070 6.655 -17.116 1.00 98.62 354 THR A N 1
ATOM 2798 C CA . THR A 1 354 ? -10.791 5.379 -17.800 1.00 98.62 354 THR A CA 1
ATOM 2799 C C . THR A 1 354 ? -11.029 5.502 -19.309 1.00 98.62 354 THR A C 1
ATOM 2801 O O . THR A 1 354 ? -11.472 6.545 -19.797 1.00 98.62 354 THR A O 1
ATOM 2804 N N . GLY A 1 355 ? -10.719 4.455 -20.079 1.00 98.50 355 GLY A N 1
ATOM 2805 C CA . GLY A 1 355 ? -10.897 4.465 -21.532 1.00 98.50 355 GLY A CA 1
ATOM 2806 C C . GLY A 1 355 ? -9.761 5.150 -22.309 1.00 98.50 355 GLY A C 1
ATOM 2807 O O . GLY A 1 355 ? -8.781 5.615 -21.723 1.00 98.50 355 GLY A O 1
ATOM 2808 N N . PRO A 1 356 ? -9.871 5.219 -23.647 1.00 97.88 356 PRO A N 1
ATOM 2809 C CA . PRO A 1 356 ? -8.809 5.732 -24.520 1.00 97.88 356 PRO A CA 1
ATOM 2810 C C . PRO A 1 356 ? -8.596 7.247 -24.408 1.00 97.88 356 PRO A C 1
ATOM 2812 O O . PRO A 1 356 ? -7.508 7.741 -24.714 1.00 97.88 356 PRO A O 1
ATOM 2815 N N . ASP A 1 357 ? -9.618 7.969 -23.945 1.00 97.19 357 ASP A N 1
ATOM 2816 C CA . ASP A 1 357 ? -9.613 9.426 -23.786 1.00 97.19 357 ASP A CA 1
ATOM 2817 C C . ASP A 1 357 ? -9.222 9.872 -22.366 1.00 97.19 357 ASP A C 1
ATOM 2819 O O . ASP A 1 357 ? -9.252 11.066 -22.069 1.00 97.19 357 ASP A O 1
ATOM 2823 N N . GLN A 1 358 ? -8.843 8.935 -21.486 1.00 98.31 358 GLN A N 1
ATOM 2824 C CA . GLN A 1 358 ? -8.400 9.263 -20.132 1.00 98.31 358 GLN A CA 1
ATOM 2825 C C . GLN A 1 358 ? -7.193 10.209 -20.146 1.00 98.31 358 GLN A C 1
ATOM 2827 O O . GLN A 1 358 ? -6.309 10.112 -21.006 1.00 98.31 358 GLN A O 1
ATOM 2832 N N . VAL A 1 359 ? -7.116 11.079 -19.141 1.00 98.62 359 VAL A N 1
ATOM 2833 C CA . VAL A 1 359 ? -5.935 11.896 -18.858 1.00 98.62 359 VAL A CA 1
ATOM 2834 C C . VAL A 1 359 ? -4.797 10.961 -18.426 1.00 98.62 359 VAL A C 1
ATOM 2836 O O . VAL A 1 359 ? -4.912 10.324 -17.373 1.00 98.62 359 VAL A O 1
ATOM 2839 N N . PRO A 1 360 ? -3.708 10.822 -19.207 1.00 98.69 360 PRO A N 1
ATOM 2840 C CA . PRO A 1 360 ? -2.628 9.902 -18.864 1.00 98.69 360 PRO A CA 1
ATOM 2841 C C . PRO A 1 360 ? -1.893 10.350 -17.597 1.00 98.69 360 PRO A C 1
ATOM 2843 O O . PRO A 1 360 ? -1.645 11.537 -17.411 1.00 98.69 360 PRO A O 1
ATOM 2846 N N . GLY A 1 361 ? -1.508 9.396 -16.747 1.00 98.62 361 GLY A N 1
ATOM 2847 C CA . GLY A 1 361 ? -0.806 9.686 -15.488 1.00 98.62 361 GLY A CA 1
ATOM 2848 C C . GLY A 1 361 ? -1.736 10.084 -14.341 1.00 98.62 361 GLY A C 1
ATOM 2849 O O . GLY A 1 361 ? -1.263 10.524 -13.294 1.00 98.62 361 GLY A O 1
ATOM 2850 N N . VAL A 1 362 ? -3.049 9.915 -14.522 1.00 98.88 362 VAL A N 1
ATOM 2851 C CA . VAL A 1 362 ? -4.051 10.205 -13.499 1.00 98.88 362 VAL A CA 1
ATOM 2852 C C . VAL A 1 362 ? -4.952 8.995 -13.278 1.00 98.88 362 VAL A C 1
ATOM 2854 O O . VAL A 1 362 ? -5.540 8.465 -14.219 1.00 98.88 362 VAL A O 1
ATOM 2857 N N . ILE A 1 363 ? -5.087 8.560 -12.027 1.00 98.94 363 ILE A N 1
ATOM 2858 C CA . ILE A 1 363 ? -6.060 7.538 -11.619 1.00 98.94 363 ILE A CA 1
ATOM 2859 C C . ILE A 1 363 ? -7.037 8.188 -10.651 1.00 98.94 363 ILE A C 1
ATOM 2861 O O . ILE A 1 363 ? -6.621 8.884 -9.727 1.00 98.94 363 ILE A O 1
ATOM 2865 N N . VAL A 1 364 ? -8.329 7.947 -10.855 1.00 98.88 364 VAL A N 1
ATOM 2866 C CA . VAL A 1 364 ? -9.378 8.404 -9.947 1.00 98.88 364 VAL A CA 1
ATOM 2867 C C . VAL A 1 364 ? -10.133 7.188 -9.441 1.00 98.88 364 VAL A C 1
ATOM 2869 O O . VAL A 1 364 ? -10.621 6.384 -10.230 1.00 98.88 364 VAL A O 1
ATOM 2872 N N . MET A 1 365 ? -10.206 7.053 -8.127 1.00 98.81 365 MET A N 1
ATOM 2873 C CA . MET A 1 365 ? -10.829 5.941 -7.420 1.00 98.81 365 MET A CA 1
ATOM 2874 C C . MET A 1 365 ? -11.911 6.505 -6.509 1.00 98.81 365 MET A C 1
ATOM 2876 O O . MET A 1 365 ? -11.635 7.430 -5.751 1.00 98.81 365 MET A O 1
ATOM 2880 N N . SER A 1 366 ? -13.122 5.963 -6.559 1.00 98.50 366 SER A N 1
ATOM 2881 C CA . SER A 1 366 ? -14.169 6.280 -5.587 1.00 98.50 366 SER A CA 1
ATOM 2882 C C . SER A 1 366 ? -14.502 5.065 -4.739 1.00 98.50 366 SER A C 1
ATOM 2884 O O . SER A 1 366 ? -14.522 3.945 -5.247 1.00 98.50 366 SER A O 1
ATOM 2886 N N . LEU A 1 367 ? -14.797 5.313 -3.470 1.00 98.12 367 LEU A N 1
ATOM 2887 C CA . LEU A 1 367 ? -15.354 4.362 -2.520 1.00 98.12 367 LEU A CA 1
ATOM 2888 C C . LEU A 1 367 ? -16.682 4.939 -2.025 1.00 98.12 367 LEU A C 1
ATOM 2890 O O . LEU A 1 367 ? -16.752 6.126 -1.698 1.00 98.12 367 LEU A O 1
ATOM 2894 N N . SER A 1 368 ? -17.736 4.136 -2.014 1.00 95.38 368 SER A N 1
ATOM 2895 C CA . SER A 1 368 ? -19.084 4.578 -1.669 1.00 95.38 368 SER A CA 1
ATOM 2896 C C . SER A 1 368 ? -19.648 3.741 -0.535 1.00 95.38 368 SER A C 1
ATOM 2898 O O . SER A 1 368 ? -19.648 2.512 -0.610 1.00 95.38 368 SER A O 1
ATOM 2900 N N . ASP A 1 369 ? -20.179 4.410 0.480 1.00 93.81 369 ASP A N 1
ATOM 2901 C CA . ASP A 1 369 ? -21.049 3.786 1.472 1.00 93.81 369 ASP A CA 1
ATOM 2902 C C . ASP A 1 369 ? -22.536 3.880 1.103 1.00 93.81 369 ASP A C 1
ATOM 2904 O O . ASP A 1 369 ? -23.358 3.114 1.595 1.00 93.81 369 ASP A O 1
ATOM 2908 N N . MET A 1 370 ? -22.869 4.724 0.121 1.00 88.69 370 MET A N 1
ATOM 2909 C CA . MET A 1 370 ? -24.221 4.871 -0.434 1.00 88.69 370 MET A CA 1
ATOM 2910 C C . MET A 1 370 ? -24.620 3.708 -1.364 1.00 88.69 370 MET A C 1
ATOM 2912 O O . MET A 1 370 ? -24.970 3.917 -2.530 1.00 88.69 370 MET A O 1
ATOM 2916 N N . VAL A 1 371 ? -24.531 2.472 -0.886 1.00 88.38 371 VAL A N 1
ATOM 2917 C CA . VAL A 1 371 ? -24.966 1.270 -1.611 1.00 88.38 371 VAL A CA 1
ATOM 2918 C C . VAL A 1 371 ? -26.162 0.626 -0.913 1.00 88.38 371 VAL A C 1
ATOM 2920 O O . VAL A 1 371 ? -26.421 0.859 0.266 1.00 88.38 371 VAL A O 1
ATOM 2923 N N . ASP A 1 372 ? -26.908 -0.206 -1.639 1.00 83.06 372 ASP A N 1
ATOM 2924 C CA . ASP A 1 372 ? -27.979 -1.000 -1.039 1.00 83.06 372 ASP A CA 1
ATOM 2925 C C . ASP A 1 372 ? -27.365 -2.047 -0.093 1.00 83.06 372 ASP A C 1
ATOM 2927 O O . ASP A 1 372 ? -26.855 -3.071 -0.540 1.00 83.06 372 ASP A O 1
ATOM 2931 N N . GLY A 1 373 ? -27.407 -1.823 1.222 1.00 82.31 373 GLY A N 1
ATOM 2932 C CA . GLY A 1 373 ? -26.786 -2.752 2.164 1.00 82.31 373 GLY A CA 1
ATOM 2933 C C . GLY A 1 373 ? -26.588 -2.189 3.564 1.00 82.31 373 GLY A C 1
ATOM 2934 O O . GLY A 1 373 ? -27.369 -1.362 4.033 1.00 82.31 373 GLY A O 1
ATOM 2935 N N . ALA A 1 374 ? -25.569 -2.706 4.249 1.00 85.00 374 ALA A N 1
ATOM 2936 C CA . ALA A 1 374 ? -25.128 -2.169 5.529 1.00 85.00 374 ALA A CA 1
ATOM 2937 C C . ALA A 1 374 ? -24.375 -0.846 5.321 1.00 85.00 374 ALA A C 1
ATOM 2939 O O . ALA A 1 374 ? -23.547 -0.754 4.419 1.00 85.00 374 ALA A O 1
ATOM 2940 N N . ASP A 1 375 ? -24.653 0.125 6.182 1.00 88.25 375 ASP A N 1
ATOM 2941 C CA . ASP A 1 375 ? -23.818 1.309 6.405 1.00 88.25 375 ASP A CA 1
ATOM 2942 C C . ASP A 1 375 ? -22.526 0.842 7.099 1.00 88.25 375 ASP A C 1
ATOM 2944 O O . ASP A 1 375 ? -22.587 0.240 8.181 1.00 88.25 375 ASP A O 1
ATOM 2948 N N . LEU A 1 376 ? -21.385 0.991 6.417 1.00 90.75 376 LEU A N 1
ATOM 2949 C CA . LEU A 1 376 ? -20.074 0.580 6.925 1.00 90.75 376 LEU A CA 1
ATOM 2950 C C . LEU A 1 376 ? -19.369 1.715 7.666 1.00 90.75 376 LEU A C 1
ATOM 2952 O O . LEU A 1 376 ? -18.585 1.438 8.576 1.00 90.75 376 LEU A O 1
ATOM 2956 N N . ASP A 1 377 ? -19.607 2.965 7.281 1.00 89.31 377 ASP A N 1
ATOM 2957 C CA . ASP A 1 377 ? -19.020 4.156 7.872 1.00 89.31 377 ASP A CA 1
ATOM 2958 C C . ASP A 1 377 ? -20.082 5.234 8.155 1.00 89.31 377 ASP A C 1
ATOM 2960 O O . ASP A 1 377 ? -20.331 6.107 7.318 1.00 89.31 377 ASP A O 1
ATOM 2964 N N . PRO A 1 378 ? -20.561 5.332 9.410 1.00 81.75 378 PRO A N 1
ATOM 2965 C CA . PRO A 1 378 ? -21.569 6.322 9.786 1.00 81.75 378 PRO A CA 1
ATOM 2966 C C . PRO A 1 378 ? -21.062 7.776 9.728 1.00 81.75 378 PRO A C 1
ATOM 2968 O O . PRO A 1 378 ? -21.803 8.705 10.061 1.00 81.75 378 PRO A O 1
ATOM 2971 N N . ARG A 1 379 ? -19.781 8.003 9.398 1.00 83.06 379 ARG A N 1
ATOM 2972 C CA . ARG A 1 379 ? -19.156 9.329 9.288 1.00 83.06 379 ARG A CA 1
ATOM 2973 C C . ARG A 1 379 ? -18.849 9.730 7.847 1.00 83.06 379 ARG A C 1
ATOM 2975 O O . ARG A 1 379 ? -18.700 10.932 7.602 1.00 83.06 379 ARG A O 1
ATOM 2982 N N . HIS A 1 380 ? -18.744 8.784 6.911 1.00 88.75 380 HIS A N 1
ATOM 2983 C CA . HIS A 1 380 ? -18.340 9.067 5.533 1.00 88.75 380 HIS A CA 1
ATOM 2984 C C . HIS A 1 380 ? -19.151 8.278 4.505 1.00 88.75 380 HIS A C 1
ATOM 2986 O O . HIS A 1 380 ? -18.934 7.092 4.298 1.00 88.75 380 HIS A O 1
ATOM 2992 N N . GLU A 1 381 ? -19.983 8.986 3.746 1.00 91.62 381 GLU A N 1
ATOM 2993 C CA . GLU A 1 381 ? -20.833 8.385 2.706 1.00 91.62 381 GLU A CA 1
ATOM 2994 C C . GLU A 1 381 ? -20.063 8.061 1.426 1.00 91.62 381 GLU A C 1
ATOM 2996 O O . GLU A 1 381 ? -20.430 7.185 0.641 1.00 91.62 381 GLU A O 1
ATOM 3001 N N . SER A 1 382 ? -18.988 8.805 1.159 1.00 95.62 382 SER A N 1
ATOM 3002 C CA . SER A 1 382 ? -18.139 8.543 0.006 1.00 95.62 382 SER A CA 1
ATOM 3003 C C . SER A 1 382 ? -16.763 9.168 0.134 1.00 95.62 382 SER A C 1
ATOM 3005 O O . SER A 1 382 ? -16.586 10.248 0.701 1.00 95.62 382 SER A O 1
ATOM 3007 N N . VAL A 1 383 ? -15.796 8.500 -0.485 1.00 98.38 383 VAL A N 1
ATOM 3008 C CA . VAL A 1 383 ? -14.423 8.948 -0.656 1.00 98.38 383 VAL A CA 1
ATOM 3009 C C . VAL A 1 383 ? -14.098 8.989 -2.145 1.00 98.38 383 VAL A C 1
ATOM 3011 O O . VAL A 1 383 ? -14.398 8.048 -2.875 1.00 98.38 383 VAL A O 1
ATOM 3014 N N . VAL A 1 384 ? -13.430 10.046 -2.598 1.00 98.81 384 VAL A N 1
ATOM 3015 C CA . VAL A 1 384 ? -12.788 10.110 -3.916 1.00 98.81 384 VAL A CA 1
ATOM 3016 C C . VAL A 1 384 ? -11.300 10.346 -3.718 1.00 98.81 384 VAL A C 1
ATOM 3018 O O . VAL A 1 384 ? -10.894 11.298 -3.059 1.00 98.81 384 VAL A O 1
ATOM 3021 N N . VAL A 1 385 ? -10.476 9.490 -4.311 1.00 98.94 385 VAL A N 1
ATOM 3022 C CA . VAL A 1 385 ? -9.021 9.625 -4.339 1.00 98.94 385 VAL A CA 1
ATOM 3023 C C . VAL A 1 385 ? -8.577 9.906 -5.764 1.00 98.94 385 VAL A C 1
ATOM 3025 O O . VAL A 1 385 ? -8.871 9.142 -6.682 1.00 98.94 385 VAL A O 1
ATOM 3028 N N . VAL A 1 386 ? -7.834 10.993 -5.944 1.00 98.94 386 VAL A N 1
ATOM 3029 C CA . VAL A 1 386 ? -7.216 11.367 -7.215 1.00 98.94 386 VAL A CA 1
ATOM 3030 C C . VAL A 1 386 ? -5.706 11.242 -7.070 1.00 98.94 386 VAL A C 1
ATOM 3032 O O . VAL A 1 386 ? -5.081 12.005 -6.335 1.00 98.94 386 VAL A O 1
ATOM 3035 N N . PHE A 1 387 ? -5.117 10.297 -7.796 1.00 98.94 387 PHE A N 1
ATOM 3036 C CA . PHE A 1 387 ? -3.675 10.117 -7.916 1.00 98.94 387 PHE A CA 1
ATOM 3037 C C . PHE A 1 387 ? -3.193 10.843 -9.176 1.00 98.94 387 PHE A C 1
ATOM 3039 O O . PHE A 1 387 ? -3.240 10.278 -10.269 1.00 98.94 387 PHE A O 1
ATOM 3046 N N . ASN A 1 388 ? -2.750 12.094 -9.046 1.00 98.88 388 ASN A N 1
ATOM 3047 C CA . ASN A 1 388 ? -2.164 12.860 -10.145 1.00 98.88 388 ASN A CA 1
ATOM 3048 C C . ASN A 1 388 ? -0.637 12.707 -10.138 1.00 98.88 388 ASN A C 1
ATOM 3050 O O . ASN A 1 388 ? 0.057 13.398 -9.392 1.00 98.88 388 ASN A O 1
ATOM 3054 N N . ALA A 1 389 ? -0.099 11.823 -10.979 1.00 98.62 389 ALA A N 1
ATOM 3055 C CA . ALA A 1 389 ? 1.345 11.637 -11.107 1.00 98.62 389 ALA A CA 1
ATOM 3056 C C . ALA A 1 389 ? 2.023 12.681 -12.011 1.00 98.62 389 ALA A C 1
ATOM 3058 O O . ALA A 1 389 ? 3.250 12.816 -11.960 1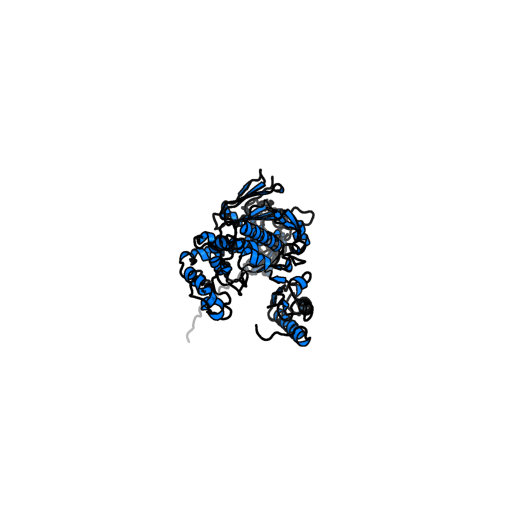.00 98.62 389 ALA A O 1
ATOM 3059 N N . THR A 1 390 ? 1.239 13.410 -12.814 1.00 98.56 390 THR A N 1
ATOM 3060 C CA . THR A 1 390 ? 1.743 14.355 -13.820 1.00 98.56 390 THR A CA 1
ATOM 3061 C C . THR A 1 390 ? 2.455 15.546 -13.182 1.00 98.56 390 THR A C 1
ATOM 3063 O O . THR A 1 390 ? 2.264 15.858 -12.006 1.00 98.56 390 THR A O 1
ATOM 3066 N N . ASP A 1 391 ? 3.295 16.224 -13.953 1.00 96.38 391 ASP A N 1
ATOM 3067 C CA . ASP A 1 391 ? 3.976 17.460 -13.566 1.00 96.38 391 ASP A CA 1
ATOM 3068 C C . ASP A 1 391 ? 3.110 18.721 -13.763 1.00 96.38 391 ASP A C 1
ATOM 3070 O O . ASP A 1 391 ? 3.570 19.835 -13.512 1.00 96.38 391 ASP A O 1
ATOM 3074 N N . GLU A 1 392 ? 1.829 18.543 -14.101 1.00 98.06 392 GLU A N 1
ATOM 3075 C CA . GLU A 1 392 ? 0.835 19.605 -14.248 1.00 98.06 392 GLU A CA 1
ATOM 3076 C C . GLU A 1 392 ? -0.368 19.400 -13.309 1.00 98.06 392 GLU A C 1
ATOM 3078 O O . GLU A 1 392 ? -0.697 18.289 -12.888 1.00 98.06 392 GLU A O 1
ATOM 3083 N N . ALA A 1 393 ? -1.045 20.493 -12.953 1.00 98.56 393 ALA A N 1
ATOM 3084 C CA . ALA A 1 393 ? -2.329 20.402 -12.262 1.00 98.56 393 ALA A CA 1
ATOM 3085 C C . ALA A 1 393 ? -3.397 19.832 -13.207 1.00 98.56 393 ALA A C 1
ATOM 3087 O O . ALA A 1 393 ? -3.406 20.152 -14.394 1.00 98.56 393 ALA A O 1
ATOM 3088 N N . GLN A 1 394 ? -4.297 19.010 -12.674 1.00 98.69 394 GLN A N 1
ATOM 3089 C CA . GLN A 1 394 ? -5.337 18.333 -13.445 1.00 98.69 394 GLN A CA 1
ATOM 3090 C C . GLN A 1 394 ? -6.719 18.670 -12.890 1.00 98.69 394 GLN A C 1
ATOM 3092 O O . GLN A 1 394 ? -6.900 18.739 -11.675 1.00 98.69 394 GLN A O 1
ATOM 3097 N N . SER A 1 395 ? -7.684 18.836 -13.794 1.00 98.38 395 SER A N 1
ATOM 3098 C CA . SER A 1 395 ? -9.096 19.067 -13.480 1.00 98.38 395 SER A CA 1
ATOM 3099 C C . SER A 1 395 ? -9.920 17.927 -14.067 1.00 98.38 395 SER A C 1
ATOM 3101 O O . SER A 1 395 ? -9.860 17.676 -15.272 1.00 98.38 395 SER A O 1
ATOM 3103 N N . LEU A 1 396 ? -10.678 17.222 -13.232 1.00 97.56 396 LEU A N 1
ATOM 3104 C CA . LEU A 1 396 ? -11.413 16.016 -13.620 1.00 97.56 396 LEU A CA 1
ATOM 3105 C C . LEU A 1 396 ? -12.864 16.134 -13.181 1.00 97.56 396 LEU A C 1
ATOM 3107 O O . LEU A 1 396 ? -13.140 16.310 -11.998 1.00 97.56 396 LEU A O 1
ATOM 3111 N N . THR A 1 397 ? -13.792 15.999 -14.121 1.00 97.81 397 THR A N 1
ATOM 3112 C CA . THR A 1 397 ? -15.225 16.026 -13.823 1.00 97.81 397 THR A CA 1
ATOM 3113 C C . THR A 1 397 ? -15.773 14.610 -13.678 1.00 97.81 397 THR A C 1
ATOM 3115 O O . THR A 1 397 ? -15.613 13.791 -14.583 1.00 97.81 397 THR A O 1
ATOM 3118 N N . ILE A 1 398 ? -16.470 14.350 -12.572 1.00 97.31 398 ILE A N 1
ATOM 3119 C CA . ILE A 1 398 ? -17.232 13.121 -12.327 1.00 97.31 398 ILE A CA 1
ATOM 3120 C C . ILE A 1 398 ? -18.701 13.523 -12.197 1.00 97.31 398 ILE A C 1
ATOM 3122 O O . ILE A 1 398 ? -19.101 14.157 -11.219 1.00 97.31 398 ILE A O 1
ATOM 3126 N N . THR A 1 399 ? -19.513 13.199 -13.202 1.00 95.00 399 THR A N 1
ATOM 3127 C CA . THR A 1 399 ? -20.881 13.743 -13.320 1.00 95.00 399 THR A CA 1
ATOM 3128 C C . THR A 1 399 ? -21.780 13.263 -12.180 1.00 95.00 399 THR A C 1
ATOM 3130 O O . THR A 1 399 ? -22.646 13.993 -11.706 1.00 95.00 399 THR A O 1
ATOM 3133 N N . GLU A 1 400 ? -21.529 12.051 -11.701 1.00 93.88 400 GLU A N 1
ATOM 3134 C CA . GLU A 1 400 ? -22.214 11.390 -10.596 1.00 93.88 400 GLU A CA 1
ATOM 3135 C C . GLU A 1 400 ? -22.011 12.124 -9.262 1.00 93.88 400 GLU A C 1
ATOM 3137 O O . GLU A 1 400 ? -22.825 11.971 -8.359 1.00 93.88 400 GLU A O 1
ATOM 3142 N N . THR A 1 401 ? -20.972 12.962 -9.153 1.00 96.19 401 THR A N 1
ATOM 3143 C CA . THR A 1 401 ? -20.662 13.730 -7.937 1.00 96.19 401 THR A CA 1
ATOM 3144 C C . THR A 1 401 ? -21.290 15.126 -7.909 1.00 96.19 401 THR A C 1
ATOM 3146 O O . THR A 1 401 ? -21.154 15.850 -6.921 1.00 96.19 401 THR A O 1
ATOM 3149 N N . VAL A 1 402 ? -21.993 15.542 -8.969 1.00 96.94 402 VAL A N 1
ATOM 3150 C CA . VAL A 1 402 ? -22.647 16.859 -9.023 1.00 96.94 402 VAL A CA 1
ATOM 3151 C C . VAL A 1 402 ? -23.652 17.002 -7.879 1.00 96.94 402 VAL A C 1
ATOM 3153 O O . VAL A 1 402 ? -24.546 16.178 -7.701 1.00 96.94 402 VAL A O 1
ATOM 3156 N N . GLY A 1 403 ? -23.533 18.091 -7.120 1.00 94.06 403 GLY A N 1
ATOM 3157 C CA . GLY A 1 403 ? -24.385 18.372 -5.965 1.00 94.06 403 GLY A CA 1
ATOM 3158 C C . GLY A 1 403 ? -23.954 17.687 -4.665 1.00 94.06 403 GLY A C 1
ATOM 3159 O O . GLY A 1 403 ? -24.550 17.975 -3.628 1.00 94.06 403 GLY A O 1
ATOM 3160 N N . MET A 1 404 ? -22.924 16.837 -4.687 1.00 93.88 404 MET A N 1
ATOM 3161 C CA . MET A 1 404 ? -22.382 16.212 -3.480 1.00 93.88 404 MET A CA 1
ATOM 3162 C C . MET A 1 404 ? -21.505 17.180 -2.674 1.00 93.88 404 MET A C 1
ATOM 3164 O O . MET A 1 404 ? -20.929 18.128 -3.205 1.00 93.88 404 MET A O 1
ATOM 3168 N N . GLY A 1 405 ? -21.399 16.948 -1.367 1.00 92.94 405 GLY A N 1
ATOM 3169 C CA . GLY A 1 405 ? -20.671 17.811 -0.432 1.00 92.94 405 GLY A CA 1
ATOM 3170 C C . GLY A 1 405 ? -19.199 17.445 -0.237 1.00 92.94 405 GLY A C 1
ATOM 3171 O O . GLY A 1 405 ? -18.744 17.481 0.903 1.00 92.94 405 GLY A O 1
ATOM 3172 N N . TYR A 1 406 ? -18.465 17.055 -1.289 1.00 97.25 406 TYR A N 1
ATOM 3173 C CA . TYR A 1 406 ? -17.060 16.665 -1.123 1.00 97.25 406 TYR A CA 1
ATOM 3174 C C . TYR A 1 406 ? -16.205 17.826 -0.613 1.00 97.25 406 TYR A C 1
ATOM 3176 O O . TYR A 1 406 ? -16.244 18.942 -1.136 1.00 97.25 406 TYR A O 1
ATOM 3184 N N . VAL A 1 407 ? -15.366 17.524 0.371 1.00 96.25 407 VAL A N 1
ATOM 3185 C CA . VAL A 1 407 ? -14.310 18.404 0.875 1.00 96.25 407 VAL A CA 1
ATOM 3186 C C . VAL A 1 407 ? -12.986 17.654 0.881 1.00 96.25 407 VAL A C 1
ATOM 3188 O O . VAL A 1 407 ? -12.968 16.430 1.003 1.00 96.25 407 VAL A O 1
ATOM 3191 N N . LEU A 1 408 ? -11.868 18.375 0.764 1.00 98.56 408 LEU A N 1
ATOM 3192 C CA . LEU A 1 408 ? -10.541 17.785 0.957 1.00 98.56 408 LEU A CA 1
ATOM 3193 C C . LEU A 1 408 ? -10.478 17.125 2.343 1.00 98.56 408 LEU A C 1
ATOM 3195 O O . LEU A 1 408 ? -11.005 17.673 3.309 1.00 98.56 408 LEU A O 1
ATOM 3199 N N . HIS A 1 409 ? -9.849 15.963 2.474 1.00 98.31 409 HIS A N 1
ATOM 3200 C CA . HIS A 1 409 ? -9.783 15.244 3.743 1.00 98.31 409 HIS A CA 1
ATOM 3201 C C . HIS A 1 409 ? -9.136 16.128 4.835 1.00 98.31 409 HIS A C 1
ATOM 3203 O O . HIS A 1 409 ? -8.113 16.760 4.558 1.00 98.31 409 HIS A O 1
ATOM 3209 N N . PRO A 1 410 ? -9.654 16.178 6.081 1.00 95.81 410 PRO A N 1
ATOM 3210 C CA . PRO A 1 410 ? -9.152 17.075 7.131 1.00 95.81 410 PRO A CA 1
ATOM 3211 C C . PRO A 1 410 ? -7.647 16.962 7.404 1.00 95.81 410 PRO A C 1
ATOM 3213 O O . PRO A 1 410 ? -6.976 17.974 7.589 1.00 95.81 410 PRO A O 1
ATOM 3216 N N . VAL A 1 411 ? -7.098 15.742 7.353 1.00 98.00 411 VAL A N 1
ATOM 3217 C CA . VAL A 1 411 ? -5.641 15.506 7.434 1.00 98.00 411 VAL A CA 1
ATOM 3218 C C . VAL A 1 411 ? -4.888 16.273 6.341 1.00 98.00 411 VAL A C 1
ATOM 3220 O O . VAL A 1 411 ? -3.873 16.892 6.628 1.00 98.00 411 VAL A O 1
ATOM 3223 N N . GLN A 1 412 ? -5.405 16.296 5.109 1.00 98.50 412 GLN A N 1
ATOM 3224 C CA . GLN A 1 412 ? -4.778 17.010 3.996 1.00 98.50 412 GLN A CA 1
ATOM 3225 C C . GLN A 1 412 ? -5.021 18.522 4.042 1.00 98.50 412 GLN A C 1
ATOM 3227 O O . GLN A 1 412 ? -4.133 19.285 3.671 1.00 98.50 412 GLN A O 1
ATOM 3232 N N . GLN A 1 413 ? -6.162 18.977 4.572 1.00 98.06 413 GLN A N 1
ATOM 3233 C CA . GLN A 1 413 ? -6.387 20.404 4.850 1.00 98.06 413 GLN A CA 1
ATOM 3234 C C . GLN A 1 413 ? -5.365 20.963 5.856 1.00 98.06 413 GLN A C 1
ATOM 3236 O O . GLN A 1 413 ? -4.967 22.122 5.753 1.00 98.06 413 GLN A O 1
ATOM 3241 N N . ALA A 1 414 ? -4.935 20.138 6.816 1.00 97.25 414 ALA A N 1
ATOM 3242 C CA . ALA A 1 414 ? -3.941 20.478 7.834 1.00 97.25 414 ALA A CA 1
ATOM 3243 C C . ALA A 1 414 ? -2.521 19.961 7.515 1.00 97.25 414 ALA A C 1
ATOM 3245 O O . ALA A 1 414 ? -1.649 20.035 8.383 1.00 97.25 414 ALA A O 1
ATOM 3246 N N . SER A 1 415 ? -2.288 19.434 6.306 1.00 97.69 415 SER A N 1
ATOM 3247 C CA . SER A 1 415 ? -1.034 18.761 5.938 1.00 97.69 415 SER A CA 1
ATOM 3248 C C . SER A 1 415 ? 0.158 19.708 5.968 1.00 97.69 415 SER A C 1
ATOM 3250 O O . SER A 1 415 ? 0.029 20.906 5.703 1.00 97.69 415 SER A O 1
ATOM 3252 N N . LEU A 1 416 ? 1.347 19.164 6.229 1.00 95.38 416 LEU A N 1
ATOM 3253 C CA . LEU A 1 416 ? 2.595 19.901 6.017 1.00 95.38 416 LEU A CA 1
ATOM 3254 C C . LEU A 1 416 ? 2.862 20.183 4.529 1.00 95.38 416 LEU A C 1
ATOM 3256 O O . LEU A 1 416 ? 3.560 21.151 4.212 1.00 95.38 416 LEU A O 1
ATOM 3260 N N . ASP A 1 417 ? 2.306 19.378 3.619 1.00 96.88 417 ASP A N 1
ATOM 3261 C CA . ASP A 1 417 ? 2.351 19.640 2.183 1.00 96.88 417 ASP A CA 1
ATOM 3262 C C . ASP A 1 417 ? 1.351 20.739 1.805 1.00 96.88 417 ASP A C 1
ATOM 3264 O O . ASP A 1 417 ? 0.183 20.502 1.503 1.00 96.88 417 ASP A O 1
ATOM 3268 N N . THR A 1 418 ? 1.825 21.981 1.764 1.00 97.06 418 THR A N 1
ATOM 3269 C CA . THR A 1 418 ? 0.984 23.113 1.333 1.00 97.06 418 THR A CA 1
ATOM 3270 C C . THR A 1 418 ? 0.494 23.002 -0.114 1.00 97.06 418 THR A C 1
ATOM 3272 O O . THR A 1 418 ? -0.456 23.693 -0.476 1.00 97.06 418 THR A O 1
ATOM 3275 N N . VAL A 1 419 ? 1.084 22.129 -0.944 1.00 98.25 419 VAL A N 1
ATOM 3276 C CA . VAL A 1 419 ? 0.602 21.900 -2.310 1.00 98.25 419 VAL A CA 1
ATOM 3277 C C . VAL A 1 419 ? -0.744 21.177 -2.282 1.00 98.25 419 VAL A C 1
ATOM 3279 O O . VAL A 1 419 ? -1.672 21.639 -2.941 1.00 98.25 419 VAL A O 1
ATOM 3282 N N . VAL A 1 420 ? -0.906 20.099 -1.499 1.00 98.56 420 VAL A N 1
ATOM 3283 C CA . VAL A 1 420 ? -2.179 19.346 -1.465 1.00 98.56 420 VAL A CA 1
ATOM 3284 C C . VAL A 1 420 ? -3.335 20.165 -0.890 1.00 98.56 420 VAL A C 1
ATOM 3286 O O . VAL A 1 420 ? -4.473 19.980 -1.309 1.00 98.56 420 VAL A O 1
ATOM 3289 N N . GLN A 1 421 ? -3.053 21.140 -0.019 1.00 98.50 421 GLN A N 1
ATOM 3290 C CA . GLN A 1 421 ? -4.063 22.075 0.498 1.00 98.50 421 GLN A CA 1
ATOM 3291 C C . GLN A 1 421 ? -4.747 22.897 -0.610 1.00 98.50 421 GLN A C 1
ATOM 3293 O O . GLN A 1 421 ? -5.842 23.416 -0.406 1.00 98.50 421 GLN A O 1
ATOM 3298 N N . GLY A 1 422 ? -4.107 23.030 -1.777 1.00 98.00 422 GLY A N 1
ATOM 3299 C CA . GLY A 1 422 ? -4.679 23.687 -2.950 1.00 98.00 422 GLY A CA 1
ATOM 3300 C C . GLY A 1 422 ? -5.658 22.825 -3.751 1.00 98.00 422 GLY A C 1
ATOM 3301 O O . GLY A 1 422 ? -6.212 23.326 -4.725 1.00 98.00 422 GLY A O 1
ATOM 3302 N N . ALA A 1 423 ? -5.858 21.553 -3.390 1.00 98.75 423 ALA A N 1
ATOM 3303 C CA . ALA A 1 423 ? -6.808 20.678 -4.065 1.00 98.75 423 ALA A CA 1
ATOM 3304 C C . ALA A 1 423 ? -8.254 21.043 -3.692 1.00 98.75 423 ALA A C 1
ATOM 3306 O O . ALA A 1 423 ? -8.583 21.220 -2.516 1.00 98.75 423 ALA A O 1
ATOM 3307 N N . THR A 1 424 ? -9.128 21.151 -4.691 1.00 98.62 424 THR A N 1
ATOM 3308 C CA . THR A 1 424 ? -10.505 21.633 -4.510 1.00 98.62 424 THR A CA 1
ATOM 3309 C C . THR A 1 424 ? -11.524 20.768 -5.233 1.00 98.62 424 THR A C 1
ATOM 3311 O O . THR A 1 424 ? -11.200 20.059 -6.181 1.00 98.62 424 THR A O 1
ATOM 3314 N N . PHE A 1 425 ? -12.774 20.861 -4.787 1.00 98.62 425 PHE A N 1
ATOM 3315 C CA . PHE A 1 425 ? -13.926 20.277 -5.456 1.00 98.62 425 PHE A CA 1
ATOM 3316 C C . PHE A 1 425 ? -14.984 21.356 -5.713 1.00 98.62 425 PHE A C 1
ATOM 3318 O O . PHE A 1 425 ? -15.341 22.110 -4.805 1.00 98.62 425 PHE A O 1
ATOM 3325 N N . ASP A 1 426 ? -15.487 21.431 -6.944 1.00 98.25 426 ASP A N 1
ATOM 3326 C CA . ASP A 1 426 ? -16.619 22.278 -7.317 1.00 98.25 426 ASP A CA 1
ATOM 3327 C C . ASP A 1 426 ? -17.914 21.460 -7.350 1.00 98.25 426 ASP A C 1
ATOM 3329 O O . ASP A 1 426 ? -18.202 20.748 -8.314 1.00 98.25 426 ASP A O 1
ATOM 3333 N N . THR A 1 427 ? -18.744 21.640 -6.321 1.00 96.94 427 THR A N 1
ATOM 3334 C CA . THR A 1 427 ? -20.056 20.996 -6.176 1.00 96.94 427 THR A CA 1
ATOM 3335 C C . THR A 1 427 ? -20.994 21.220 -7.362 1.00 96.94 427 THR A C 1
ATOM 3337 O O . THR A 1 427 ? -21.813 20.350 -7.659 1.00 96.94 427 THR A O 1
ATOM 3340 N N . ALA A 1 428 ? -20.922 22.368 -8.043 1.00 97.31 428 ALA A N 1
ATOM 3341 C CA . ALA A 1 428 ? -21.853 22.681 -9.126 1.00 97.31 428 ALA A CA 1
ATOM 3342 C C . ALA A 1 428 ? -21.537 21.903 -10.408 1.00 97.31 428 ALA A C 1
ATOM 3344 O O . ALA A 1 428 ? -22.456 21.548 -11.149 1.00 97.31 428 ALA A O 1
ATOM 3345 N N . SER A 1 429 ? -20.254 21.661 -10.675 1.00 97.50 429 SER A N 1
ATOM 3346 C CA . SER A 1 429 ? -19.795 20.961 -11.875 1.00 97.50 429 SER A CA 1
ATOM 3347 C C . SER A 1 429 ? -19.390 19.509 -11.625 1.00 97.50 429 SER A C 1
ATOM 3349 O O . SER A 1 429 ? -19.320 18.754 -12.588 1.00 97.50 429 SER A O 1
ATOM 3351 N N . GLY A 1 430 ? -19.162 19.101 -10.371 1.00 97.69 430 GLY A N 1
ATOM 3352 C CA . GLY A 1 430 ? -18.603 17.788 -10.039 1.00 97.69 430 GLY A CA 1
ATOM 3353 C C . GLY A 1 430 ? -17.118 17.683 -10.403 1.00 97.69 430 GLY A C 1
ATOM 3354 O O . GLY A 1 430 ? -16.660 16.615 -10.805 1.00 97.69 430 GLY A O 1
ATOM 3355 N N . THR A 1 431 ? -16.383 18.800 -10.359 1.00 98.56 431 THR A N 1
ATOM 3356 C CA . THR A 1 431 ? -14.986 18.874 -10.817 1.00 98.56 431 THR A CA 1
ATOM 3357 C C . THR A 1 431 ? -14.014 18.853 -9.647 1.00 98.56 431 THR A C 1
ATOM 3359 O O . THR A 1 431 ? -14.142 19.651 -8.723 1.00 98.56 431 THR A O 1
ATOM 3362 N N . PHE A 1 432 ? -13.026 17.965 -9.719 1.00 98.75 432 PHE A N 1
ATOM 3363 C CA . PHE A 1 432 ? -11.900 17.864 -8.799 1.00 98.75 432 PHE A CA 1
ATOM 3364 C C . PHE A 1 432 ? -10.669 18.512 -9.434 1.00 98.75 432 PHE A C 1
ATOM 3366 O O . PHE A 1 432 ? -10.221 18.068 -10.493 1.00 98.75 432 PHE A O 1
ATOM 3373 N N . ASP A 1 433 ? -10.112 19.528 -8.781 1.00 98.75 433 ASP A N 1
ATOM 3374 C CA . ASP A 1 433 ? -8.863 20.182 -9.172 1.00 98.75 433 ASP A CA 1
ATOM 3375 C C . ASP A 1 433 ? -7.736 19.703 -8.260 1.00 98.75 433 ASP A C 1
ATOM 3377 O O . ASP A 1 433 ? -7.795 19.868 -7.038 1.00 98.75 433 ASP A O 1
ATOM 3381 N N . VAL A 1 434 ? -6.705 19.096 -8.847 1.00 98.88 434 VAL A N 1
ATOM 3382 C CA . VAL A 1 434 ? -5.625 18.439 -8.104 1.00 98.88 434 VAL A CA 1
ATOM 3383 C C . VAL A 1 434 ? -4.267 18.884 -8.646 1.00 98.88 434 VAL A C 1
ATOM 3385 O O . VAL A 1 434 ? -3.975 18.668 -9.825 1.00 98.88 434 VAL A O 1
ATOM 3388 N N . PRO A 1 435 ? -3.399 19.489 -7.813 1.00 98.81 435 PRO A N 1
ATOM 3389 C CA . PRO A 1 435 ? -2.084 19.953 -8.249 1.00 98.81 435 PRO A CA 1
ATOM 3390 C C . PRO A 1 435 ? -1.196 18.832 -8.801 1.00 98.81 435 PRO A C 1
ATOM 3392 O O . PRO A 1 435 ? -1.400 17.655 -8.494 1.00 98.81 435 PRO A O 1
ATOM 3395 N N . ALA A 1 436 ? -0.169 19.209 -9.566 1.00 98.38 436 ALA A N 1
ATOM 3396 C CA . ALA A 1 436 ? 0.868 18.304 -10.068 1.00 98.38 436 ALA A CA 1
ATOM 3397 C C . ALA A 1 436 ? 1.412 17.392 -8.966 1.00 98.38 436 ALA A C 1
ATOM 3399 O O . ALA A 1 436 ? 1.529 17.838 -7.830 1.00 98.38 436 ALA A O 1
ATOM 3400 N N . ARG A 1 437 ? 1.779 16.151 -9.287 1.00 98.31 437 ARG A N 1
ATOM 3401 C CA . ARG A 1 437 ? 2.447 15.172 -8.408 1.00 98.31 437 ARG A CA 1
ATOM 3402 C C . ARG A 1 437 ? 1.755 14.925 -7.053 1.00 98.31 437 ARG A C 1
ATOM 3404 O O . ARG A 1 437 ? 2.428 14.741 -6.042 1.00 98.31 437 ARG A O 1
ATOM 3411 N N . THR A 1 438 ? 0.426 14.964 -7.013 1.00 98.81 438 THR A N 1
ATOM 3412 C CA . THR A 1 438 ? -0.370 14.964 -5.774 1.00 98.81 438 THR A CA 1
ATOM 3413 C C . THR A 1 438 ? -1.327 13.784 -5.717 1.00 98.81 438 THR A C 1
ATOM 3415 O O . THR A 1 438 ? -2.042 13.522 -6.681 1.00 98.81 438 THR A O 1
ATOM 3418 N N . THR A 1 439 ? -1.416 13.145 -4.551 1.00 98.88 439 THR A N 1
ATOM 3419 C CA . THR A 1 439 ? -2.576 12.320 -4.191 1.00 98.88 439 THR A CA 1
ATOM 3420 C C . THR A 1 439 ? -3.510 13.143 -3.316 1.00 98.88 439 THR A C 1
ATOM 3422 O O . THR A 1 439 ? -3.131 13.517 -2.207 1.00 98.88 439 THR A O 1
ATOM 3425 N N . ALA A 1 440 ? -4.715 13.435 -3.798 1.00 98.88 440 ALA A N 1
ATOM 3426 C CA . ALA A 1 440 ? -5.737 14.165 -3.048 1.00 98.88 440 ALA A CA 1
ATOM 3427 C C . ALA A 1 440 ? -6.901 13.233 -2.696 1.00 98.88 440 ALA A C 1
ATOM 3429 O O . ALA A 1 440 ? -7.377 12.484 -3.548 1.00 98.88 440 ALA A O 1
ATOM 3430 N N . VAL A 1 441 ? -7.344 13.283 -1.444 1.00 98.88 441 VAL A N 1
ATOM 3431 C CA . VAL A 1 441 ? -8.447 12.492 -0.898 1.00 98.88 441 VAL A CA 1
ATOM 3432 C C . VAL A 1 441 ? -9.561 13.449 -0.519 1.00 98.88 441 VAL A C 1
ATOM 3434 O O . VAL A 1 441 ? -9.363 14.352 0.287 1.00 98.88 441 VAL A O 1
ATOM 3437 N N . PHE A 1 442 ? -10.735 13.240 -1.088 1.00 98.81 442 PHE A N 1
ATOM 3438 C CA . PHE A 1 442 ? -11.938 14.005 -0.819 1.00 98.81 442 PHE A CA 1
ATOM 3439 C C . PHE A 1 442 ? -12.962 13.107 -0.146 1.00 98.81 442 PHE A C 1
ATOM 3441 O O . PHE A 1 442 ? -13.090 11.942 -0.513 1.00 98.81 442 PHE A O 1
ATOM 3448 N N . ILE A 1 443 ? -13.700 13.649 0.814 1.00 97.56 443 ILE A N 1
ATOM 3449 C CA . ILE A 1 443 ? -14.724 12.922 1.563 1.00 97.56 443 ILE A CA 1
ATOM 3450 C C . ILE A 1 443 ? -16.047 13.676 1.529 1.00 97.56 443 ILE A C 1
ATOM 3452 O O . ILE A 1 443 ? -16.063 14.908 1.562 1.00 97.56 443 ILE A O 1
ATOM 3456 N N . VAL A 1 444 ? -17.150 12.937 1.501 1.00 94.44 444 VAL A N 1
ATOM 3457 C CA . VAL A 1 444 ? -18.464 13.436 1.912 1.00 94.44 444 VAL A CA 1
ATOM 3458 C C . VAL A 1 444 ? -18.633 13.046 3.366 1.00 94.44 444 VAL A C 1
ATOM 3460 O O . VAL A 1 444 ? -18.768 11.868 3.683 1.00 94.44 444 VAL A O 1
ATOM 3463 N N . GLN A 1 445 ? -18.552 14.039 4.243 1.00 82.00 445 GLN A N 1
ATOM 3464 C CA . GLN A 1 445 ? -18.672 13.836 5.677 1.00 82.00 445 GLN A CA 1
ATOM 3465 C C . GLN A 1 445 ? -20.122 14.046 6.110 1.00 82.00 445 GLN A C 1
ATOM 3467 O O . GLN A 1 445 ? -20.676 15.128 5.895 1.00 82.00 445 GLN A O 1
ATOM 3472 N N . GLU A 1 446 ? -20.709 13.044 6.756 1.00 77.31 446 GLU A N 1
ATOM 3473 C CA . GLU A 1 446 ? -22.023 13.190 7.382 1.00 77.31 446 GLU A CA 1
ATOM 3474 C C . GLU A 1 446 ? -21.900 13.889 8.742 1.00 77.31 446 GLU A C 1
ATOM 3476 O O . GLU A 1 446 ? -20.873 13.772 9.417 1.00 77.31 446 GLU A O 1
ATOM 3481 N N . PRO A 1 447 ? -22.910 14.654 9.189 1.00 77.25 447 PRO A N 1
ATOM 3482 C CA . PRO A 1 447 ? -22.898 15.238 10.522 1.00 77.25 447 PRO A CA 1
ATOM 3483 C C . PRO A 1 447 ? -22.937 14.157 11.616 1.00 77.25 447 PRO A C 1
ATOM 3485 O O . PRO A 1 447 ? -23.969 13.531 11.844 1.00 77.25 447 PRO A O 1
ATOM 3488 N N . TYR A 1 448 ? -21.866 14.020 12.399 1.00 77.62 448 TYR A N 1
ATOM 3489 C CA . TYR A 1 448 ? -21.771 13.051 13.501 1.00 77.62 448 TYR A CA 1
ATOM 3490 C C . TYR A 1 448 ? -21.450 13.743 14.826 1.00 77.62 448 TYR A C 1
ATOM 3492 O O . TYR A 1 448 ? -20.800 14.787 14.859 1.00 77.62 448 TYR A O 1
ATOM 3500 N N . ALA A 1 449 ? -21.926 13.188 15.936 1.00 85.81 449 ALA A N 1
ATOM 3501 C CA . ALA A 1 449 ? -21.487 13.606 17.263 1.00 85.81 449 ALA A CA 1
ATOM 3502 C C . ALA A 1 449 ? -20.264 12.764 17.640 1.00 85.81 449 ALA A C 1
ATOM 3504 O O . ALA A 1 449 ? -20.209 11.604 17.257 1.00 85.81 449 ALA A O 1
ATOM 3505 N N . GLU A 1 450 ? -19.316 13.310 18.399 1.00 87.31 450 GLU A N 1
ATOM 3506 C CA . GLU A 1 450 ? -18.141 12.555 18.866 1.00 87.31 450 GLU A CA 1
ATOM 3507 C C . GLU A 1 450 ? -17.931 12.843 20.348 1.00 87.31 450 GLU A C 1
ATOM 3509 O O . GLU A 1 450 ? -17.922 14.006 20.757 1.00 87.31 450 GLU A O 1
ATOM 3514 N N . LEU A 1 451 ? -17.779 11.793 21.150 1.00 90.88 451 LEU A N 1
ATOM 3515 C CA . LEU A 1 451 ? -17.690 11.879 22.603 1.00 90.88 451 LEU A CA 1
ATOM 3516 C C . LEU A 1 451 ? -16.238 11.738 23.077 1.00 90.88 451 LEU A C 1
ATOM 3518 O O . LEU A 1 451 ? -15.619 10.701 22.871 1.00 90.88 451 LEU A O 1
ATOM 3522 N N . VAL A 1 452 ? -15.736 12.722 23.827 1.00 92.62 452 VAL A N 1
ATOM 3523 C CA . VAL A 1 452 ? -14.473 12.603 24.579 1.00 92.62 452 VAL A CA 1
ATOM 3524 C C . VAL A 1 452 ? -14.716 12.912 26.052 1.00 92.62 452 VAL A C 1
ATOM 3526 O O . VAL A 1 452 ? -15.248 13.973 26.384 1.00 92.62 452 VAL A O 1
ATOM 3529 N N . VAL A 1 453 ? -14.295 12.012 26.946 1.00 94.12 453 VAL A N 1
ATOM 3530 C CA . VAL A 1 453 ? -14.435 12.172 28.402 1.00 94.12 453 VAL A CA 1
ATOM 3531 C C . VAL A 1 453 ? -13.064 12.330 29.046 1.00 94.12 453 VAL A C 1
ATOM 3533 O O . VAL A 1 453 ? -12.149 11.551 28.788 1.00 94.12 453 VAL A O 1
ATOM 3536 N N . THR A 1 454 ? -12.914 13.338 29.907 1.00 96.25 454 THR A N 1
ATOM 3537 C CA . THR A 1 454 ? -11.669 13.569 30.654 1.00 96.25 454 THR A CA 1
ATOM 3538 C C . THR A 1 454 ? -11.913 13.882 32.127 1.00 96.25 454 THR A C 1
ATOM 3540 O O . THR A 1 454 ? -12.913 14.506 32.484 1.00 96.25 454 THR A O 1
ATOM 3543 N N . GLU A 1 455 ? -10.964 13.506 32.983 1.00 95.56 455 GLU A N 1
ATOM 3544 C CA . GLU A 1 455 ? -10.872 13.923 34.387 1.00 95.56 455 GLU A CA 1
ATOM 3545 C C . GLU A 1 455 ? -9.559 14.679 34.585 1.00 95.56 455 GLU A C 1
ATOM 3547 O O . GLU A 1 455 ? -8.481 14.154 34.308 1.00 95.56 455 GLU A O 1
ATOM 3552 N N . SER A 1 456 ? -9.633 15.945 35.002 1.00 89.62 456 SER A N 1
ATOM 3553 C CA . SER A 1 456 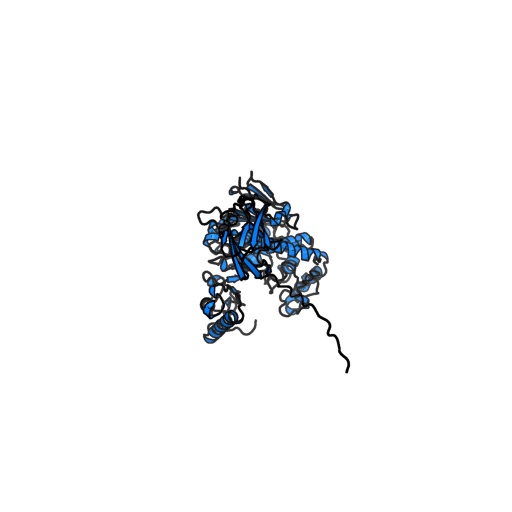? -8.451 16.811 35.167 1.00 89.62 456 SER A CA 1
ATOM 3554 C C . SER A 1 456 ? -7.500 16.825 33.947 1.00 89.62 456 SER A C 1
ATOM 3556 O O . SER A 1 456 ? -6.286 16.951 34.095 1.00 89.62 456 SER A O 1
ATOM 3558 N N . GLY A 1 457 ? -8.050 16.690 32.731 1.00 87.31 457 GLY A N 1
ATOM 3559 C CA . GLY A 1 457 ? -7.302 16.651 31.466 1.00 87.31 457 GLY A CA 1
ATOM 3560 C C . GLY A 1 457 ? -6.756 15.274 31.062 1.00 87.31 457 GLY A C 1
ATOM 3561 O O . GLY A 1 457 ? -6.172 15.156 29.988 1.00 87.31 457 GLY A O 1
ATOM 3562 N N . THR A 1 458 ? -6.959 14.240 31.879 1.00 92.94 458 THR A N 1
ATOM 3563 C CA . THR A 1 458 ? -6.594 12.850 31.559 1.00 92.94 458 THR A CA 1
ATOM 3564 C C . THR A 1 458 ? -7.778 12.140 30.908 1.00 92.94 458 THR A C 1
ATOM 3566 O O . THR A 1 458 ? -8.907 12.312 31.365 1.00 92.94 458 THR A O 1
ATOM 3569 N N . MET A 1 459 ? -7.534 11.363 29.849 1.00 93.50 459 MET A N 1
ATOM 3570 C CA . MET A 1 459 ? -8.571 10.600 29.142 1.00 93.50 459 MET A CA 1
ATOM 3571 C C . MET A 1 459 ? -9.221 9.565 30.069 1.00 93.50 459 MET A C 1
ATOM 3573 O O . MET A 1 459 ? -8.520 8.878 30.810 1.00 93.50 459 MET A O 1
ATOM 3577 N N . VAL A 1 460 ? -10.546 9.446 29.998 1.00 94.12 460 VAL A N 1
ATOM 3578 C CA . VAL A 1 460 ? -11.308 8.337 30.582 1.00 94.12 460 VAL A CA 1
ATOM 3579 C C . VAL A 1 460 ? -11.760 7.449 29.428 1.00 94.12 460 VAL A C 1
ATOM 3581 O O . VAL A 1 460 ? -12.456 7.910 28.527 1.00 94.12 460 VAL A O 1
ATOM 3584 N N . GLU A 1 461 ? -11.337 6.192 29.436 1.00 91.25 461 GLU A N 1
ATOM 3585 C CA . GLU A 1 461 ? -11.655 5.194 28.410 1.00 91.25 461 GLU A CA 1
ATOM 3586 C C . GLU A 1 461 ? -12.892 4.374 28.799 1.00 91.25 461 GLU A C 1
ATOM 3588 O O . GLU A 1 461 ? -12.970 3.836 29.909 1.00 91.25 461 GLU A O 1
ATOM 3593 N N . ASN A 1 462 ? -13.841 4.265 27.863 1.00 92.25 462 ASN A N 1
ATOM 3594 C CA . ASN A 1 462 ? -15.100 3.542 28.033 1.00 92.25 462 ASN A CA 1
ATOM 3595 C C . ASN A 1 462 ? -14.865 2.061 28.378 1.00 92.25 462 ASN A C 1
ATOM 3597 O O . ASN A 1 462 ? -14.160 1.362 27.656 1.00 92.25 462 ASN A O 1
ATOM 3601 N N . GLY A 1 463 ? -15.463 1.579 29.466 1.00 89.75 463 GLY A N 1
ATOM 3602 C CA . GLY A 1 463 ? -15.402 0.192 29.931 1.00 89.75 463 GLY A CA 1
ATOM 3603 C C . GLY A 1 463 ? -14.034 -0.257 30.455 1.00 89.75 463 GLY A C 1
ATOM 3604 O O . GLY A 1 463 ? -13.888 -1.418 30.829 1.00 89.75 463 GLY A O 1
ATOM 3605 N N . VAL A 1 464 ? -13.035 0.633 30.476 1.00 90.94 464 VAL A N 1
ATOM 3606 C CA . VAL A 1 464 ? -11.641 0.298 30.818 1.00 90.94 464 VAL A CA 1
ATOM 3607 C C . VAL A 1 464 ? -11.145 1.087 32.023 1.00 90.94 464 VAL A C 1
ATOM 3609 O O . VAL A 1 464 ? -10.453 0.542 32.882 1.00 90.94 464 VAL A O 1
ATOM 3612 N N . SER A 1 465 ? -11.451 2.383 32.090 1.00 92.19 465 SER A N 1
ATOM 3613 C CA . SER A 1 465 ? -10.899 3.246 33.134 1.00 92.19 465 SER A CA 1
ATOM 3614 C C . SER A 1 465 ? -11.514 2.991 34.510 1.00 92.19 465 SER A C 1
ATOM 3616 O O . SER A 1 465 ? -12.727 2.842 34.645 1.00 92.19 465 SER A O 1
ATOM 3618 N N . ALA A 1 466 ? -10.659 3.036 35.536 1.00 94.19 466 ALA A N 1
ATOM 3619 C CA . ALA A 1 466 ? -11.037 3.053 36.945 1.00 94.19 466 ALA A CA 1
ATOM 3620 C C . ALA A 1 466 ? -10.405 4.279 37.624 1.00 94.19 466 ALA A C 1
ATOM 3622 O O . ALA A 1 466 ? -9.181 4.433 37.631 1.00 94.19 466 ALA A O 1
ATOM 3623 N N . ILE A 1 467 ? -11.231 5.177 38.160 1.00 96.56 467 ILE A N 1
ATOM 3624 C CA . ILE A 1 467 ? -10.801 6.475 38.692 1.00 96.56 467 ILE A CA 1
ATOM 3625 C C . ILE A 1 467 ? -10.786 6.442 40.222 1.00 96.56 467 ILE A C 1
ATOM 3627 O O . ILE A 1 467 ? -11.827 6.309 40.865 1.00 96.56 467 ILE A O 1
ATOM 3631 N N . ASP A 1 468 ? -9.603 6.621 40.808 1.00 95.44 468 ASP A N 1
ATOM 3632 C CA . ASP A 1 468 ? -9.411 6.619 42.261 1.00 95.44 468 ASP A CA 1
ATOM 3633 C C . ASP A 1 468 ? -9.648 8.014 42.872 1.00 95.44 468 ASP A C 1
ATOM 3635 O O . ASP A 1 468 ? -9.012 9.009 42.504 1.00 95.44 468 ASP A O 1
ATOM 3639 N N . PHE A 1 469 ? -10.578 8.087 43.821 1.00 95.44 469 PHE A N 1
ATOM 3640 C CA . PHE A 1 469 ? -10.893 9.252 44.650 1.00 95.44 469 PHE A CA 1
ATOM 3641 C C . PHE A 1 469 ? -9.964 9.383 45.862 1.00 95.44 469 PHE A C 1
ATOM 3643 O O . PHE A 1 469 ? -10.060 10.369 46.594 1.00 95.44 469 PHE A O 1
ATOM 3650 N N . MET A 1 470 ? -9.026 8.449 46.026 1.00 93.81 470 MET A N 1
ATOM 3651 C CA . MET A 1 470 ? -8.091 8.348 47.139 1.00 93.81 470 MET A CA 1
ATOM 3652 C C . MET A 1 470 ? -8.822 8.124 48.472 1.00 93.81 470 MET A C 1
ATOM 3654 O O . MET A 1 470 ? -9.998 7.751 48.516 1.00 93.81 470 MET A O 1
ATOM 3658 N N . SER A 1 471 ? -8.105 8.317 49.582 1.00 91.81 471 SER A N 1
ATOM 3659 C CA . SER A 1 471 ? -8.677 8.219 50.918 1.00 91.81 471 SER A CA 1
ATOM 3660 C C . SER A 1 471 ? -9.197 9.562 51.441 1.00 91.81 471 SER A C 1
ATOM 3662 O O . SER A 1 471 ? -8.571 10.610 51.265 1.00 91.81 471 SER A O 1
ATOM 3664 N N . THR A 1 472 ? -10.333 9.522 52.135 1.00 93.31 472 THR A N 1
ATOM 3665 C CA . THR A 1 472 ? -10.950 10.656 52.841 1.00 93.31 472 THR A CA 1
ATOM 3666 C C . THR A 1 472 ? -11.427 10.241 54.231 1.00 93.31 472 THR A C 1
ATOM 3668 O O . THR A 1 472 ? -11.465 9.054 54.551 1.00 93.31 472 THR A O 1
ATOM 3671 N N . THR A 1 473 ? -11.776 11.196 55.094 1.00 92.25 473 THR A N 1
ATOM 3672 C CA . THR A 1 473 ? -12.357 10.894 56.410 1.00 92.25 473 THR A CA 1
ATOM 3673 C C . THR A 1 473 ? -13.882 10.844 56.358 1.00 92.25 473 THR A C 1
ATOM 3675 O O . THR A 1 473 ? -14.500 11.494 55.519 1.00 92.25 473 THR A O 1
ATOM 3678 N N . VAL A 1 474 ? -14.504 10.066 57.253 1.00 90.94 474 VAL A N 1
ATOM 3679 C CA . VAL A 1 474 ? -15.975 9.984 57.377 1.00 90.94 474 VAL A CA 1
ATOM 3680 C C . VAL A 1 474 ? -16.594 11.387 57.442 1.00 90.94 474 VAL A C 1
ATOM 3682 O O . VAL A 1 474 ? -16.218 12.191 58.297 1.00 90.94 474 VAL A O 1
ATOM 3685 N N . GLY A 1 475 ? -17.554 11.661 56.554 1.00 83.69 475 GLY A N 1
ATOM 3686 C CA . GLY A 1 475 ? -18.231 12.958 56.427 1.00 83.69 475 GLY A CA 1
ATOM 3687 C C . GLY A 1 475 ? -17.444 14.054 55.690 1.00 83.69 475 GLY A C 1
ATOM 3688 O O . GLY A 1 475 ? -17.916 15.190 55.624 1.00 83.69 475 GLY A O 1
ATOM 3689 N N . THR A 1 476 ? -16.260 13.750 55.143 1.00 91.19 476 THR A N 1
ATOM 3690 C CA . THR A 1 476 ? -15.482 14.659 54.286 1.00 91.19 476 THR A CA 1
ATOM 3691 C C . THR A 1 476 ? -15.665 14.278 52.819 1.00 91.19 476 THR A C 1
ATOM 3693 O O . THR A 1 476 ? -15.143 13.262 52.358 1.00 91.19 476 THR A O 1
ATOM 3696 N N . GLN A 1 477 ? -16.360 15.134 52.071 1.00 93.50 477 GLN A N 1
ATOM 3697 C CA . GLN A 1 477 ? -16.637 14.916 50.651 1.00 93.50 477 GLN A CA 1
ATOM 3698 C C . GLN A 1 477 ? -15.383 15.062 49.785 1.00 93.50 477 GLN A C 1
ATOM 3700 O O . GLN A 1 477 ? -14.643 16.043 49.907 1.00 93.50 477 GLN A O 1
ATOM 3705 N N . VAL A 1 478 ? -15.204 14.137 48.841 1.00 94.75 478 VAL A N 1
ATOM 3706 C CA . VAL A 1 478 ? -14.248 14.277 47.734 1.00 94.75 478 VAL A CA 1
ATOM 3707 C C . VAL A 1 478 ? -15.021 14.374 46.430 1.00 94.75 478 VAL A C 1
ATOM 3709 O O . VAL A 1 478 ? -15.855 13.524 46.132 1.00 94.75 478 VAL A O 1
ATOM 3712 N N . VAL A 1 479 ? -14.732 15.410 45.644 1.00 94.94 479 VAL A N 1
ATOM 3713 C CA . VAL A 1 479 ? -15.419 15.691 44.379 1.00 94.94 479 VAL A CA 1
ATOM 3714 C C . VAL A 1 479 ? -14.416 15.622 43.236 1.00 94.94 479 VAL A C 1
ATOM 3716 O O . VAL A 1 479 ? -13.407 16.328 43.263 1.00 94.94 479 VAL A O 1
ATOM 3719 N N . LYS A 1 480 ? -14.715 14.831 42.202 1.00 95.44 480 LYS A N 1
ATOM 3720 C CA . LYS A 1 480 ? -14.020 14.903 40.909 1.00 95.44 480 LYS A CA 1
ATOM 3721 C C . LYS A 1 480 ? -14.966 15.428 39.840 1.00 95.44 480 LYS A C 1
ATOM 3723 O O . LYS A 1 480 ? -16.153 15.109 39.831 1.00 95.44 480 LYS A O 1
ATOM 3728 N N . THR A 1 481 ? -14.422 16.261 38.956 1.00 95.38 481 THR A N 1
ATOM 3729 C CA . THR A 1 481 ? -15.158 16.844 37.830 1.00 95.38 481 THR A CA 1
ATOM 3730 C C . THR A 1 481 ? -14.740 16.153 36.546 1.00 95.38 481 THR A C 1
ATOM 3732 O O . THR A 1 481 ? -13.554 16.112 36.217 1.00 95.38 481 THR A O 1
ATOM 3735 N N . PHE A 1 482 ? -15.729 15.666 35.812 1.00 95.75 482 PHE A N 1
ATOM 3736 C CA . PHE A 1 482 ? -15.561 15.043 34.512 1.00 95.75 482 PHE A CA 1
ATOM 3737 C C . PHE A 1 482 ? -16.011 16.024 33.440 1.00 95.75 482 PHE A C 1
ATOM 3739 O O . PHE A 1 482 ? -17.060 16.657 33.572 1.00 95.75 482 PHE A O 1
ATOM 3746 N N . THR A 1 483 ? -15.207 16.166 32.392 1.00 95.19 483 THR A N 1
ATOM 3747 C CA . THR A 1 483 ? -15.526 16.991 31.226 1.00 95.19 483 THR A CA 1
ATOM 3748 C C . THR A 1 483 ? -15.897 16.086 30.071 1.00 95.19 483 THR A C 1
ATOM 3750 O O . THR A 1 483 ? -15.116 15.213 29.697 1.00 95.19 483 THR A O 1
ATOM 3753 N N . VAL A 1 484 ? -17.077 16.325 29.510 1.00 94.75 484 VAL A N 1
ATOM 3754 C CA . VAL A 1 484 ? -17.596 15.658 28.323 1.00 94.75 484 VAL A CA 1
ATOM 3755 C C . VAL A 1 484 ? -17.549 16.646 27.166 1.00 94.75 484 VAL A C 1
ATOM 3757 O O . VAL A 1 484 ? -18.309 17.614 27.141 1.00 94.75 484 VAL A O 1
ATOM 3760 N N . SER A 1 485 ? -16.649 16.416 26.221 1.00 94.31 485 SER A N 1
ATOM 3761 C CA . SER A 1 485 ? -16.434 17.268 25.053 1.00 94.31 485 SER A CA 1
ATOM 3762 C C . SER A 1 485 ? -17.083 16.656 23.819 1.00 94.31 485 SER A C 1
ATOM 3764 O O . SER A 1 485 ? -16.958 15.453 23.593 1.00 94.31 485 SER A O 1
ATOM 3766 N N . ASN A 1 486 ? -17.732 17.497 23.012 1.00 93.31 486 ASN A N 1
ATOM 3767 C CA . ASN A 1 486 ? -18.176 17.128 21.676 1.00 93.31 486 ASN A CA 1
ATOM 3768 C C . ASN A 1 486 ? -17.134 17.558 20.640 1.00 93.31 486 ASN A C 1
ATOM 3770 O O . ASN A 1 486 ? -17.026 18.745 20.318 1.00 93.31 486 ASN A O 1
ATOM 3774 N N . THR A 1 487 ? -16.380 16.599 20.114 1.00 89.31 487 THR A N 1
ATOM 3775 C CA . THR A 1 487 ? -15.368 16.835 19.070 1.00 89.31 487 THR A CA 1
ATOM 3776 C C . THR A 1 487 ? -15.892 16.571 17.655 1.00 89.31 487 THR A C 1
ATOM 3778 O O . THR A 1 487 ? -15.121 16.656 16.703 1.00 89.31 487 THR A O 1
ATOM 3781 N N . GLY A 1 488 ? -17.185 16.263 17.515 1.00 86.06 488 GLY A N 1
ATOM 3782 C CA . GLY A 1 488 ? -17.848 15.972 16.248 1.00 86.06 488 GLY A CA 1
ATOM 3783 C C . GLY A 1 488 ? -18.426 17.220 15.585 1.00 86.06 488 GLY A C 1
ATOM 3784 O O . GLY A 1 488 ? -18.195 18.354 16.013 1.00 86.06 488 GLY A O 1
ATOM 3785 N N . THR A 1 489 ? -19.206 17.004 14.531 1.00 84.50 489 THR A N 1
ATOM 3786 C CA . THR A 1 489 ? -19.808 18.036 13.673 1.00 84.50 489 THR A CA 1
ATOM 3787 C C . THR A 1 489 ? -21.318 18.211 13.884 1.00 84.50 489 THR A C 1
ATOM 3789 O O . THR A 1 489 ? -21.887 19.206 13.430 1.00 84.50 489 THR A O 1
ATOM 3792 N N . SER A 1 490 ? -21.975 17.313 14.625 1.00 88.25 490 SER A N 1
ATOM 3793 C CA . SER A 1 490 ? -23.386 17.393 15.027 1.00 88.25 490 SER A CA 1
ATOM 3794 C C . SER A 1 490 ? -23.553 17.442 16.553 1.00 88.25 490 SER A C 1
ATOM 3796 O O . SER A 1 490 ? -22.585 17.366 17.306 1.00 88.25 490 SER A O 1
ATOM 3798 N N . VAL A 1 491 ? -24.779 17.658 17.042 1.00 92.44 491 VAL A N 1
ATOM 3799 C CA . VAL A 1 491 ? -25.052 17.788 18.485 1.00 92.44 491 VAL A CA 1
ATOM 3800 C C . VAL A 1 491 ? -24.890 16.437 19.190 1.00 92.44 491 VAL A C 1
ATOM 3802 O O . VAL A 1 491 ? -25.589 15.473 18.870 1.00 92.44 491 VAL A O 1
ATOM 3805 N N . LEU A 1 492 ? -24.022 16.404 20.204 1.00 92.94 492 LEU A N 1
ATOM 3806 C CA . LEU A 1 492 ? -23.864 15.282 21.124 1.00 92.94 492 LEU A CA 1
ATOM 3807 C C . LEU A 1 492 ? -24.965 15.347 22.183 1.00 92.94 492 LEU A C 1
ATOM 3809 O O . LEU A 1 492 ? -24.997 16.252 23.016 1.00 92.94 492 LEU A O 1
ATOM 3813 N N . ASN A 1 493 ? -25.874 14.386 22.135 1.00 93.88 493 ASN A N 1
ATOM 3814 C CA . ASN A 1 493 ? -26.937 14.204 23.104 1.00 93.88 493 ASN A CA 1
ATOM 3815 C C . ASN A 1 493 ? -26.488 13.191 24.153 1.00 93.88 493 ASN A C 1
ATOM 3817 O O . ASN A 1 493 ? -26.002 12.117 23.807 1.00 93.88 493 ASN A O 1
ATOM 3821 N N . LEU A 1 494 ? -26.674 13.542 25.418 1.00 93.88 494 LEU A N 1
ATOM 3822 C CA . LEU A 1 494 ? -26.340 12.757 26.593 1.00 93.88 494 LEU A CA 1
ATOM 3823 C C . LEU A 1 494 ? -27.615 12.508 27.401 1.00 93.88 494 LEU A C 1
ATOM 3825 O O . LEU A 1 494 ? -28.458 13.393 27.537 1.00 93.88 494 LEU A O 1
ATOM 3829 N N . SER A 1 495 ? -27.767 11.322 27.969 1.00 93.19 495 SER A N 1
ATOM 3830 C CA . SER A 1 495 ? -28.928 10.981 28.796 1.00 93.19 495 SER A CA 1
ATOM 3831 C C . SER A 1 495 ? -28.587 9.883 29.791 1.00 93.19 495 SER A C 1
ATOM 3833 O O . SER A 1 495 ? -27.509 9.300 29.721 1.00 93.19 495 SER A O 1
ATOM 3835 N N . ASP A 1 496 ? -29.491 9.629 30.735 1.00 91.31 496 ASP A N 1
ATOM 3836 C CA . ASP A 1 496 ? -29.403 8.496 31.660 1.00 91.31 496 ASP A CA 1
ATOM 3837 C C . ASP A 1 496 ? -28.062 8.385 32.411 1.00 91.31 496 ASP A C 1
ATOM 3839 O O . ASP A 1 496 ? -27.568 7.282 32.637 1.00 91.31 496 ASP A O 1
ATOM 3843 N N . LEU A 1 497 ? -27.467 9.518 32.823 1.00 93.12 497 LEU A N 1
ATOM 3844 C CA . LEU A 1 497 ? -26.292 9.479 33.696 1.00 93.12 497 LEU A CA 1
ATOM 3845 C C . LEU A 1 497 ? -26.674 8.919 35.065 1.00 93.12 497 LEU A C 1
ATOM 3847 O O . LEU A 1 497 ? -27.497 9.482 35.790 1.00 93.12 497 LEU A O 1
ATOM 3851 N N . THR A 1 498 ? -26.036 7.814 35.417 1.00 93.62 498 THR A N 1
ATOM 3852 C CA . THR A 1 498 ? -26.260 7.047 36.634 1.00 93.62 498 THR A CA 1
ATOM 3853 C C . THR A 1 498 ? -24.935 6.703 37.302 1.00 93.62 498 THR A C 1
ATOM 3855 O O . THR A 1 498 ? -23.888 6.620 36.661 1.00 93.62 498 THR A O 1
ATOM 3858 N N . VAL A 1 499 ? -24.999 6.508 38.617 1.00 95.25 499 VAL A N 1
ATOM 3859 C CA . VAL A 1 499 ? -23.909 5.988 39.443 1.00 95.25 499 VAL A CA 1
ATOM 3860 C C . VAL A 1 499 ? -24.484 4.801 40.196 1.00 95.25 499 VAL A C 1
ATOM 3862 O O . VAL A 1 499 ? -25.444 4.962 40.950 1.00 95.25 499 VAL A O 1
ATOM 3865 N N . THR A 1 500 ? -23.951 3.609 39.944 1.00 95.12 500 THR A N 1
ATOM 3866 C CA . THR A 1 500 ? -24.437 2.361 40.542 1.00 95.12 500 THR A CA 1
ATOM 3867 C C . THR A 1 500 ? -23.370 1.805 41.474 1.00 95.12 500 THR A C 1
ATOM 3869 O O . THR A 1 500 ? -22.314 1.387 41.014 1.00 95.12 500 THR A O 1
ATOM 3872 N N . GLY A 1 501 ? -23.647 1.818 42.775 1.00 89.25 501 GLY A N 1
ATOM 3873 C CA . GLY A 1 501 ? -22.718 1.438 43.843 1.00 89.25 501 GLY A CA 1
ATOM 3874 C C . GLY A 1 501 ? -23.002 2.245 45.112 1.00 89.25 501 GLY A C 1
ATOM 3875 O O . GLY A 1 501 ? -23.825 3.163 45.089 1.00 89.25 501 GLY A O 1
ATOM 3876 N N . ASP A 1 502 ? -22.345 1.898 46.216 1.00 87.56 502 ASP A N 1
ATOM 3877 C CA . ASP A 1 502 ? -22.507 2.591 47.500 1.00 87.56 502 ASP A CA 1
ATOM 3878 C C . ASP A 1 502 ? -21.421 3.669 47.685 1.00 87.56 502 ASP A C 1
ATOM 3880 O O . ASP A 1 502 ? -20.324 3.570 47.144 1.00 87.56 502 ASP A O 1
ATOM 3884 N N . GLY A 1 503 ? -21.708 4.711 48.471 1.00 90.69 503 GLY A N 1
ATOM 3885 C CA . GLY A 1 503 ? -20.736 5.757 48.839 1.00 90.69 503 GLY A CA 1
ATOM 3886 C C . GLY A 1 503 ? -20.463 6.822 47.770 1.00 90.69 503 GLY A C 1
ATOM 3887 O O . GLY A 1 503 ? -19.903 7.868 48.092 1.00 90.69 503 GLY A O 1
ATOM 3888 N N . PHE A 1 504 ? -20.905 6.609 46.529 1.00 95.94 504 PHE A N 1
ATOM 3889 C CA . PHE A 1 504 ? -20.796 7.587 45.448 1.00 95.94 504 PHE A CA 1
ATOM 3890 C C . PHE A 1 504 ? -22.150 8.179 45.058 1.00 95.94 504 PHE A C 1
ATOM 3892 O O . PHE A 1 504 ? -23.177 7.502 45.054 1.00 95.94 504 PHE A O 1
ATOM 3899 N N . SER A 1 505 ? -22.154 9.457 44.686 1.00 93.75 505 SER A N 1
ATOM 3900 C CA . SER A 1 505 ? -23.341 10.146 44.182 1.00 93.75 505 SER A CA 1
ATOM 3901 C C . SER A 1 505 ? -23.009 11.102 43.040 1.00 93.75 505 SER A C 1
ATOM 3903 O O . SER A 1 505 ? -21.889 11.600 42.917 1.00 93.75 505 SER A O 1
ATOM 3905 N N . LEU A 1 506 ? -24.002 11.344 42.186 1.00 92.94 506 LEU A N 1
ATOM 3906 C CA . LEU A 1 506 ? -23.914 12.283 41.075 1.00 92.94 506 LEU A CA 1
ATOM 3907 C C . LEU A 1 506 ? -24.328 13.688 41.519 1.00 92.94 506 LEU A C 1
ATOM 3909 O O . LEU A 1 506 ? -25.397 13.873 42.103 1.00 92.94 506 LEU A O 1
ATOM 3913 N N . VAL A 1 507 ? -23.534 14.686 41.146 1.00 87.12 507 VAL A N 1
ATOM 3914 C CA . VAL A 1 507 ? -23.885 16.103 41.229 1.00 87.12 507 VAL A CA 1
ATOM 3915 C C . VAL A 1 507 ? -24.061 16.641 39.814 1.00 87.12 507 VAL A C 1
ATOM 3917 O O . VAL A 1 507 ? -23.080 16.820 39.098 1.00 87.12 507 VAL A O 1
ATOM 3920 N N . ASP A 1 508 ? -25.335 16.871 39.478 1.00 77.69 508 ASP A N 1
ATOM 3921 C CA . ASP A 1 508 ? -25.896 17.543 38.296 1.00 77.69 508 ASP A CA 1
ATOM 3922 C C . ASP A 1 508 ? -25.286 17.171 36.932 1.00 77.69 508 ASP A C 1
ATOM 3924 O O . ASP A 1 508 ? -24.110 17.399 36.647 1.00 77.69 508 ASP A O 1
ATOM 3928 N N . PHE A 1 509 ? -26.118 16.646 36.030 1.00 78.94 509 PHE A N 1
ATOM 3929 C CA . PHE A 1 509 ? -25.671 16.257 34.693 1.00 78.94 509 PHE A CA 1
ATOM 3930 C C . PHE A 1 509 ? -25.764 17.419 33.700 1.00 78.94 509 PHE A C 1
ATOM 3932 O O . PHE A 1 509 ? -26.504 17.332 32.725 1.00 78.94 509 PHE A O 1
ATOM 3939 N N . GLY A 1 510 ? -25.015 18.491 33.978 1.00 84.19 510 GLY A N 1
ATOM 3940 C CA . GLY A 1 510 ? -24.786 19.665 33.126 1.00 84.19 510 GLY A CA 1
ATOM 3941 C C . GLY A 1 510 ? -25.785 19.912 31.980 1.00 84.19 510 GLY A C 1
ATOM 3942 O O . GLY A 1 510 ? -26.993 20.009 32.174 1.00 84.19 510 GLY A O 1
ATOM 3943 N N . ASN A 1 511 ? -25.262 20.081 30.764 1.00 89.56 511 ASN A N 1
ATOM 3944 C CA . ASN A 1 511 ? -26.054 20.195 29.541 1.00 89.56 511 ASN A CA 1
ATOM 3945 C C . ASN A 1 511 ? -26.091 18.838 28.843 1.00 89.56 511 ASN A C 1
ATOM 3947 O O . ASN A 1 511 ? -25.057 18.319 28.438 1.00 89.56 511 ASN A O 1
ATOM 3951 N N . THR A 1 512 ? -27.287 18.319 28.602 1.00 92.44 512 THR A N 1
ATOM 3952 C CA . THR A 1 512 ? -27.488 17.049 27.895 1.00 92.44 512 THR A CA 1
ATOM 3953 C C . THR A 1 512 ? -27.450 17.174 26.374 1.00 92.44 512 THR A C 1
ATOM 3955 O O . THR A 1 512 ? -27.466 16.167 25.684 1.00 92.44 512 THR A O 1
ATOM 3958 N N . ALA A 1 513 ? -27.377 18.390 25.835 1.00 95.31 513 ALA A N 1
ATOM 3959 C CA . ALA A 1 513 ? -27.137 18.647 24.420 1.00 95.31 513 ALA A CA 1
ATOM 3960 C C . ALA A 1 513 ? -25.883 19.517 24.287 1.00 95.31 513 ALA A C 1
ATOM 3962 O O . ALA A 1 513 ? -25.889 20.698 24.645 1.00 95.31 513 ALA A O 1
ATOM 3963 N N . VAL A 1 514 ? -24.798 18.923 23.799 1.00 95.12 514 VAL A N 1
ATOM 3964 C CA . VAL A 1 514 ? -23.480 19.547 23.676 1.00 95.12 514 VAL A CA 1
ATOM 3965 C C . VAL A 1 514 ? -23.233 19.871 22.204 1.00 95.12 514 VAL A C 1
ATOM 3967 O O . VAL A 1 514 ? -23.159 18.983 21.355 1.00 95.12 514 VAL A O 1
ATOM 3970 N N . ALA A 1 515 ? -23.138 21.159 21.877 1.00 95.06 515 ALA A N 1
ATOM 3971 C CA . ALA A 1 515 ? -22.897 21.615 20.509 1.00 95.06 515 ALA A CA 1
ATOM 3972 C C . ALA A 1 515 ? -21.481 21.231 20.023 1.00 95.06 515 ALA A C 1
ATOM 3974 O O . ALA A 1 515 ? -20.579 21.104 20.859 1.00 95.06 515 ALA A O 1
ATOM 3975 N N . PRO A 1 516 ? -21.261 21.093 18.701 1.00 93.44 516 PRO A N 1
ATOM 3976 C CA . PRO A 1 516 ? -19.935 20.867 18.121 1.00 93.44 516 PRO A CA 1
ATOM 3977 C C . PRO A 1 516 ? -18.867 21.816 18.677 1.00 93.44 516 PRO A C 1
ATOM 3979 O O . PRO A 1 516 ? -19.096 23.025 18.773 1.00 93.44 516 PRO A O 1
ATOM 3982 N N . GLY A 1 517 ? -17.708 21.276 19.059 1.00 92.00 517 GLY A N 1
ATOM 3983 C CA . GLY A 1 517 ? -16.577 22.045 19.591 1.00 92.00 517 GLY A CA 1
ATOM 3984 C C . GLY A 1 517 ? -16.780 22.613 21.001 1.00 92.00 517 GLY A C 1
ATOM 3985 O O . GLY A 1 517 ? -15.987 23.444 21.446 1.00 92.00 517 GLY A O 1
ATOM 3986 N N . THR A 1 518 ? -17.836 22.203 21.707 1.00 96.06 518 THR A N 1
ATOM 3987 C CA . THR A 1 518 ? -18.116 22.625 23.088 1.00 96.06 518 THR A CA 1
ATOM 3988 C C . THR A 1 518 ? -18.051 21.444 24.051 1.00 96.06 518 THR A C 1
ATOM 3990 O O . THR A 1 518 ? -17.914 20.294 23.638 1.00 96.06 518 THR A O 1
ATOM 3993 N N . ALA A 1 519 ? -18.130 21.725 25.350 1.00 95.19 519 ALA A N 1
ATOM 3994 C CA . ALA A 1 519 ? -18.102 20.706 26.386 1.00 95.19 519 ALA A CA 1
ATOM 3995 C C . ALA A 1 519 ? -19.152 20.982 27.465 1.00 95.19 519 ALA A C 1
ATOM 3997 O O . ALA A 1 519 ? -19.588 22.120 27.667 1.00 95.19 519 ALA A O 1
ATOM 3998 N N . THR A 1 520 ? -19.526 19.931 28.185 1.00 95.38 520 THR A N 1
ATOM 3999 C CA . THR A 1 520 ? -20.262 20.000 29.443 1.00 95.38 520 THR A CA 1
ATOM 4000 C C . THR A 1 520 ? -19.489 19.285 30.546 1.00 95.38 520 THR A C 1
ATOM 4002 O O . THR A 1 520 ? -18.475 18.638 30.290 1.00 95.38 520 THR A O 1
ATOM 4005 N N . THR A 1 521 ? -19.946 19.410 31.785 1.00 94.81 521 THR A N 1
ATOM 4006 C CA . THR A 1 521 ? -19.308 18.772 32.934 1.00 94.81 521 THR A CA 1
ATOM 4007 C C . THR A 1 521 ? -20.340 18.146 33.848 1.00 94.81 521 THR A C 1
ATOM 4009 O O . THR A 1 521 ? -21.435 18.687 33.995 1.00 94.81 521 THR A O 1
ATOM 4012 N N . PHE A 1 522 ? -19.945 17.078 34.529 1.00 94.75 522 PHE A N 1
ATOM 4013 C CA . PHE A 1 522 ? -20.660 16.537 35.681 1.00 94.75 522 PHE A CA 1
ATOM 4014 C C . PHE A 1 522 ? -19.677 16.228 36.804 1.00 94.75 522 PHE A C 1
ATOM 4016 O O . PHE A 1 522 ? -18.467 16.110 36.582 1.00 94.75 522 PHE A O 1
ATOM 4023 N N . GLN A 1 523 ? -20.189 16.124 38.023 1.00 95.25 523 GLN A N 1
ATOM 4024 C CA . GLN A 1 523 ? -19.375 15.850 39.198 1.00 95.25 523 GLN A CA 1
ATOM 4025 C C . GLN A 1 523 ? -19.813 14.552 39.857 1.00 95.25 523 GLN A C 1
ATOM 4027 O O . GLN A 1 523 ? -21.002 14.294 40.013 1.00 95.25 523 GLN A O 1
ATOM 4032 N N . ILE A 1 524 ? -18.842 13.747 40.270 1.00 95.81 524 ILE A N 1
ATOM 4033 C CA . ILE A 1 524 ? -19.078 12.570 41.104 1.00 95.81 524 ILE A CA 1
ATOM 4034 C C . ILE A 1 524 ? -18.500 12.872 42.481 1.00 95.81 524 ILE A C 1
ATOM 4036 O O . ILE A 1 524 ? -17.413 13.450 42.591 1.00 95.81 524 ILE A O 1
ATOM 4040 N N . VAL A 1 525 ? -19.248 12.513 43.519 1.00 95.81 525 VAL A N 1
ATOM 4041 C CA . VAL A 1 525 ? -18.909 12.779 44.917 1.00 95.81 525 VAL A CA 1
ATOM 4042 C C . VAL A 1 525 ? -18.800 11.466 45.668 1.00 95.81 525 VAL A C 1
ATOM 4044 O O . VAL A 1 525 ? -19.762 10.700 45.686 1.00 95.81 525 VAL A O 1
ATOM 4047 N N . LEU A 1 526 ? -17.655 11.246 46.311 1.00 95.69 526 LEU A N 1
ATOM 4048 C CA . LEU A 1 526 ? -17.496 10.256 47.372 1.00 95.69 526 LEU A CA 1
ATOM 4049 C C . LEU A 1 526 ? -17.900 10.910 48.696 1.00 95.69 526 LEU A C 1
ATOM 4051 O O . LEU A 1 526 ? -17.239 11.850 49.149 1.00 95.69 526 LEU A O 1
ATOM 4055 N N . ASP A 1 527 ? -18.983 10.423 49.293 1.00 92.31 527 ASP A N 1
ATOM 4056 C CA . ASP A 1 527 ? -19.470 10.845 50.606 1.00 92.31 527 ASP A CA 1
ATOM 4057 C C . ASP A 1 527 ? -20.095 9.645 51.318 1.00 92.31 527 ASP A C 1
ATOM 4059 O O . ASP A 1 527 ? -21.099 9.091 50.864 1.00 92.31 527 ASP A O 1
ATOM 4063 N N . ALA A 1 528 ? -19.484 9.218 52.423 1.00 90.44 528 ALA A N 1
ATOM 4064 C CA . ALA A 1 528 ? -19.979 8.083 53.183 1.00 90.44 528 ALA A CA 1
ATOM 4065 C C . ALA A 1 528 ? -19.873 8.294 54.694 1.00 90.44 528 ALA A C 1
ATOM 4067 O O . ALA A 1 528 ? -18.884 8.805 55.228 1.00 90.44 528 ALA A O 1
ATOM 4068 N N . ASP A 1 529 ? -20.896 7.794 55.386 1.00 90.88 529 ASP A N 1
ATOM 4069 C CA . ASP A 1 529 ? -21.044 7.878 56.841 1.00 90.88 529 ASP A CA 1
ATOM 4070 C C . ASP A 1 529 ? -20.321 6.743 57.590 1.00 90.88 529 ASP A C 1
ATOM 4072 O O . ASP A 1 529 ? -20.319 6.696 58.823 1.00 90.88 529 ASP A O 1
ATOM 4076 N N . MET A 1 530 ? -19.722 5.796 56.863 1.00 91.81 530 MET A N 1
ATOM 4077 C CA . MET A 1 530 ? -19.007 4.656 57.427 1.00 91.81 530 MET A CA 1
ATOM 4078 C C . MET A 1 530 ? -17.618 4.534 56.815 1.00 91.81 530 MET A C 1
ATOM 4080 O O . MET A 1 530 ? -17.419 4.774 55.629 1.00 91.81 530 MET A O 1
ATOM 4084 N N . ALA A 1 531 ? -16.655 4.129 57.642 1.00 92.31 531 ALA A N 1
ATOM 4085 C CA . ALA A 1 531 ? -15.324 3.822 57.156 1.00 92.31 531 ALA A CA 1
ATOM 4086 C C . ALA A 1 531 ? -15.333 2.472 56.422 1.00 92.31 531 ALA A C 1
ATOM 4088 O O . ALA A 1 531 ? -15.631 1.442 57.032 1.00 92.31 531 ALA A O 1
ATOM 4089 N N . SER A 1 532 ? -15.041 2.493 55.125 1.00 95.00 532 SER A N 1
ATOM 4090 C CA . SER A 1 532 ? -14.982 1.333 54.234 1.00 95.00 532 SER A CA 1
ATOM 4091 C C . SER A 1 532 ? -14.242 1.710 52.948 1.00 95.00 532 SER A C 1
ATOM 4093 O O . SER A 1 532 ? -14.035 2.887 52.655 1.00 95.00 532 SER A O 1
ATOM 4095 N N . SER A 1 533 ? -13.880 0.707 52.155 1.00 94.94 533 SER A N 1
ATOM 4096 C CA . SER A 1 533 ? -13.652 0.900 50.723 1.00 94.94 533 SER A CA 1
ATOM 4097 C C . SER A 1 533 ? -15.000 0.945 50.007 1.00 94.94 533 SER A C 1
ATOM 4099 O O . SER A 1 533 ? -15.920 0.214 50.391 1.00 94.94 533 SER A O 1
ATOM 4101 N N . TYR A 1 534 ? -15.098 1.804 48.999 1.00 95.62 534 TYR A N 1
ATOM 4102 C CA . TYR A 1 534 ? -16.279 1.978 48.165 1.00 95.62 534 TYR A CA 1
ATOM 4103 C C . TYR A 1 534 ? -15.894 1.888 46.693 1.00 95.62 534 TYR A C 1
ATOM 4105 O O . TYR A 1 534 ? -14.839 2.381 46.284 1.00 95.62 534 TYR A O 1
ATOM 4113 N N . ASP A 1 535 ? -16.786 1.293 45.914 1.00 95.00 535 ASP A N 1
ATOM 4114 C CA . ASP A 1 535 ? -16.712 1.163 44.468 1.00 95.00 535 ASP A CA 1
ATOM 4115 C C . ASP A 1 535 ? -18.087 1.451 43.858 1.00 95.00 535 ASP A C 1
ATOM 4117 O O . ASP A 1 535 ? -19.133 1.155 44.446 1.00 95.00 535 ASP A O 1
ATOM 4121 N N . ALA A 1 536 ? -18.080 2.086 42.691 1.00 96.56 536 ALA A N 1
ATOM 4122 C CA . ALA A 1 536 ? -19.276 2.322 41.901 1.00 96.56 536 ALA A CA 1
ATOM 4123 C C . ALA A 1 536 ? -18.934 2.390 40.413 1.00 96.56 536 ALA A C 1
ATOM 4125 O O . ALA A 1 536 ? -17.824 2.755 40.031 1.00 96.56 536 ALA A O 1
ATOM 4126 N N . THR A 1 537 ? -19.922 2.118 39.571 1.00 96.88 537 THR A N 1
ATOM 4127 C CA . THR A 1 537 ? -19.822 2.307 38.123 1.00 96.88 537 THR A CA 1
ATOM 4128 C C . THR A 1 537 ? -20.620 3.539 37.718 1.00 96.88 537 THR A C 1
ATOM 4130 O O . THR A 1 537 ? -21.796 3.680 38.071 1.00 96.88 537 THR A O 1
ATOM 4133 N N . VAL A 1 538 ? -19.990 4.430 36.959 1.00 96.19 538 VAL A N 1
ATOM 4134 C CA . VAL A 1 538 ? -20.634 5.580 36.318 1.00 96.19 538 VAL A CA 1
ATOM 4135 C C . VAL A 1 538 ? -21.054 5.171 34.910 1.00 96.19 538 VAL A C 1
ATOM 4137 O O . VAL A 1 538 ? -20.264 4.566 34.188 1.00 96.19 538 VAL A O 1
ATOM 4140 N N . SER A 1 539 ? -22.283 5.493 34.503 1.00 94.75 539 SER A N 1
ATOM 4141 C CA . SER A 1 539 ? -22.802 5.148 33.174 1.00 94.75 539 SER A CA 1
ATOM 4142 C C . SER A 1 539 ? -23.708 6.231 32.604 1.00 94.75 539 SER A C 1
ATOM 4144 O O . SER A 1 539 ? -24.558 6.728 33.334 1.00 94.75 539 SER A O 1
ATOM 4146 N N . PHE A 1 540 ? -23.570 6.578 31.320 1.00 93.62 540 PHE A N 1
ATOM 4147 C CA . PHE A 1 540 ? -24.515 7.449 30.606 1.00 93.62 540 PHE A CA 1
ATOM 4148 C C . PHE A 1 540 ? -24.692 7.047 29.138 1.00 93.62 540 PHE A C 1
ATOM 4150 O O . PHE A 1 540 ? -23.772 6.555 28.484 1.00 93.62 540 PHE A O 1
ATOM 4157 N N . VAL A 1 541 ? -25.884 7.294 28.600 1.00 93.25 541 VAL A N 1
ATOM 4158 C CA . VAL A 1 541 ? -26.239 7.060 27.193 1.00 93.25 541 VAL A CA 1
ATOM 4159 C C . VAL A 1 541 ? -25.851 8.274 26.350 1.00 93.25 541 VAL A C 1
ATOM 4161 O O . VAL A 1 541 ? -25.986 9.415 26.799 1.00 93.25 541 VAL A O 1
ATOM 4164 N N . HIS A 1 542 ? -25.398 8.043 25.118 1.00 91.50 542 HIS A N 1
ATOM 4165 C CA . HIS A 1 542 ? -25.013 9.094 24.177 1.00 91.50 542 HIS A CA 1
ATOM 4166 C C . HIS A 1 542 ? -25.245 8.693 22.714 1.00 91.50 542 HIS A C 1
ATOM 4168 O O . HIS A 1 542 ? -25.395 7.518 22.398 1.00 91.50 542 HIS A O 1
ATOM 4174 N N . ASN A 1 543 ? -25.218 9.676 21.809 1.00 87.69 543 ASN A N 1
ATOM 4175 C CA . ASN A 1 543 ? -25.217 9.461 20.352 1.00 87.69 543 ASN A CA 1
ATOM 4176 C C . ASN A 1 543 ? -23.844 9.699 19.687 1.00 87.69 543 ASN A C 1
ATOM 4178 O O . ASN A 1 543 ? -23.771 9.715 18.466 1.00 87.69 543 ASN A O 1
ATOM 4182 N N . GLY A 1 544 ? -22.783 9.928 20.472 1.00 77.56 544 GLY A N 1
ATOM 4183 C CA . GLY A 1 544 ? -21.428 10.192 19.959 1.00 77.56 544 GLY A CA 1
ATOM 4184 C C . GLY A 1 544 ? -20.686 8.988 19.363 1.00 77.56 544 GLY A C 1
ATOM 4185 O O . GLY A 1 544 ? -19.596 9.164 18.844 1.00 77.56 544 GLY A O 1
ATOM 4186 N N . ASP A 1 545 ? -21.258 7.789 19.503 1.00 70.12 545 ASP A N 1
ATOM 4187 C CA . ASP A 1 545 ? -20.876 6.525 18.862 1.00 70.12 545 ASP A CA 1
ATOM 4188 C C . ASP A 1 545 ? -21.945 5.498 19.277 1.00 70.12 545 ASP A C 1
ATOM 4190 O O . ASP A 1 545 ? -22.085 5.172 20.459 1.00 70.12 545 ASP A O 1
ATOM 4194 N N . ILE A 1 546 ? -22.776 5.051 18.333 1.00 54.22 546 ILE A N 1
ATOM 4195 C CA . ILE A 1 546 ? -23.927 4.185 18.640 1.00 54.22 546 ILE A CA 1
ATOM 4196 C C . ILE A 1 546 ? -23.515 2.756 19.012 1.00 54.22 546 ILE A C 1
ATOM 4198 O O . ILE A 1 546 ? -24.330 2.020 19.568 1.00 54.22 546 ILE A O 1
ATOM 4202 N N . THR A 1 547 ? -22.276 2.356 18.711 1.00 57.31 547 THR A N 1
ATOM 4203 C CA . THR A 1 547 ? -21.785 0.991 18.955 1.00 57.31 547 THR A CA 1
ATOM 4204 C C . THR A 1 547 ? -21.234 0.805 20.368 1.00 57.31 547 THR A C 1
ATOM 4206 O O . THR A 1 547 ? -21.146 -0.324 20.848 1.00 57.31 547 THR A O 1
ATOM 4209 N N . THR A 1 548 ? -20.926 1.905 21.062 1.00 68.88 548 THR A N 1
ATOM 4210 C CA . THR A 1 548 ? -20.273 1.904 22.379 1.00 68.88 548 THR A CA 1
ATOM 4211 C C . THR A 1 548 ? -21.117 2.544 23.484 1.00 68.88 548 THR A C 1
ATOM 4213 O O . THR A 1 548 ? -20.629 2.764 24.592 1.00 68.88 548 THR A O 1
ATOM 4216 N N . THR A 1 549 ? -22.403 2.799 23.224 1.00 82.56 549 THR A N 1
ATOM 4217 C CA . THR A 1 549 ? -23.333 3.317 24.232 1.00 82.56 549 THR A CA 1
ATOM 4218 C C . THR A 1 549 ? -23.978 2.181 25.055 1.00 82.56 549 THR A C 1
ATOM 4220 O O . THR A 1 549 ? -24.400 1.176 24.477 1.00 82.56 549 THR A O 1
ATOM 4223 N N . PRO A 1 550 ? -24.109 2.305 26.392 1.00 90.69 550 PRO A N 1
ATOM 4224 C CA . PRO A 1 550 ? -23.728 3.451 27.216 1.00 90.69 550 PRO A CA 1
ATOM 4225 C C . PRO A 1 550 ? -22.215 3.544 27.459 1.00 90.69 550 PRO A C 1
ATOM 4227 O O . PRO A 1 550 ? -21.525 2.532 27.552 1.00 90.69 550 PRO A O 1
ATOM 4230 N N . PHE A 1 551 ? -21.723 4.768 27.658 1.00 92.75 551 PHE A N 1
ATOM 4231 C CA . PHE A 1 551 ? -20.368 5.006 28.145 1.00 92.75 551 PHE A CA 1
ATOM 4232 C C . PHE A 1 551 ? -20.299 4.621 29.623 1.00 92.75 551 PHE A C 1
ATOM 4234 O O . PHE A 1 551 ? -21.124 5.092 30.410 1.00 92.75 551 PHE A O 1
ATOM 4241 N N . THR A 1 552 ? -19.335 3.787 30.008 1.00 94.25 552 THR A N 1
ATOM 4242 C CA . THR A 1 552 ? -19.148 3.307 31.383 1.00 94.25 552 THR A CA 1
ATOM 4243 C C . THR A 1 552 ? -17.706 3.466 31.855 1.00 94.25 552 THR A C 1
ATOM 4245 O O . THR A 1 552 ? -16.778 3.409 31.057 1.00 94.25 552 THR A O 1
ATOM 4248 N N . PHE A 1 553 ? -17.503 3.693 33.150 1.00 95.62 553 PHE A N 1
ATOM 4249 C CA . PHE A 1 553 ? -16.195 3.612 33.808 1.00 95.62 553 PHE A CA 1
ATOM 4250 C C . PHE A 1 553 ? -16.386 3.425 35.314 1.00 95.62 553 PHE A C 1
ATOM 4252 O O . PHE A 1 553 ? -17.419 3.817 35.869 1.00 95.62 553 PHE A O 1
ATOM 4259 N N . ASP A 1 554 ? -15.385 2.859 35.978 1.00 97.00 554 ASP A N 1
ATOM 4260 C CA . ASP A 1 554 ? -15.448 2.600 37.413 1.00 97.00 554 ASP A CA 1
ATOM 4261 C C . ASP A 1 554 ? -14.840 3.753 38.219 1.00 97.00 554 ASP A C 1
ATOM 4263 O O . ASP A 1 554 ? -13.923 4.454 37.782 1.00 97.00 554 ASP A O 1
ATOM 4267 N N . VAL A 1 555 ? -15.353 3.954 39.429 1.00 97.12 555 VAL A N 1
ATOM 4268 C CA . VAL A 1 555 ? -14.799 4.857 40.439 1.00 97.12 555 VAL A CA 1
ATOM 4269 C C . VAL A 1 555 ? -14.592 4.093 41.739 1.00 97.12 555 VAL A C 1
ATOM 4271 O O . VAL A 1 555 ? -15.381 3.218 42.096 1.00 97.12 555 VAL A O 1
ATOM 4274 N N . MET A 1 556 ? -13.525 4.423 42.459 1.00 96.69 556 MET A N 1
ATOM 4275 C CA . MET A 1 556 ? -13.197 3.786 43.733 1.00 96.69 556 MET A CA 1
ATOM 4276 C C . MET A 1 556 ? -12.606 4.783 44.720 1.00 96.69 556 MET A C 1
ATOM 4278 O O . MET A 1 556 ? -12.095 5.824 44.318 1.00 96.69 556 MET A O 1
ATOM 4282 N N . GLY A 1 557 ? -12.692 4.488 46.014 1.00 95.69 557 GLY A N 1
ATOM 4283 C CA . GLY A 1 557 ? -12.078 5.307 47.056 1.00 95.69 557 GLY A CA 1
ATOM 4284 C C . GLY A 1 557 ? -12.196 4.681 48.440 1.00 95.69 557 GLY A C 1
ATOM 4285 O O . GLY A 1 557 ? -12.914 3.699 48.648 1.00 95.69 557 GLY A O 1
ATOM 4286 N N . GLU A 1 558 ? -11.477 5.246 49.406 1.00 95.38 558 GLU A N 1
ATOM 4287 C CA . GLU A 1 558 ? -11.461 4.758 50.786 1.00 95.38 558 GLU A CA 1
ATOM 4288 C C . GLU A 1 558 ? -11.963 5.841 51.744 1.00 95.38 558 GLU A C 1
ATOM 4290 O O . GLU A 1 558 ? -11.501 6.978 51.727 1.00 95.38 558 GLU A O 1
ATOM 4295 N N . VAL A 1 559 ? -12.889 5.489 52.629 1.00 93.44 559 VAL A N 1
ATOM 4296 C CA . VAL A 1 559 ? -13.315 6.359 53.725 1.00 93.44 559 VAL A CA 1
ATOM 4297 C C . VAL A 1 559 ? -12.763 5.782 55.020 1.00 93.44 559 VAL A C 1
ATOM 4299 O O . VAL A 1 559 ? -13.018 4.628 55.356 1.00 93.44 559 VAL A O 1
ATOM 4302 N N . VAL A 1 560 ? -12.003 6.579 55.766 1.00 92.69 560 VAL A N 1
ATOM 4303 C CA . VAL A 1 560 ? -11.370 6.179 57.028 1.00 92.69 560 VAL A CA 1
ATOM 4304 C C . VAL A 1 560 ? -11.907 6.995 58.202 1.00 92.69 560 VAL A C 1
ATOM 4306 O O . VAL A 1 560 ? -12.392 8.116 58.059 1.00 92.69 560 VAL A O 1
ATOM 4309 N N . THR A 1 561 ? -11.834 6.452 59.414 1.00 88.38 561 THR A N 1
ATOM 4310 C CA . THR A 1 561 ? -12.157 7.227 60.620 1.00 88.38 561 THR A CA 1
ATOM 4311 C C . THR A 1 561 ? -11.056 8.245 60.918 1.00 88.38 561 THR A C 1
ATOM 4313 O O . THR A 1 561 ? -9.877 7.901 60.831 1.00 88.38 561 THR A O 1
ATOM 4316 N N . GLU A 1 562 ? -11.427 9.457 61.342 1.00 75.38 562 GLU A N 1
ATOM 4317 C CA . GLU A 1 562 ? -10.489 10.471 61.852 1.00 75.38 562 GLU A CA 1
ATOM 4318 C C . GLU A 1 562 ? -9.512 9.867 62.887 1.00 75.38 562 GLU A C 1
ATOM 4320 O O . GLU A 1 562 ? -9.951 9.200 63.835 1.00 75.38 562 GLU A O 1
ATOM 4325 N N . PRO A 1 563 ? -8.190 10.086 62.757 1.00 63.78 563 PRO A N 1
ATOM 4326 C CA . PRO A 1 563 ? -7.232 9.595 63.734 1.00 63.78 563 PRO A CA 1
ATOM 4327 C C . PRO A 1 563 ? -7.427 10.310 65.077 1.00 63.78 563 PRO A C 1
ATOM 4329 O O . PRO A 1 563 ? -7.281 11.527 65.199 1.00 63.78 563 PRO A O 1
ATOM 4332 N N . VAL A 1 564 ? -7.707 9.539 66.131 1.00 56.53 564 VAL A N 1
ATOM 4333 C CA . VAL A 1 564 ? -7.781 10.073 67.496 1.00 56.53 564 VAL A CA 1
ATOM 4334 C C . VAL A 1 564 ? -6.385 10.548 67.907 1.00 56.53 564 VAL A C 1
ATOM 4336 O O . VAL A 1 564 ? -5.478 9.745 68.124 1.00 56.53 564 VAL A O 1
ATOM 4339 N N . THR A 1 565 ? -6.195 11.863 68.022 1.00 49.34 565 THR A N 1
ATOM 4340 C CA . THR A 1 565 ? -4.935 12.434 68.515 1.00 49.34 565 THR A CA 1
ATOM 4341 C C . THR A 1 565 ? -4.845 12.214 70.027 1.00 49.34 565 THR A C 1
ATOM 4343 O O . THR A 1 565 ? -5.436 12.947 70.819 1.00 49.34 565 THR A O 1
ATOM 4346 N N . GLU A 1 566 ? -4.117 11.181 70.451 1.00 43.25 566 GLU A N 1
ATOM 4347 C CA . GLU A 1 566 ? -3.880 10.897 71.867 1.00 43.25 566 GLU A CA 1
ATOM 4348 C C . GLU A 1 566 ? -2.794 11.848 72.418 1.00 43.25 566 GLU A C 1
ATOM 4350 O O . GLU A 1 566 ? -1.592 11.646 72.232 1.00 43.25 566 GLU A O 1
ATOM 4355 N N . TYR A 1 567 ? -3.197 12.926 73.101 1.00 45.59 567 TYR A N 1
ATOM 4356 C CA . TYR A 1 567 ? -2.262 13.794 73.825 1.00 45.59 567 TYR A CA 1
ATOM 4357 C C . TYR A 1 567 ? -1.682 13.052 75.042 1.00 45.59 567 TYR A C 1
ATOM 4359 O O . TYR A 1 567 ? -2.281 13.034 76.117 1.00 45.59 567 TYR A O 1
ATOM 4367 N N . LYS A 1 568 ? -0.478 12.478 74.918 1.00 42.94 568 LYS A N 1
ATOM 4368 C CA . LYS A 1 568 ? 0.306 12.031 76.083 1.00 42.94 568 LYS A CA 1
ATOM 4369 C C . LYS A 1 568 ? 0.858 13.237 76.847 1.00 42.94 568 LYS A C 1
ATOM 4371 O O . LYS A 1 568 ? 1.901 13.789 76.504 1.00 42.94 568 LYS A O 1
ATOM 4376 N N . THR A 1 569 ? 0.184 13.627 77.923 1.00 41.34 569 THR A N 1
ATOM 4377 C CA . THR A 1 569 ? 0.734 14.523 78.947 1.00 41.34 569 THR A CA 1
ATOM 4378 C C . THR A 1 569 ? 1.848 13.808 79.720 1.00 41.34 569 THR A C 1
ATOM 4380 O O . THR A 1 569 ? 1.604 12.889 80.498 1.00 41.34 569 THR A O 1
ATOM 4383 N N . PHE A 1 570 ? 3.098 14.235 79.525 1.00 45.84 570 PHE A N 1
ATOM 4384 C CA . PHE A 1 570 ? 4.217 13.836 80.382 1.00 45.84 570 PHE A CA 1
ATOM 4385 C C . PHE A 1 570 ? 4.130 14.575 81.729 1.00 45.84 570 PHE A C 1
ATOM 4387 O O . PHE A 1 570 ? 4.352 15.782 81.802 1.00 45.84 570 PHE A O 1
ATOM 4394 N N . LEU A 1 571 ? 3.834 13.845 82.808 1.00 40.03 571 LEU A N 1
ATOM 4395 C CA . LEU A 1 571 ? 4.055 14.299 84.186 1.00 40.03 571 LEU A CA 1
ATOM 4396 C C . LEU A 1 571 ? 5.536 14.080 84.561 1.00 40.03 571 LEU A C 1
ATOM 4398 O O . LEU A 1 571 ? 6.026 12.958 84.409 1.00 40.03 571 LEU A O 1
ATOM 4402 N N . PRO A 1 572 ? 6.270 15.089 85.067 1.00 43.31 572 PRO A N 1
ATOM 4403 C CA . PRO A 1 572 ? 7.652 14.899 85.496 1.00 43.31 572 PRO A CA 1
ATOM 4404 C C . PRO A 1 572 ? 7.728 14.154 86.840 1.00 43.31 572 PRO A C 1
ATOM 4406 O O . PRO A 1 572 ? 7.087 14.527 87.823 1.00 43.31 572 PRO A O 1
ATOM 4409 N N . LEU A 1 573 ? 8.554 13.104 86.878 1.00 40.25 573 LEU A N 1
ATOM 4410 C CA . LEU A 1 573 ? 8.948 12.373 88.084 1.00 40.25 573 LEU A CA 1
ATOM 4411 C C . LEU A 1 573 ? 9.746 13.277 89.037 1.00 40.25 573 LEU A C 1
ATOM 4413 O O . LEU A 1 573 ? 10.817 13.776 88.696 1.00 40.25 573 LEU A O 1
ATOM 4417 N N . VAL A 1 574 ? 9.246 13.434 90.263 1.00 43.25 574 VAL A N 1
ATOM 4418 C CA . VAL A 1 574 ? 9.983 14.019 91.389 1.00 43.25 574 VAL A CA 1
ATOM 4419 C C . VAL A 1 574 ? 10.867 12.935 92.010 1.00 43.25 574 VAL A C 1
ATOM 4421 O O . VAL A 1 574 ? 10.362 11.973 92.589 1.00 43.25 574 VAL A O 1
ATOM 4424 N N . PHE A 1 575 ? 12.188 13.097 91.920 1.00 40.91 575 PHE A N 1
ATOM 4425 C CA . PHE A 1 575 ? 13.153 12.286 92.665 1.00 40.91 575 PHE A CA 1
ATOM 4426 C C . PHE A 1 575 ? 13.158 12.690 94.149 1.00 40.91 575 PHE A C 1
ATOM 4428 O O . PHE A 1 575 ? 13.351 13.858 94.485 1.00 40.91 575 PHE A O 1
ATOM 4435 N N . LYS A 1 576 ? 12.970 11.715 95.046 1.00 38.81 576 LYS A N 1
ATOM 4436 C CA . LYS A 1 576 ? 13.239 11.842 96.488 1.00 38.81 576 LYS A CA 1
ATOM 4437 C C . LYS A 1 576 ? 14.626 11.266 96.784 1.00 38.81 576 LYS A C 1
ATOM 4439 O O . LYS A 1 576 ? 14.865 10.098 96.497 1.00 38.81 576 LYS A O 1
ATOM 4444 N N . ASN A 1 577 ? 15.497 12.080 97.379 1.00 43.03 577 ASN A N 1
ATOM 4445 C CA . ASN A 1 577 ? 16.768 11.651 97.967 1.00 43.03 577 ASN A CA 1
ATOM 4446 C C . ASN A 1 577 ? 16.535 10.728 99.172 1.00 43.03 577 ASN A C 1
ATOM 4448 O O . ASN A 1 577 ? 15.755 11.082 100.060 1.00 43.03 577 ASN A O 1
ATOM 4452 N N . ASN A 1 578 ? 17.263 9.609 99.205 1.00 37.03 578 ASN A N 1
ATOM 4453 C CA . ASN A 1 578 ? 17.937 9.051 100.383 1.00 37.03 578 ASN A CA 1
ATOM 4454 C C . ASN A 1 578 ? 19.002 8.048 99.943 1.00 37.03 578 ASN A C 1
ATOM 4456 O O . ASN A 1 578 ? 18.643 7.136 99.165 1.00 37.03 578 ASN A O 1
#

Radius of gyration: 30.38 Å; chains: 1; bounding box: 60×60×129 Å

Foldseek 3Di:
DDDQDDCVDPVNLVVVLVVLLCCCQPVVQQEDEDEPQQSHAPVSVLVSLVSLCPDDCVPRVYNSPRRAAEYAQDADDCCHPNNVHHTRHLQSCAPVLHAYEQVQLQCQLLPDHLPDDALSLQGGHLQAQQLQNFAPSNVVPDDSVRSLVSLQLSLLLLVCVLLLLAQAAWDQGLARDTDGQQPRDDPNGRSRRHQWSQRYEYENAAQAFWGSLLSSLSHHHPPDFLVLSLLSLLLSVLSQLQGEHHYDDYPCSLQSAGLLNDRGCVPQPCQSVPDDPVLAFRSQLSDDGDCVRCVSHVVVSVVSSVDPRSTDGSVSRVQSNQSSVLSVCVSPVFCLSYDGGSVQSNFFKYWDQHYNPRDRSKTKMKGALPGPDDRRGPWFGMKIKISRSHQAKDKDADQVQAQADKDWDVSQCVGPPPQQVPWDADNHGRMTIHGHSDITMITRTDFAWAKWKDWVNHGDDFPPAEAEQEEDAAQDKGKTKMKIATQTRAWKAKFDWDKAWPQKDKDDPFDRTAHHGGIGMIMMMRHHNDWDKIKIKIWMAIRNPPVRPTGIHMYIYTYDHDDDPDDDDDDDDDDDDD